Protein AF-0000000075409081 (afdb_homodimer)

Sequence (654 aa):
MMRKRQRAGTRVAVLVLSAAMLSGCAEMNLFGHYAKRATSEPPPANASAAATYKIGKPYQIKGVWYYPQEDFDYDETGIASWYGPDFHGKLTANGEVFDQNAVSAAHKTLPMPSVVRVTNLENGRSLVVRVNDRGPFAHGRVIDMSRRSAQLLGFEGQGTARVRVEIMAEESRVLAGKLAPSGGPQEPAIVAAPRGSVTAESLPPPGSSEPSRPIVASAAKVDTSAQRSAAAVEATERKLASQEVSSVPVHSTGIYVQAGSFSRHDNALRLSARLSAVGRPNVEQVSVKGKTWYRVRFGPMTNVDEADRLLESVIAAGQQDARVIVDMMRKRQRAGTRVAVLVLSAAMLSGCAEMNLFGHYAKRATSEPPPANASAAATYKIGKPYQIKGVWYYPQEDFDYDETGIASWYGPDFHGKLTANGEVFDQNAVSAAHKTLPMPSVVRVTNLENGRSLVVRVNDRGPFAHGRVIDMSRRSAQLLGFEGQGTARVRVEIMAEESRVLAGKLAPSGGPQEPAIVAAPRGSVTAESLPPPGSSEPSRPIVASAAKVDTSAQRSAAAVEATERKLASQEVSSVPVHSTGIYVQAGSFSRHDNALRLSARLSAVGRPNVEQVSVKGKTWYRVRFGPMTNVDEADRLLESVIAAGQQDARVIVD

Secondary structure (DSSP, 8-state):
------------------------------TT----------S----------B----EEETTEEE-----TT-EEEEEEEEE-GGGTTSBPTTSPBP-TTS-EEE-SSS-BSEEEEEEETTT-EEEEEEEEE----STTEEEEEEHHHHHHHT-TTTSEEEEEEEE-HHHHHHHHHHHS-SS----------------------------------------THHHHHHHHHHHHHHHHHT---EE-------EEEEEEEESSHHHHHHHHHHGGGT---EEEEEEETTEEEEEEEEEEESSHHHHHHHHHHHHHTT-TT-EEEE-/------------------------------TT---------------------B----EEETTEEE-----TT-EEEEEEEEE-TTTTTSBPTTSPBP-TTS-EEE-SSS-BSEEEEEEETTT-EEEEEEEEE----STTEEEEEEHHHHHHHT-TTTSEEEEEEEE-HHHHHHHHHHHS-SS----------------------------------------THHHHHHHHHHHHHHHHHT---EE-------EEEEEEEESSHHHHHHHHHHGGGT---EEEEEEETTEEEEEEEEEEESSHHHHHHHHHHHHHTT-TT-EEEE-

Organism: Magnetospirillum gryphiswaldense (strain DSM 6361 / JCM 21280 / NBRC 15271 / MSR-1) (NCBI:txid431944)

Solvent-accessible surface area (backbone atoms only — not comparable to full-atom values): 37570 Å² total; per-residue (Å²): 129,85,74,79,76,76,79,88,83,72,88,82,80,80,84,81,87,78,86,79,85,87,90,83,86,83,76,84,66,66,94,60,74,85,73,73,74,78,60,75,63,68,72,71,78,68,81,56,52,57,70,42,53,41,48,61,70,70,48,71,58,76,86,41,76,41,69,31,39,88,56,67,76,42,69,47,40,16,31,31,34,35,41,34,80,68,44,46,73,31,70,32,76,40,49,28,59,32,51,29,80,38,59,31,28,18,28,63,29,57,30,20,52,27,33,30,37,41,29,27,47,82,76,11,24,27,41,64,33,40,25,42,30,68,24,45,80,53,78,50,40,59,30,24,23,14,39,36,35,25,49,69,47,68,28,54,89,70,34,45,42,51,29,38,42,31,45,36,43,68,62,21,50,54,51,37,59,72,38,37,71,81,69,62,77,72,60,69,76,72,63,74,67,73,82,63,79,76,67,82,67,77,75,71,78,84,73,80,85,71,81,80,72,81,79,74,80,72,79,74,74,79,65,65,63,56,55,50,56,39,50,51,51,46,51,53,42,50,57,41,55,66,51,68,68,41,79,46,90,63,59,91,67,37,41,30,37,36,56,45,74,27,76,44,64,66,60,31,52,52,50,39,59,70,37,48,81,69,28,83,50,44,78,44,82,42,75,57,96,88,37,63,35,23,32,26,30,37,70,71,44,94,41,70,50,35,41,36,50,49,46,51,52,44,32,74,71,66,34,77,79,40,42,41,33,49,85,144,73,87,80,85,83,92,81,85,80,85,80,84,69,78,86,77,84,79,81,77,77,87,67,84,73,76,79,68,66,89,65,70,86,72,73,75,77,63,74,64,69,72,73,76,69,82,56,53,62,70,42,53,42,48,61,70,70,47,71,57,76,85,42,78,41,70,29,39,89,57,66,77,43,69,46,41,17,31,31,34,33,41,32,83,68,43,46,73,33,69,32,76,40,50,28,59,35,51,30,81,37,60,32,28,19,27,63,29,57,31,20,52,28,35,32,37,41,30,28,46,82,78,11,24,28,40,64,35,40,25,42,29,66,24,46,80,54,79,49,40,60,31,23,23,15,41,37,34,24,48,70,47,67,28,54,90,72,33,47,41,52,30,38,43,30,44,36,42,68,64,22,50,53,50,36,60,72,39,38,71,80,66,62,78,72,60,68,76,72,64,76,64,70,82,62,77,75,68,82,67,76,76,71,77,84,74,81,85,70,82,79,73,83,79,76,80,74,81,76,75,78,66,66,63,57,56,51,54,39,48,52,51,46,52,53,42,50,57,40,58,65,50,68,71,41,79,45,89,65,60,91,68,37,40,30,37,35,55,45,74,28,78,45,64,67,61,31,52,51,51,40,59,71,39,49,83,69,28,82,51,44,80,43,81,43,75,57,96,88,36,62,34,25,32,28,29,38,70,70,44,93,42,71,48,34,41,36,48,48,46,52,53,44,32,73,72,66,32,78,79,40,42,41,33,47,86

pLDDT: mean 71.54, std 29.97, range [16.73, 98.62]

Radius of gyration: 40.95 Å; Cα contacts (8 Å, |Δi|>4): 1150; chains: 2; bounding box: 102×136×172 Å

Foldseek 3Di:
DDDPDPDDDDPDPDDDDDDDDDDDDDPPPPVDDDPPPCPPVPPPPPLFQQQAKDQDQWDDDPRDIFEADADQFDKAKFKEFEDEDVQAQHAAPSRGGDHLQFWEKAAAHYIPWFWKWKAFQAFQWIAIGTYHHHDDPQAFHGMYTRLNNCVSNPCNPVRMTTIMIHTPNVRRVVVNVLNPPPDPCPVVPVPVPPPPPPDPPPPPDPDDDPDPPDPDPPPPDPPCVSVVSSVVVVVVRVVRRPDDTDGDDHDDKFKKKWLDKALDPVVLVVLQVLCVVLHHWDWDWDADPNGIMTITMDDRDPDDVRNSVSNVVSVVSPRVPIHMHMD/DDDDYDDDDDDDPVDDDDDPDDDDPPPCPPVPDDPPPCPVVPPPPPLFQQQAKDQDQWDDDPRDIFEADADQFDKAKFKEFADEDVQAQHAAPSGGGDHLQAWEKAAAHYIPWFWKWKAFQAFQWIAIGTYHHHDDPQAFHGMYTRLNNCVSNPCNPVRMTTIMIHTPNVRRVVLNVLNPPPPPCPVVPVPVPPPPPPPPPPPDDPDDDPDDDDPDPDDPDPPCVSVVSSVVVVVVRVVRRVIDTDGDDHDDKFKKKWLDKALDPVVLVVLQVLCVVLHHWDWDWDADPNGIMTITMDDRDPDDVRNSVSNVVSVVSPRVPIHMHMD

InterPro domains:
  IPR007730 Sporulation-like domain [PF05036] (253-319)
  IPR007730 Sporulation-like domain [PS51724] (249-327)
  IPR009009 RlpA-like protein, double-psi beta-barrel domain [PF03330] (76-165)
  IPR012997 Rare lipoprotein A [TIGR00413] (78-170)
  IPR034718 Endolytic peptidoglycan transglycosylase RlpA [MF_02071] (18-168)
  IPR036680 Sporulation-like domain superfamily [G3DSA:3.30.70.1070] (255-326)
  IPR036680 Sporulation-like domain superfamily [SSF110997] (252-325)
  IPR036908 RlpA-like domain superfamily [G3DSA:2.40.40.10] (75-169)
  IPR036908 RlpA-like domain superfamily [SSF50685] (72-164)

Structure (mmCIF, N/CA/C/O backbone):
data_AF-0000000075409081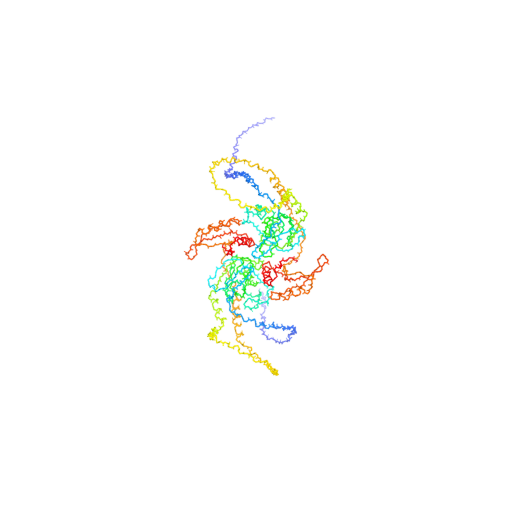-model_v1
#
loop_
_entity.id
_entity.type
_entity.pdbx_description
1 polymer 'Endolytic peptidoglycan transglycosylase RlpA'
#
loop_
_atom_site.group_PDB
_atom_site.id
_atom_site.type_symbol
_atom_site.label_atom_id
_atom_site.label_alt_id
_atom_site.label_comp_id
_atom_site.label_asym_id
_atom_site.label_entity_id
_atom_site.label_seq_id
_atom_site.pdbx_PDB_ins_code
_atom_site.Cartn_x
_atom_site.Cartn_y
_atom_site.Cartn_z
_atom_site.occupancy
_atom_site.B_iso_or_equiv
_atom_site.auth_seq_id
_atom_site.auth_comp_id
_atom_site.auth_asym_id
_atom_site.auth_atom_id
_atom_site.pdbx_PDB_model_num
ATOM 1 N N . MET A 1 1 ? -9.633 -87.438 84.938 1 19.77 1 MET A N 1
ATOM 2 C CA . MET A 1 1 ? -10.062 -88.375 83.875 1 19.77 1 MET A CA 1
ATOM 3 C C . MET A 1 1 ? -11.156 -87.812 83 1 19.77 1 MET A C 1
ATOM 5 O O . MET A 1 1 ? -11.383 -88.25 81.875 1 19.77 1 MET A O 1
ATOM 9 N N . MET A 1 2 ? -11.914 -86.938 83.688 1 18.89 2 MET A N 1
ATOM 10 C CA . MET A 1 2 ? -13.242 -86.938 83.062 1 18.89 2 MET A CA 1
ATOM 11 C C . MET A 1 2 ? -13.203 -86.312 81.688 1 18.89 2 MET A C 1
ATOM 13 O O . MET A 1 2 ? -12.453 -85.375 81.438 1 18.89 2 MET A O 1
ATOM 17 N N . ARG A 1 3 ? -13.977 -86.938 80.812 1 16.73 3 ARG A N 1
ATOM 18 C CA . ARG A 1 3 ? -14.172 -87.188 79.375 1 16.73 3 ARG A CA 1
ATOM 19 C C . ARG A 1 3 ? -14.891 -86.062 78.688 1 16.73 3 ARG A C 1
ATOM 21 O O . ARG A 1 3 ? -16.125 -86 78.688 1 16.73 3 ARG A O 1
ATOM 28 N N . LYS A 1 4 ? -14.578 -84.812 79.25 1 19.78 4 LYS A N 1
ATOM 29 C CA . LYS A 1 4 ? -15.516 -83.812 78.75 1 19.78 4 LYS A CA 1
ATOM 30 C C . LYS A 1 4 ? -15.742 -83.938 77.25 1 19.78 4 LYS A C 1
ATOM 32 O O . LYS A 1 4 ? -14.789 -84.062 76.438 1 19.78 4 LYS A O 1
ATOM 37 N N . ARG A 1 5 ? -16.938 -84.188 76.938 1 19.11 5 ARG A N 1
ATOM 38 C CA . ARG A 1 5 ? -17.703 -84.625 75.75 1 19.11 5 ARG A CA 1
ATOM 39 C C . ARG A 1 5 ? -17.438 -83.75 74.562 1 19.11 5 ARG A C 1
ATOM 41 O O . ARG A 1 5 ? -17.219 -82.562 74.688 1 19.11 5 ARG A O 1
ATOM 48 N N . GLN A 1 6 ? -17.172 -84.312 73.375 1 18.73 6 GLN A N 1
ATOM 49 C CA . GLN A 1 6 ? -16.703 -84.25 72 1 18.73 6 GLN A CA 1
ATOM 50 C C . GLN A 1 6 ? -17.719 -83.5 71.125 1 18.73 6 GLN A C 1
ATOM 52 O O . GLN A 1 6 ? -17.531 -83.375 69.875 1 18.73 6 GLN A O 1
ATOM 57 N N . ARG A 1 7 ? -18.672 -82.688 71.875 1 18.25 7 ARG A N 1
ATOM 58 C CA . ARG A 1 7 ? -19.812 -82.812 70.938 1 18.25 7 ARG A CA 1
ATOM 59 C C . ARG A 1 7 ? -19.438 -82.438 69.562 1 18.25 7 ARG A C 1
ATOM 61 O O . ARG A 1 7 ? -18.438 -81.688 69.312 1 18.25 7 ARG A O 1
ATOM 68 N N . ALA A 1 8 ? -20.344 -82.688 68.625 1 20.17 8 ALA A N 1
ATOM 69 C CA . ALA A 1 8 ? -20.734 -83.188 67.312 1 20.17 8 ALA A CA 1
ATOM 70 C C . ALA A 1 8 ? -20.516 -82.125 66.188 1 20.17 8 ALA A C 1
ATOM 72 O O . ALA A 1 8 ? -20.391 -80.938 66.562 1 20.17 8 ALA A O 1
ATOM 73 N N . GLY A 1 9 ? -20.672 -82.438 64.938 1 19.55 9 GLY A N 1
ATOM 74 C CA . GLY A 1 9 ? -20.234 -82.625 63.594 1 19.55 9 GLY A CA 1
ATOM 75 C C . GLY A 1 9 ? -20.531 -81.5 62.656 1 19.55 9 GLY A C 1
ATOM 76 O O . GLY A 1 9 ? -19.625 -80.938 62.031 1 19.55 9 GLY A O 1
ATOM 77 N N . THR A 1 10 ? -21.75 -81.5 62 1 19.06 10 THR A N 1
ATOM 78 C CA . THR A 1 10 ? -21.922 -81.688 60.562 1 19.06 10 THR A CA 1
ATOM 79 C C . THR A 1 10 ? -22.234 -80.375 59.875 1 19.06 10 THR A C 1
ATOM 81 O O . THR A 1 10 ? -22.281 -80.312 58.656 1 19.06 10 THR A O 1
ATOM 84 N N . ARG A 1 11 ? -22.312 -79.188 60.531 1 20.22 11 ARG A N 1
ATOM 85 C CA . ARG A 1 11 ? -23.406 -78.5 59.875 1 20.22 11 ARG A CA 1
ATOM 86 C C . ARG A 1 11 ? -23.141 -78.375 58.375 1 20.22 11 ARG A C 1
ATOM 88 O O . ARG A 1 11 ? -22 -78.188 57.969 1 20.22 11 ARG A O 1
ATOM 95 N N . VAL A 1 12 ? -24.266 -78.438 57.594 1 19.92 12 VAL A N 1
ATOM 96 C CA . VAL A 1 12 ? -24.766 -78.688 56.25 1 19.92 12 VAL A CA 1
ATOM 97 C C . VAL A 1 12 ? -24.328 -77.562 55.344 1 19.92 12 VAL A C 1
ATOM 99 O O . VAL A 1 12 ? -24.375 -76.375 55.75 1 19.92 12 VAL A O 1
ATOM 102 N N . ALA A 1 13 ? -23.719 -77.812 54.094 1 20.83 13 ALA A N 1
ATOM 103 C CA . ALA A 1 13 ? -23.094 -77.5 52.812 1 20.83 13 ALA A CA 1
ATOM 104 C C . ALA A 1 13 ? -24.031 -76.688 51.938 1 20.83 13 ALA A C 1
ATOM 106 O O . ALA A 1 13 ? -23.625 -76.125 50.906 1 20.83 13 ALA A O 1
ATOM 107 N N . VAL A 1 14 ? -25.344 -76.438 52.438 1 20.36 14 VAL A N 1
ATOM 108 C CA . VAL A 1 14 ? -26.188 -76.5 51.25 1 20.36 14 VAL A CA 1
ATOM 109 C C . VAL A 1 14 ? -25.688 -75.562 50.188 1 20.36 14 VAL A C 1
ATOM 111 O O . VAL A 1 14 ? -25.016 -74.562 50.5 1 20.36 14 VAL A O 1
ATOM 114 N N . LEU A 1 15 ? -26.438 -75.562 49.031 1 19.05 15 LEU A N 1
ATOM 115 C CA . LEU A 1 15 ? -26.547 -75.625 47.594 1 19.05 15 LEU A CA 1
ATOM 116 C C . LEU A 1 15 ? -26.453 -74.25 46.938 1 19.05 15 LEU A C 1
ATOM 118 O O . LEU A 1 15 ? -26.766 -73.25 47.594 1 19.05 15 LEU A O 1
ATOM 122 N N . VAL A 1 16 ? -25.984 -74.188 45.656 1 21.48 16 VAL A N 1
ATOM 123 C CA . VAL A 1 16 ? -25.375 -73.625 44.438 1 21.48 16 VAL A CA 1
ATOM 124 C C . VAL A 1 16 ? -26.359 -72.688 43.781 1 21.48 16 VAL A C 1
ATOM 126 O O . VAL A 1 16 ? -25.953 -71.812 43.031 1 21.48 16 VAL A O 1
ATOM 129 N N . LEU A 1 17 ? -27.766 -72.688 44.125 1 19.14 17 LEU A N 1
ATOM 130 C CA . LEU A 1 17 ? -28.531 -72.625 42.906 1 19.14 17 LEU A CA 1
ATOM 131 C C . LEU A 1 17 ? -28.328 -71.25 42.219 1 19.14 17 LEU A C 1
ATOM 133 O O . LEU A 1 17 ? -28.234 -70.25 42.875 1 19.14 17 LEU A O 1
ATOM 137 N N . SER A 1 18 ? -28.344 -71.188 40.75 1 20.08 18 SER A N 1
ATOM 138 C CA . SER A 1 18 ? -28.062 -70.75 39.406 1 20.08 18 SER A CA 1
ATOM 139 C C . SER A 1 18 ? -28.953 -69.562 39.031 1 20.08 18 SER A C 1
ATOM 141 O O . SER A 1 18 ? -28.625 -68.75 38.156 1 20.08 18 SER A O 1
ATOM 143 N N . ALA A 1 19 ? -30.281 -69.5 39.469 1 20.31 19 ALA A N 1
ATOM 144 C CA . ALA A 1 19 ? -31.219 -69.25 38.375 1 20.31 19 ALA A CA 1
ATOM 145 C C . ALA A 1 19 ? -31.078 -67.875 37.812 1 20.31 19 ALA A C 1
ATOM 147 O O . ALA A 1 19 ? -30.656 -66.938 38.5 1 20.31 19 ALA A O 1
ATOM 148 N N . ALA A 1 20 ? -31.734 -67.625 36.5 1 21.16 20 ALA A N 1
ATOM 149 C CA . ALA A 1 20 ? -31.922 -67.125 35.125 1 21.16 20 ALA A CA 1
ATOM 150 C C . ALA A 1 20 ? -32.688 -65.812 35.125 1 21.16 20 ALA A C 1
ATOM 152 O O . ALA A 1 20 ? -32.969 -65.25 34.062 1 21.16 20 ALA A O 1
ATOM 153 N N . MET A 1 21 ? -33.188 -65.25 36.281 1 19.52 21 MET A N 1
ATOM 154 C CA . MET A 1 21 ? -34.5 -64.75 35.969 1 19.52 21 MET A CA 1
ATOM 155 C C . MET A 1 21 ? -34.375 -63.562 34.969 1 19.52 21 MET A C 1
ATOM 157 O O . MET A 1 21 ? -33.344 -62.906 34.906 1 19.52 21 MET A O 1
ATOM 161 N N . LEU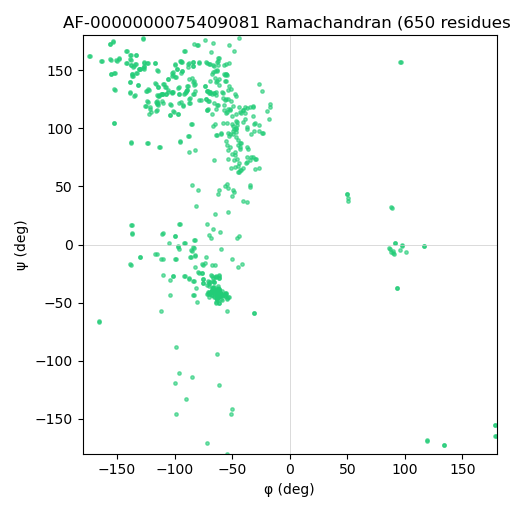 A 1 22 ? -35.656 -63.031 34.438 1 19.58 22 LEU A N 1
ATOM 162 C CA . LEU A 1 22 ? -36.5 -62.688 33.281 1 19.58 22 LEU A CA 1
ATOM 163 C C . LEU A 1 22 ? -36.281 -61.25 32.844 1 19.58 22 LEU A C 1
ATOM 165 O O . LEU A 1 22 ? -35.719 -60.438 33.594 1 19.58 22 LEU A O 1
ATOM 169 N N . SER A 1 23 ? -37.469 -60.438 32.594 1 20.92 23 SER A N 1
ATOM 170 C CA . SER A 1 23 ? -38.125 -59.906 31.391 1 20.92 23 SER A CA 1
ATOM 171 C C . SER A 1 23 ? -37.75 -58.469 31.156 1 20.92 23 SER A C 1
ATOM 173 O O . SER A 1 23 ? -37.188 -57.812 32.031 1 20.92 23 SER A O 1
ATOM 175 N N . GLY A 1 24 ? -38.75 -57.531 30.578 1 20.03 24 GLY A N 1
ATOM 176 C CA . GLY A 1 24 ? -39.062 -56.875 29.328 1 20.03 24 GLY A CA 1
ATOM 177 C C . GLY A 1 24 ? -38.844 -55.375 29.391 1 20.03 24 GLY A C 1
ATOM 178 O O . GLY A 1 24 ? -38.406 -54.75 28.406 1 20.03 24 GLY A O 1
ATOM 179 N N . CYS A 1 25 ? -39.531 -54.594 30.375 1 22.66 25 CYS A N 1
ATOM 180 C CA . CYS A 1 25 ? -40.406 -53.562 29.875 1 22.66 25 CYS A CA 1
ATOM 181 C C . CYS A 1 25 ? -39.656 -52.375 29.312 1 22.66 25 CYS A C 1
ATOM 183 O O . CYS A 1 25 ? -38.5 -52.156 29.688 1 22.66 25 CYS A O 1
ATOM 185 N N . ALA A 1 26 ? -40.531 -51.344 28.703 1 23.2 26 ALA A N 1
ATOM 186 C CA . ALA A 1 26 ? -40.75 -50.406 27.594 1 23.2 26 ALA A CA 1
ATOM 187 C C . ALA A 1 26 ? -40.094 -49.062 27.875 1 23.2 26 ALA A C 1
ATOM 189 O O . ALA A 1 26 ? -40.438 -48.406 28.859 1 23.2 26 ALA A O 1
ATOM 190 N N . GLU A 1 27 ? -38.812 -48.906 27.688 1 25.61 27 GLU A N 1
ATOM 191 C CA . GLU A 1 27 ? -38.062 -47.656 27.812 1 25.61 27 GLU A CA 1
ATOM 192 C C . GLU A 1 27 ? -38.75 -46.5 27.109 1 25.61 27 GLU A C 1
ATOM 194 O O . GLU A 1 27 ? -39.125 -46.625 25.922 1 25.61 27 GLU A O 1
ATOM 199 N N . MET A 1 28 ? -39.469 -45.781 27.984 1 24.25 28 MET A N 1
ATOM 200 C CA . MET A 1 28 ? -40.125 -44.531 27.609 1 24.25 28 MET A CA 1
ATOM 201 C C . MET A 1 28 ? -39.219 -43.656 26.75 1 24.25 28 MET A C 1
ATOM 203 O O . MET A 1 28 ? -38.188 -43.156 27.219 1 24.25 28 MET A O 1
ATOM 207 N N . ASN A 1 29 ? -39.188 -43.969 25.406 1 23.38 29 ASN A N 1
ATOM 208 C CA . ASN A 1 29 ? -38.469 -43.375 24.281 1 23.38 29 ASN A CA 1
ATOM 209 C C . ASN A 1 29 ? -38.844 -41.906 24.047 1 23.38 29 ASN A C 1
ATOM 211 O O . ASN A 1 29 ? -38.656 -41.375 22.969 1 23.38 29 ASN A O 1
ATOM 215 N N . LEU A 1 30 ? -39.594 -41.281 25 1 22.09 30 LEU A N 1
ATOM 216 C CA . LEU A 1 30 ? -40.375 -40.219 24.359 1 22.09 30 LEU A CA 1
ATOM 217 C C . LEU A 1 30 ? -39.438 -39.156 23.766 1 22.09 30 LEU A C 1
ATOM 219 O O . LEU A 1 30 ? -39.906 -38.312 22.984 1 22.09 30 LEU A O 1
ATOM 223 N N . PHE A 1 31 ? -38.375 -38.844 24.438 1 24.23 31 PHE A N 1
ATOM 224 C CA . PHE A 1 31 ? -37.938 -37.5 24.094 1 24.23 31 PHE A CA 1
ATOM 225 C C . PHE A 1 31 ? -37.562 -37.406 22.609 1 24.23 31 PHE A C 1
ATOM 227 O O . PHE A 1 31 ? -36.406 -37.562 22.234 1 24.23 31 PHE A O 1
ATOM 234 N N . GLY A 1 32 ? -38.312 -37.969 21.656 1 22.92 32 GLY A N 1
ATOM 235 C CA . GLY A 1 32 ? -38.062 -38.156 20.234 1 22.92 32 GLY A CA 1
ATOM 236 C C . GLY A 1 32 ? -37.938 -36.812 19.5 1 22.92 32 GLY A C 1
ATOM 237 O O . GLY A 1 32 ? -37.656 -36.781 18.297 1 22.92 32 GLY A O 1
ATOM 238 N N . HIS A 1 33 ? -38.75 -35.875 19.859 1 23.28 33 HIS A N 1
ATOM 239 C CA . HIS A 1 33 ? -39.344 -35.219 18.703 1 23.28 33 HIS A CA 1
ATOM 240 C C . HIS A 1 33 ? -38.25 -34.562 17.844 1 23.28 33 HIS A C 1
ATOM 242 O O . HIS A 1 33 ? -38.188 -34.781 16.641 1 23.28 33 HIS A O 1
ATOM 248 N N . TYR A 1 34 ? -38.344 -33.031 17.625 1 21.31 34 TYR A N 1
ATOM 249 C CA . TYR A 1 34 ? -38.344 -32.25 16.375 1 21.31 34 TYR A CA 1
ATOM 250 C C . TYR A 1 34 ? -36.938 -31.969 15.906 1 21.31 34 TYR A C 1
ATOM 252 O O . TYR A 1 34 ? -36.25 -31.094 16.453 1 21.31 34 TYR A O 1
ATOM 260 N N . ALA A 1 35 ? -36.062 -32.812 15.773 1 20.55 35 ALA A N 1
ATOM 261 C CA . ALA A 1 35 ? -34.875 -32.594 14.93 1 20.55 35 ALA A CA 1
ATOM 262 C C . ALA A 1 35 ? -35.312 -32.094 13.539 1 20.55 35 ALA A C 1
ATOM 264 O O . ALA A 1 35 ? -35.562 -32.906 12.648 1 20.55 35 ALA A O 1
ATOM 265 N N . LYS A 1 36 ? -36.219 -31.25 13.375 1 23.78 36 LYS A N 1
ATOM 266 C CA . LYS A 1 36 ? -36.312 -30.875 11.969 1 23.78 36 LYS A CA 1
ATOM 267 C C . LYS A 1 36 ? -34.969 -30.578 11.367 1 23.78 36 LYS A C 1
ATOM 269 O O . LYS A 1 36 ? -34.219 -29.734 11.883 1 23.78 36 LYS A O 1
ATOM 274 N N . ARG A 1 37 ? -34.438 -31.547 10.672 1 24.62 37 ARG A N 1
ATOM 275 C CA . ARG A 1 37 ? -33.406 -31.594 9.641 1 24.62 37 ARG A CA 1
ATOM 276 C C . ARG A 1 37 ? -33.5 -30.375 8.719 1 24.62 37 ARG A C 1
ATOM 278 O O . ARG A 1 37 ? -34.281 -30.375 7.777 1 24.62 37 ARG A O 1
ATOM 285 N N . ALA A 1 38 ? -33.812 -29.234 9.117 1 26.48 38 ALA A N 1
ATOM 286 C CA . ALA A 1 38 ? -33.719 -28.25 8.047 1 26.48 38 ALA A CA 1
ATOM 287 C C . ALA A 1 38 ? -32.438 -28.422 7.23 1 26.48 38 ALA A C 1
ATOM 289 O O . ALA A 1 38 ? -31.359 -28.094 7.695 1 26.48 38 ALA A O 1
ATOM 290 N N . THR A 1 39 ? -32.219 -29.531 6.559 1 27.75 39 THR A N 1
ATOM 291 C CA . THR A 1 39 ? -31.312 -29.812 5.457 1 27.75 39 THR A CA 1
ATOM 292 C C . THR A 1 39 ? -31.359 -28.688 4.414 1 27.75 39 THR A C 1
ATOM 294 O O . THR A 1 39 ? -31.047 -28.906 3.246 1 27.75 39 THR A O 1
ATOM 297 N N . SER A 1 40 ? -32 -27.641 4.652 1 29.69 40 SER A N 1
ATOM 298 C CA . SER A 1 40 ? -31.953 -26.875 3.41 1 29.69 40 SER A CA 1
ATOM 299 C C . SER A 1 40 ? -30.547 -26.906 2.805 1 29.69 40 SER A C 1
ATOM 301 O O . SER A 1 40 ? -29.594 -26.469 3.441 1 29.69 40 SER A O 1
ATOM 303 N N . GLU A 1 41 ? -30.266 -27.984 2.055 1 28.7 41 GLU A N 1
ATOM 304 C CA . GLU A 1 41 ? -29.109 -27.953 1.171 1 28.7 41 GLU A CA 1
ATOM 305 C C . GLU A 1 41 ? -28.828 -26.547 0.661 1 28.7 41 GLU A C 1
ATOM 307 O O . GLU A 1 41 ? -29.734 -25.844 0.227 1 28.7 41 GLU A O 1
ATOM 312 N N . PRO A 1 42 ? -27.922 -25.875 1.271 1 33.09 42 PRO A N 1
ATOM 313 C CA . PRO A 1 42 ? -27.75 -24.594 0.58 1 33.09 42 PRO A CA 1
ATOM 314 C C . PRO A 1 42 ? -28 -24.688 -0.924 1 33.09 42 PRO A C 1
ATOM 316 O O . PRO A 1 42 ? -27.844 -25.766 -1.504 1 33.09 42 PRO A O 1
ATOM 319 N N . PRO A 1 43 ? -28.953 -23.984 -1.503 1 34.16 43 PRO A N 1
ATOM 320 C CA . PRO A 1 43 ? -29.109 -24.172 -2.947 1 34.16 43 PRO A CA 1
ATOM 321 C C . PRO A 1 43 ? -27.844 -24.656 -3.629 1 34.16 43 PRO A C 1
ATOM 323 O O . PRO A 1 43 ? -26.734 -24.422 -3.123 1 34.16 43 PRO A O 1
ATOM 326 N N . PRO A 1 44 ? -27.938 -25.672 -4.449 1 31.34 44 PRO A N 1
ATOM 327 C CA . PRO A 1 44 ? -26.734 -26.094 -5.191 1 31.34 44 PRO A CA 1
ATOM 328 C C . PRO A 1 44 ? -25.828 -24.922 -5.57 1 31.34 44 PRO A C 1
ATOM 330 O O . PRO A 1 44 ? -26.297 -23.797 -5.723 1 31.34 44 PRO A O 1
ATOM 333 N N . ALA A 1 45 ? -24.641 -25 -5.027 1 33.22 45 ALA A N 1
ATOM 334 C CA . ALA A 1 45 ? -23.656 -24.062 -5.559 1 33.22 45 ALA A CA 1
ATOM 335 C C . ALA A 1 45 ? -23.938 -23.734 -7.02 1 33.22 45 ALA A C 1
ATOM 337 O O . ALA A 1 45 ? -23.969 -24.609 -7.875 1 33.22 45 ALA A O 1
ATOM 338 N N . ASN A 1 46 ? -24.953 -22.953 -7.363 1 35.66 46 ASN A N 1
ATOM 339 C CA . ASN A 1 46 ? -25.125 -22.531 -8.742 1 35.66 46 ASN A CA 1
ATOM 340 C C . ASN A 1 46 ? -23.859 -22.719 -9.555 1 35.66 46 ASN A C 1
ATOM 342 O O . ASN A 1 46 ? -22.75 -22.5 -9.055 1 35.66 46 ASN A O 1
ATOM 346 N N . ALA A 1 47 ? -23.844 -23.547 -10.617 1 35.44 47 ALA A N 1
ATOM 347 C CA . ALA A 1 47 ? -22.812 -23.875 -11.594 1 35.44 47 ALA A CA 1
ATOM 348 C C . ALA A 1 47 ? -21.859 -22.703 -11.82 1 35.44 47 ALA A C 1
ATOM 350 O O . ALA A 1 47 ? -22.281 -21.656 -12.328 1 35.44 47 ALA A O 1
ATOM 351 N N . SER A 1 48 ? -20.953 -22.375 -10.883 1 42.56 48 SER A N 1
ATOM 352 C CA . SER A 1 48 ? -19.828 -21.453 -11.031 1 42.56 48 SER A CA 1
ATOM 353 C C . SER A 1 48 ? -19.422 -21.297 -12.492 1 42.56 48 SER A C 1
ATOM 355 O O . SER A 1 48 ? -19.344 -22.281 -13.227 1 42.56 48 SER A O 1
ATOM 357 N N . ALA A 1 49 ? -19.781 -20.406 -13.234 1 46.72 49 ALA A N 1
ATOM 358 C CA . ALA A 1 49 ? -19.266 -20.203 -14.586 1 46.72 49 ALA A CA 1
ATOM 359 C C . ALA A 1 49 ? -17.953 -20.922 -14.789 1 46.72 49 ALA A C 1
ATOM 361 O O . ALA A 1 49 ? -17.078 -20.906 -13.914 1 46.72 49 ALA A O 1
ATOM 362 N N . ALA A 1 50 ? -17.969 -22.031 -15.586 1 51.28 50 ALA A N 1
ATOM 363 C CA . ALA A 1 50 ? -16.875 -22.922 -15.945 1 51.28 50 ALA A CA 1
ATOM 364 C C . ALA A 1 50 ? -15.547 -22.156 -16.016 1 51.28 50 ALA A C 1
ATOM 366 O O . ALA A 1 50 ? -15.461 -21.125 -16.688 1 51.28 50 ALA A O 1
ATOM 367 N N . ALA A 1 51 ? -14.57 -22.391 -15.062 1 65.25 51 ALA A N 1
ATOM 368 C CA . ALA A 1 51 ? -13.203 -21.859 -15.07 1 65.25 51 ALA A CA 1
ATOM 369 C C . ALA A 1 51 ? -12.539 -22.078 -16.422 1 65.25 51 ALA A C 1
ATOM 371 O O . ALA A 1 51 ? -12.586 -23.188 -16.969 1 65.25 51 ALA A O 1
ATOM 372 N N . THR A 1 52 ? -12.461 -21.031 -17.266 1 79.56 52 THR A N 1
ATOM 373 C CA . THR A 1 52 ? -11.711 -21.109 -18.516 1 79.56 52 THR A CA 1
ATOM 374 C C . THR A 1 52 ? -10.25 -20.719 -18.297 1 79.56 52 THR A C 1
ATOM 376 O O . THR A 1 52 ? -9.945 -19.906 -17.422 1 79.56 52 THR A O 1
ATOM 379 N N . TYR A 1 53 ? -9.414 -21.594 -18.969 1 88.19 53 TYR A N 1
ATOM 380 C CA . TYR A 1 53 ? -7.996 -21.234 -18.984 1 88.19 53 TYR A CA 1
ATOM 381 C C . TYR A 1 53 ? -7.75 -20 -19.844 1 88.19 53 TYR A C 1
ATOM 383 O O . TYR A 1 53 ? -8.242 -19.906 -20.969 1 88.19 53 TYR A O 1
ATOM 391 N N . LYS A 1 54 ? -7.027 -19.031 -19.344 1 91.06 54 LYS A N 1
ATOM 392 C CA . LYS A 1 54 ? -6.656 -17.875 -20.141 1 91.06 54 LYS A CA 1
ATOM 393 C C . LYS A 1 54 ? -5.34 -17.266 -19.656 1 91.06 54 LYS A C 1
ATOM 395 O O . LYS A 1 54 ? -5.09 -17.203 -18.453 1 91.06 54 LYS A O 1
ATOM 400 N N . ILE A 1 55 ? -4.5 -17 -20.562 1 92.19 55 ILE A N 1
ATOM 401 C CA . ILE A 1 55 ? -3.318 -16.203 -20.25 1 92.19 55 ILE A CA 1
ATOM 402 C C . ILE A 1 55 ? -3.727 -14.766 -19.984 1 92.19 55 ILE A C 1
ATOM 404 O O . ILE A 1 55 ? -3.322 -14.18 -18.969 1 92.19 55 ILE A O 1
ATOM 408 N N . GLY A 1 56 ? -4.594 -14.227 -20.719 1 91 56 GLY A N 1
ATOM 409 C CA . GLY A 1 56 ? -5.105 -12.875 -20.594 1 91 56 GLY A CA 1
ATOM 410 C C . GLY A 1 56 ? -4.395 -11.883 -21.5 1 91 56 GLY A C 1
ATOM 411 O O . GLY A 1 56 ? -3.27 -12.125 -21.938 1 91 56 GLY A O 1
ATOM 412 N N . LYS A 1 57 ? -5.031 -10.75 -21.828 1 92.75 57 LYS A N 1
ATOM 413 C CA . LYS A 1 57 ? -4.496 -9.664 -22.641 1 92.75 57 LYS A CA 1
ATOM 414 C C . LYS A 1 57 ? -3.74 -8.648 -21.781 1 92.75 57 LYS A C 1
ATOM 416 O O . LYS A 1 57 ? -3.955 -8.578 -20.578 1 92.75 57 LYS A O 1
ATOM 421 N N . PRO A 1 58 ? -2.822 -7.957 -22.453 1 93.5 58 PRO A N 1
ATOM 422 C CA . PRO A 1 58 ? -2.221 -6.852 -21.703 1 93.5 58 PRO A CA 1
ATOM 423 C C . PRO A 1 58 ? -3.26 -5.879 -21.141 1 93.5 58 PRO A C 1
ATOM 425 O O . PRO A 1 58 ? -4.285 -5.633 -21.797 1 93.5 58 PRO A O 1
ATOM 428 N N . TYR A 1 59 ? -2.982 -5.328 -20 1 88.88 59 TYR A N 1
ATOM 429 C CA . TYR A 1 59 ? -3.91 -4.395 -19.375 1 88.88 59 TYR A CA 1
ATOM 430 C C . TYR A 1 59 ? -3.16 -3.34 -18.562 1 88.88 59 TYR A C 1
ATOM 432 O O . TYR A 1 59 ? -1.969 -3.498 -18.281 1 88.88 59 TYR A O 1
ATOM 440 N N . GLN A 1 60 ? -3.826 -2.23 -18.297 1 84.06 60 GLN A N 1
ATOM 441 C CA . GLN A 1 60 ? -3.205 -1.104 -17.609 1 84.06 60 GLN A CA 1
ATOM 442 C C . GLN A 1 60 ? -3.971 -0.747 -16.328 1 84.06 60 GLN A C 1
ATOM 444 O O . GLN A 1 60 ? -5.203 -0.74 -16.328 1 84.06 60 GLN A O 1
ATOM 449 N N . ILE A 1 61 ? -3.275 -0.571 -15.32 1 77.75 61 ILE A N 1
ATOM 450 C CA . ILE A 1 61 ? -3.834 -0.037 -14.086 1 77.75 61 ILE A CA 1
ATOM 451 C C . ILE A 1 61 ? -3.043 1.193 -13.648 1 77.75 61 ILE A C 1
ATOM 453 O O . ILE A 1 61 ? -1.844 1.102 -13.367 1 77.75 61 ILE A O 1
ATOM 457 N N . LYS A 1 62 ? -3.676 2.312 -13.555 1 75.06 62 LYS A N 1
ATOM 458 C CA . LYS A 1 62 ? -3.061 3.561 -13.117 1 75.06 62 LYS A CA 1
ATOM 459 C C . LYS A 1 62 ? -1.767 3.836 -13.875 1 75.06 62 LYS A C 1
ATOM 461 O O . LYS A 1 62 ? -0.732 4.125 -13.273 1 75.06 62 LYS A O 1
ATOM 466 N N . GLY A 1 63 ? -1.827 3.619 -15.102 1 75.38 63 GLY A N 1
ATOM 467 C CA . GLY A 1 63 ? -0.725 3.984 -15.977 1 75.38 63 GLY A CA 1
ATOM 468 C C . GLY A 1 63 ? 0.345 2.912 -16.062 1 75.38 63 GLY A C 1
ATOM 469 O O . GLY A 1 63 ? 1.314 3.059 -16.812 1 75.38 63 GLY A O 1
ATOM 470 N N . VAL A 1 64 ? 0.179 1.856 -15.312 1 80.25 64 VAL A N 1
ATOM 471 C CA . VAL A 1 64 ? 1.155 0.772 -15.336 1 80.25 64 VAL A CA 1
ATOM 472 C C . VAL A 1 64 ? 0.621 -0.386 -16.172 1 80.25 64 VAL A C 1
ATOM 474 O O . VAL A 1 64 ? -0.503 -0.847 -15.969 1 80.25 64 VAL A O 1
ATOM 477 N N . TRP A 1 65 ? 1.459 -0.858 -17.062 1 86 65 TRP A N 1
ATOM 478 C CA . TRP A 1 65 ? 1.056 -1.928 -17.969 1 86 65 TRP A CA 1
ATOM 479 C C . TRP A 1 65 ? 1.505 -3.287 -17.453 1 86 65 TRP A C 1
ATOM 481 O O . TRP A 1 65 ? 2.627 -3.43 -16.953 1 86 65 TRP A O 1
ATOM 491 N N . TYR A 1 66 ? 0.622 -4.195 -17.516 1 90.31 66 TYR A N 1
ATOM 492 C CA . TYR A 1 66 ? 0.878 -5.586 -17.156 1 90.31 66 TYR A CA 1
ATOM 493 C C . TYR A 1 66 ? 0.711 -6.492 -18.375 1 90.31 66 TYR A C 1
ATOM 495 O O . TYR A 1 66 ? -0.205 -6.297 -19.188 1 90.31 66 TYR A O 1
ATOM 503 N N . TYR A 1 67 ? 1.606 -7.457 -18.547 1 94.5 67 TYR A N 1
ATOM 504 C CA . TYR A 1 67 ? 1.62 -8.336 -19.703 1 94.5 67 TYR A CA 1
ATOM 505 C C . TYR A 1 67 ? 1.544 -9.797 -19.297 1 94.5 67 TYR A C 1
ATOM 507 O O . TYR A 1 67 ? 2.572 -10.461 -19.156 1 94.5 67 TYR A O 1
ATOM 515 N N . PRO A 1 68 ? 0.338 -10.305 -19.141 1 96.06 68 PRO A N 1
ATOM 516 C CA . PRO A 1 68 ? 0.183 -11.719 -18.797 1 96.06 68 PRO A CA 1
ATOM 517 C C . PRO A 1 68 ? 0.875 -12.641 -19.797 1 96.06 68 PRO A C 1
ATOM 519 O O . PRO A 1 68 ? 0.871 -12.367 -21 1 96.06 68 PRO A O 1
ATOM 522 N N . GLN A 1 69 ? 1.491 -13.688 -19.297 1 96.44 69 GLN A N 1
ATOM 523 C CA . GLN A 1 69 ? 2.205 -14.656 -20.125 1 96.44 69 GLN A CA 1
ATOM 524 C C . GLN A 1 69 ? 2.451 -15.953 -19.359 1 96.44 69 GLN A C 1
ATOM 526 O O . GLN A 1 69 ? 2.445 -15.969 -18.125 1 96.44 69 GLN A O 1
ATOM 531 N N . GLU A 1 70 ? 2.648 -16.969 -20.141 1 95.38 70 GLU A N 1
ATOM 532 C CA . GLU A 1 70 ? 3.109 -18.203 -19.531 1 95.38 70 GLU A CA 1
ATOM 533 C C . GLU A 1 70 ? 4.551 -18.078 -19.047 1 95.38 70 GLU A C 1
ATOM 535 O O . GLU A 1 70 ? 5.414 -17.578 -19.766 1 95.38 70 GLU A O 1
ATOM 540 N N . ASP A 1 71 ? 4.785 -18.328 -17.797 1 95.94 71 ASP A N 1
ATOM 541 C CA . ASP A 1 71 ? 6.109 -18.344 -17.188 1 95.94 71 ASP A CA 1
ATOM 542 C C . ASP A 1 71 ? 6.242 -19.531 -16.219 1 95.94 71 ASP A C 1
ATOM 544 O O . ASP A 1 71 ? 6.051 -19.375 -15.016 1 95.94 71 ASP A O 1
ATOM 548 N N . PHE A 1 72 ? 6.645 -20.672 -16.75 1 95.69 72 PHE A N 1
ATOM 549 C CA . PHE A 1 72 ? 6.676 -21.891 -15.969 1 95.69 72 PHE A CA 1
ATOM 550 C C . PHE A 1 72 ? 7.945 -21.969 -15.125 1 95.69 72 PHE A C 1
ATOM 552 O O . PHE A 1 72 ? 8.172 -22.953 -14.422 1 95.69 72 PHE A O 1
ATOM 559 N N . ASP A 1 73 ? 8.789 -20.969 -15.117 1 95.31 73 ASP A N 1
ATOM 560 C CA . ASP A 1 73 ? 9.969 -20.875 -14.258 1 95.31 73 ASP A CA 1
ATOM 561 C C . ASP A 1 73 ? 9.789 -19.797 -13.203 1 95.31 73 ASP A C 1
ATOM 563 O O . ASP A 1 73 ? 10.734 -19.453 -12.484 1 95.31 73 ASP A O 1
ATOM 567 N N . TYR A 1 74 ? 8.602 -19.297 -13.109 1 97.38 74 TYR A N 1
ATOM 568 C CA . TYR A 1 74 ? 8.336 -18.188 -12.195 1 97.38 74 TYR A CA 1
ATOM 569 C C . TYR A 1 74 ? 8.742 -18.547 -10.773 1 97.38 74 TYR A C 1
ATOM 571 O O . TYR A 1 74 ? 8.32 -19.578 -10.242 1 97.38 74 TYR A O 1
ATOM 579 N N . ASP A 1 75 ? 9.539 -17.812 -10.164 1 97.25 75 ASP A N 1
ATOM 580 C CA . ASP A 1 75 ? 10.047 -17.906 -8.805 1 97.25 75 ASP A CA 1
ATOM 581 C C . ASP A 1 75 ? 10.422 -16.531 -8.25 1 97.25 75 ASP A C 1
ATOM 583 O O . ASP A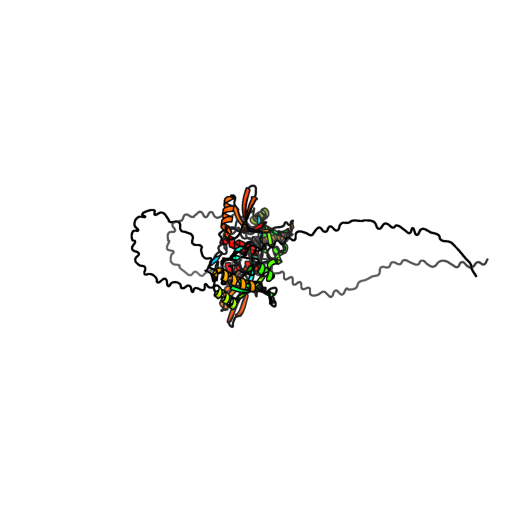 1 75 ? 11.469 -15.984 -8.609 1 97.25 75 ASP A O 1
ATOM 587 N N . GLU A 1 76 ? 9.57 -16.016 -7.375 1 96.88 76 GLU A N 1
ATOM 588 C CA . GLU A 1 76 ? 9.781 -14.648 -6.895 1 96.88 76 GLU A CA 1
ATOM 589 C C . GLU A 1 76 ? 9.516 -14.547 -5.395 1 96.88 76 GLU A C 1
ATOM 591 O O . GLU A 1 76 ? 8.602 -15.195 -4.875 1 96.88 76 GLU A O 1
ATOM 596 N N . THR A 1 77 ? 10.359 -13.781 -4.746 1 97.75 77 THR A N 1
ATOM 597 C CA . THR A 1 77 ? 10.086 -13.406 -3.361 1 97.75 77 THR A CA 1
ATOM 598 C C . THR A 1 77 ? 9.547 -11.977 -3.283 1 97.75 77 THR A C 1
ATOM 600 O O . THR A 1 77 ? 9.852 -11.148 -4.137 1 97.75 77 THR A O 1
ATOM 603 N N . GLY A 1 78 ? 8.734 -11.711 -2.385 1 97.69 78 GLY A N 1
ATOM 604 C CA . GLY A 1 78 ? 8.148 -10.398 -2.178 1 97.69 78 GLY A CA 1
ATOM 605 C C . GLY A 1 78 ? 7.16 -10.359 -1.03 1 97.69 78 GLY A C 1
ATOM 606 O O . GLY A 1 78 ? 7.301 -11.102 -0.056 1 97.69 78 GLY A O 1
ATOM 607 N N . ILE A 1 79 ? 6.25 -9.398 -1.104 1 96.69 79 ILE A N 1
ATOM 608 C CA . ILE A 1 79 ? 5.25 -9.219 -0.054 1 96.69 79 ILE A CA 1
ATOM 609 C C . ILE A 1 79 ? 3.885 -9.68 -0.557 1 96.69 79 ILE A C 1
ATOM 611 O O . ILE A 1 79 ? 3.471 -9.32 -1.662 1 96.69 79 ILE A O 1
ATOM 615 N N . ALA A 1 80 ? 3.244 -10.516 0.215 1 97.06 80 ALA A N 1
ATOM 616 C CA . ALA A 1 80 ? 1.874 -10.93 -0.07 1 97.06 80 ALA A CA 1
ATOM 617 C C . ALA A 1 80 ? 0.872 -10.117 0.741 1 97.06 80 ALA A C 1
ATOM 619 O O . ALA A 1 80 ? 1.182 -9.664 1.845 1 97.06 80 ALA A O 1
ATOM 620 N N . SER A 1 81 ? -0.246 -9.977 0.196 1 94.69 81 SER A N 1
ATOM 621 C CA . SER A 1 81 ? -1.429 -9.469 0.883 1 94.69 81 SER A CA 1
ATOM 622 C C . SER A 1 81 ? -2.613 -10.414 0.717 1 94.69 81 SER A C 1
ATOM 624 O O . SER A 1 81 ? -2.477 -11.492 0.14 1 94.69 81 SER A O 1
ATOM 626 N N . TRP A 1 82 ? -3.697 -10.102 1.322 1 93.31 82 TRP A N 1
ATOM 627 C CA . TRP A 1 82 ? -4.883 -10.922 1.127 1 93.31 82 TRP A CA 1
ATOM 628 C C . TRP A 1 82 ? -6.141 -10.062 1.049 1 93.31 82 TRP A C 1
ATOM 630 O O . TRP A 1 82 ? -6.125 -8.898 1.441 1 93.31 82 TRP A O 1
ATOM 640 N N . TYR A 1 83 ? -7.137 -10.648 0.388 1 87.81 83 TYR A N 1
ATOM 641 C CA . TYR A 1 83 ? -8.43 -10 0.219 1 87.81 83 TYR A CA 1
ATOM 642 C C . TYR A 1 83 ? -9.57 -10.992 0.423 1 87.81 83 TYR A C 1
ATOM 644 O O . TYR A 1 83 ? -9.375 -12.203 0.287 1 87.81 83 TYR A O 1
ATOM 652 N N . GLY A 1 84 ? -10.914 -10.391 0.868 1 87.25 84 GLY A N 1
ATOM 653 C CA . GLY A 1 84 ? -11.914 -11.422 1.041 1 87.25 84 GLY A CA 1
ATOM 654 C C . GLY A 1 84 ? -13.328 -10.875 1.143 1 87.25 84 GLY A C 1
ATOM 655 O O . GLY A 1 84 ? -14.094 -10.93 0.177 1 87.25 84 GLY A O 1
ATOM 656 N N . PRO A 1 85 ? -13.68 -10.125 2.164 1 79.81 85 PRO A N 1
ATOM 657 C CA . PRO A 1 85 ? -15.102 -9.938 2.469 1 79.81 85 PRO A CA 1
ATOM 658 C C . PRO A 1 85 ? -15.836 -9.141 1.392 1 79.81 85 PRO A C 1
ATOM 660 O O . PRO A 1 85 ? -16.906 -9.547 0.948 1 79.81 85 PRO A O 1
ATOM 663 N N . ASP A 1 86 ? -15.25 -8.125 0.847 1 80.56 86 ASP A N 1
ATOM 664 C CA . ASP A 1 86 ? -15.953 -7.25 -0.088 1 80.56 86 ASP A CA 1
ATOM 665 C C . ASP A 1 86 ? -15.914 -7.816 -1.506 1 80.56 86 ASP A C 1
ATOM 667 O O . ASP A 1 86 ? -16.609 -7.32 -2.396 1 80.56 86 ASP A O 1
ATOM 671 N N . PHE A 1 87 ? -15.195 -8.852 -1.636 1 86.81 87 PHE A N 1
ATOM 672 C CA . PHE A 1 87 ? -15.047 -9.445 -2.959 1 86.81 87 PHE A CA 1
ATOM 673 C C . PHE A 1 87 ? -15.766 -10.789 -3.033 1 86.81 87 PHE A C 1
ATOM 675 O O . PHE A 1 87 ? -15.953 -11.336 -4.121 1 86.81 87 PHE A O 1
ATOM 682 N N . HIS A 1 88 ? -16.141 -11.273 -1.84 1 88.88 88 HIS A N 1
ATOM 683 C CA . HIS A 1 88 ? -16.812 -12.57 -1.795 1 88.88 88 HIS A CA 1
ATOM 684 C C . HIS A 1 88 ? -18.094 -12.555 -2.633 1 88.88 88 HIS A C 1
ATOM 686 O O . HIS A 1 88 ? -18.906 -11.633 -2.518 1 88.88 88 HIS A O 1
ATOM 692 N N . GLY A 1 89 ? -18.25 -13.602 -3.518 1 88.88 89 GLY A N 1
ATOM 693 C CA . GLY A 1 89 ? -19.438 -13.727 -4.336 1 88.88 89 GLY A CA 1
ATOM 694 C C . GLY A 1 89 ? -19.328 -13.023 -5.676 1 88.88 89 GLY A C 1
ATOM 695 O O . GLY A 1 89 ? -20.172 -13.188 -6.547 1 88.88 89 GLY A O 1
ATOM 696 N N . LYS A 1 90 ? -18.266 -12.281 -5.855 1 86.44 90 LYS A N 1
ATOM 697 C CA . LYS A 1 90 ? -18.047 -11.578 -7.113 1 86.44 90 LYS A CA 1
ATOM 698 C C . LYS A 1 90 ? -17.234 -12.414 -8.086 1 86.44 90 LYS A C 1
ATOM 700 O O . LYS A 1 90 ? -16.625 -13.414 -7.695 1 86.44 90 LYS A O 1
ATOM 705 N N . LEU A 1 91 ? -17.281 -11.93 -9.281 1 87.38 91 LEU A N 1
ATOM 706 C CA . LEU A 1 91 ? -16.578 -12.68 -10.305 1 87.38 91 LEU A CA 1
ATOM 707 C C . LEU A 1 91 ? -15.086 -12.336 -10.297 1 87.38 91 LEU A C 1
ATOM 709 O O . LEU A 1 91 ? -14.719 -11.172 -10.148 1 87.38 91 LEU A O 1
ATOM 713 N N . THR A 1 92 ? -14.258 -13.328 -10.438 1 90.56 92 THR A N 1
ATOM 714 C CA . THR A 1 92 ? -12.82 -13.172 -10.633 1 90.56 92 THR A CA 1
ATOM 715 C C . THR A 1 92 ? -12.5 -12.844 -12.086 1 90.56 92 THR A C 1
ATOM 717 O O . THR A 1 92 ? -13.391 -12.875 -12.945 1 90.56 92 THR A O 1
ATOM 720 N N . ALA A 1 93 ? -11.242 -12.531 -12.289 1 88.19 93 ALA A N 1
ATOM 721 C CA . ALA A 1 93 ? -10.805 -12.18 -13.633 1 88.19 93 ALA A CA 1
ATOM 722 C C . ALA A 1 93 ? -11.008 -13.336 -14.602 1 88.19 93 ALA A C 1
ATOM 724 O O . ALA A 1 93 ? -11.203 -13.125 -15.805 1 88.19 93 ALA A O 1
ATOM 725 N N . ASN A 1 94 ? -10.961 -14.578 -14.102 1 89.06 94 ASN A N 1
ATOM 726 C CA . ASN A 1 94 ? -11.156 -15.711 -14.992 1 89.06 94 ASN A CA 1
ATOM 727 C C . ASN A 1 94 ? -12.625 -16.125 -15.055 1 89.06 94 ASN A C 1
ATOM 729 O O . ASN A 1 94 ? -12.953 -17.172 -15.617 1 89.06 94 ASN A O 1
ATOM 733 N N . GLY A 1 95 ? -13.508 -15.359 -14.312 1 88.12 95 GLY A N 1
ATOM 734 C CA . GLY A 1 95 ? -14.938 -15.562 -14.453 1 88.12 95 GLY A CA 1
ATOM 735 C C . GLY A 1 95 ? -15.523 -16.453 -13.367 1 88.12 95 GLY A C 1
ATOM 736 O O . GLY A 1 95 ? -16.734 -16.703 -13.352 1 88.12 95 GLY A O 1
ATOM 737 N N . GLU A 1 96 ? -14.695 -16.922 -12.508 1 89.62 96 GLU A N 1
ATOM 738 C CA . GLU A 1 96 ? -15.18 -17.703 -11.375 1 89.62 96 GLU A CA 1
ATOM 739 C C . GLU A 1 96 ? -15.75 -16.812 -10.281 1 89.62 96 GLU A C 1
ATOM 741 O O . GLU A 1 96 ? -15.438 -15.617 -10.219 1 89.62 96 GLU A O 1
ATOM 746 N N . VAL A 1 97 ? -16.625 -17.359 -9.477 1 88.88 97 VAL A N 1
ATOM 747 C CA . VAL A 1 97 ? -17.094 -16.641 -8.289 1 88.88 97 VAL A CA 1
ATOM 748 C C . VAL A 1 97 ? -16.016 -16.703 -7.199 1 88.88 97 VAL A C 1
ATOM 750 O O . VAL A 1 97 ? -15.586 -17.781 -6.809 1 88.88 97 VAL A O 1
ATOM 753 N N . PHE A 1 98 ? -15.672 -15.625 -6.789 1 92.06 98 PHE A N 1
ATOM 754 C CA . PHE A 1 98 ? -14.68 -15.57 -5.723 1 92.06 98 PHE A CA 1
ATOM 755 C C . PHE A 1 98 ? -15.273 -16.062 -4.406 1 92.06 98 PHE A C 1
ATOM 757 O O . PHE A 1 98 ? -16.344 -15.609 -3.994 1 92.06 98 PHE A O 1
ATOM 764 N N . ASP A 1 99 ? -14.516 -16.953 -3.805 1 92 99 ASP A N 1
ATOM 765 C CA . ASP A 1 99 ? -14.859 -17.484 -2.486 1 92 99 ASP A CA 1
ATOM 766 C C . ASP A 1 99 ? -13.734 -17.234 -1.487 1 92 99 ASP A C 1
ATOM 768 O O . ASP A 1 99 ? -12.672 -17.859 -1.564 1 92 99 ASP A O 1
ATOM 772 N N . GLN A 1 100 ? -13.992 -16.359 -0.486 1 93.12 100 GLN A N 1
ATOM 773 C CA . GLN A 1 100 ? -12.969 -16 0.487 1 93.12 100 GLN A CA 1
ATOM 774 C C . GLN A 1 100 ? -12.57 -17.203 1.341 1 93.12 100 GLN A C 1
ATOM 776 O O . GLN A 1 100 ? -11.523 -17.188 1.991 1 93.12 100 GLN A O 1
ATOM 781 N N . ASN A 1 101 ? -13.375 -18.203 1.357 1 94.38 101 ASN A N 1
ATOM 782 C CA . ASN A 1 101 ? -13.125 -19.375 2.191 1 94.38 101 ASN A CA 1
ATOM 783 C C . ASN A 1 101 ? -12.445 -20.5 1.403 1 94.38 101 ASN A C 1
ATOM 785 O O . ASN A 1 101 ? -12.141 -21.547 1.955 1 94.38 101 ASN A O 1
ATOM 789 N N . ALA A 1 102 ? -12.242 -20.281 0.156 1 93.81 102 ALA A N 1
ATOM 790 C CA . ALA A 1 102 ? -11.5 -21.219 -0.685 1 93.81 102 ALA A CA 1
ATOM 791 C C . ALA A 1 102 ? -10.023 -20.828 -0.762 1 93.81 102 ALA A C 1
ATOM 793 O O . ALA A 1 102 ? -9.656 -19.688 -0.526 1 93.81 102 ALA A O 1
ATOM 794 N N . VAL A 1 103 ? -9.242 -21.828 -1.085 1 95.06 103 VAL A N 1
ATOM 795 C CA . VAL A 1 103 ? -7.805 -21.609 -1.243 1 95.06 103 VAL A CA 1
ATOM 796 C C . VAL A 1 103 ? -7.504 -21.141 -2.662 1 95.06 103 VAL A C 1
ATOM 798 O O . VAL A 1 103 ? -7.523 -21.938 -3.607 1 95.06 103 VAL A O 1
ATOM 801 N N . SER A 1 104 ? -7.242 -19.844 -2.805 1 96.25 104 SER A N 1
ATOM 802 C CA . SER A 1 104 ? -6.977 -19.234 -4.098 1 96.25 104 SER A CA 1
ATOM 803 C C . SER A 1 104 ? -6.102 -17.984 -3.941 1 96.25 104 SER A C 1
ATOM 805 O O . SER A 1 104 ? -5.723 -17.625 -2.826 1 96.25 104 SER A O 1
ATOM 807 N N . ALA A 1 105 ? -5.711 -17.438 -5.098 1 97.69 105 ALA A N 1
ATOM 808 C CA . ALA A 1 105 ? -4.859 -16.25 -5.094 1 97.69 105 ALA A CA 1
ATOM 809 C C . ALA A 1 105 ? -5.02 -15.445 -6.383 1 97.69 105 ALA A C 1
ATOM 811 O O . ALA A 1 105 ? -5.539 -15.961 -7.375 1 97.69 105 ALA A O 1
ATOM 812 N N . ALA A 1 106 ? -4.648 -14.211 -6.262 1 96.75 106 ALA A N 1
ATOM 813 C CA . ALA A 1 106 ? -4.566 -13.328 -7.418 1 96.75 106 ALA A CA 1
ATOM 814 C C . ALA A 1 106 ? -3.115 -13.016 -7.77 1 96.75 106 ALA A C 1
ATOM 816 O O . ALA A 1 106 ? -2.283 -12.82 -6.879 1 96.75 106 ALA A O 1
ATOM 817 N N . HIS A 1 107 ? -2.812 -13.023 -9.008 1 97.25 107 HIS A N 1
ATOM 818 C CA . HIS A 1 107 ? -1.493 -12.672 -9.516 1 97.25 107 HIS A CA 1
ATOM 819 C C . HIS A 1 107 ? -1.6 -11.766 -10.734 1 97.25 107 HIS A C 1
ATOM 821 O O . HIS A 1 107 ? -2.502 -11.93 -11.562 1 97.25 107 HIS A O 1
ATOM 827 N N . LYS A 1 108 ? -0.632 -11.031 -10.898 1 94.31 108 LYS A N 1
ATOM 828 C CA . LYS A 1 108 ? -0.716 -9.961 -11.883 1 94.31 108 LYS A CA 1
ATOM 829 C C . LYS A 1 108 ? -0.598 -10.516 -13.305 1 94.31 108 LYS A C 1
ATOM 831 O O . LYS A 1 108 ? -1.212 -9.984 -14.234 1 94.31 108 LYS A O 1
ATOM 836 N N . THR A 1 109 ? 0.187 -11.594 -13.5 1 96.56 109 THR A N 1
ATOM 837 C CA . THR A 1 109 ? 0.52 -11.883 -14.891 1 96.56 109 THR A CA 1
ATOM 838 C C . THR A 1 109 ? 0.438 -13.383 -15.172 1 96.56 109 THR A C 1
ATOM 840 O O . THR A 1 109 ? 0.404 -13.805 -16.328 1 96.56 109 THR A O 1
ATOM 843 N N . LEU A 1 110 ? 0.44 -14.203 -14.188 1 97.62 110 LEU A N 1
ATOM 844 C CA . LEU A 1 110 ? 0.4 -15.633 -14.438 1 97.62 110 LEU A CA 1
ATOM 845 C C . LEU A 1 110 ? -0.927 -16.047 -15.07 1 97.62 110 LEU A C 1
ATOM 847 O O . LEU A 1 110 ? -1.954 -15.398 -14.836 1 97.62 110 LEU A O 1
ATOM 851 N N . PRO A 1 111 ? -0.91 -17.125 -15.82 1 96.19 111 PRO A N 1
ATOM 852 C CA . PRO A 1 111 ? -2.166 -17.578 -16.422 1 96.19 111 PRO A CA 1
ATOM 853 C C . PRO A 1 111 ? -3.207 -17.969 -15.375 1 96.19 111 PRO A C 1
ATOM 855 O O . PRO A 1 111 ? -2.855 -18.266 -14.227 1 96.19 111 PRO A O 1
ATOM 858 N N . MET A 1 112 ? -4.387 -17.922 -15.828 1 95.19 112 MET A N 1
ATOM 859 C CA . MET A 1 112 ? -5.492 -18.328 -14.961 1 95.19 112 MET A CA 1
ATOM 860 C C . MET A 1 112 ? -6.309 -19.438 -15.602 1 95.19 112 MET A C 1
ATOM 862 O O . MET A 1 112 ? -6.828 -19.281 -16.703 1 95.19 112 MET A O 1
ATOM 866 N N . PRO A 1 113 ? -6.434 -20.469 -14.977 1 94.44 113 PRO A N 1
ATOM 867 C CA . PRO A 1 113 ? -5.805 -20.75 -13.68 1 94.44 113 PRO A CA 1
ATOM 868 C C . PRO A 1 113 ? -4.375 -21.266 -13.82 1 94.44 113 PRO A C 1
ATOM 870 O O . PRO A 1 113 ? -3.996 -21.766 -14.891 1 94.44 113 PRO A O 1
ATOM 873 N N . SER A 1 114 ? -3.596 -21.078 -12.898 1 97.06 114 SER A N 1
ATOM 874 C CA . SER A 1 114 ? -2.311 -21.734 -12.68 1 97.06 114 SER A CA 1
ATOM 875 C C . SER A 1 114 ? -2.117 -22.094 -11.211 1 97.06 114 SER A C 1
ATOM 877 O O . SER A 1 114 ? -2.908 -21.672 -10.359 1 97.06 114 SER A O 1
ATOM 879 N N . VAL A 1 115 ? -1.159 -23 -10.992 1 96.88 115 VAL A N 1
ATOM 880 C CA . VAL A 1 115 ? -0.895 -23.469 -9.641 1 96.88 115 VAL A CA 1
ATOM 881 C C . VAL A 1 115 ? 0.465 -22.953 -9.172 1 96.88 115 VAL A C 1
ATOM 883 O O . VAL A 1 115 ? 1.461 -23.078 -9.883 1 96.88 115 VAL A O 1
ATOM 886 N N . VAL A 1 116 ? 0.437 -22.375 -7.988 1 98.31 116 VAL A N 1
ATOM 887 C CA . VAL A 1 116 ? 1.692 -21.891 -7.426 1 98.31 116 VAL A CA 1
ATOM 888 C C . VAL A 1 116 ? 1.853 -22.406 -5.996 1 98.31 116 VAL A C 1
ATOM 890 O O . VAL A 1 116 ? 0.864 -22.688 -5.316 1 98.31 116 VAL A O 1
ATOM 893 N N . ARG A 1 117 ? 3.07 -22.562 -5.594 1 98.06 117 ARG A N 1
ATOM 894 C CA . ARG A 1 117 ? 3.412 -22.781 -4.191 1 98.06 117 ARG A CA 1
ATOM 895 C C . ARG A 1 117 ? 3.795 -21.469 -3.52 1 98.06 117 ARG A C 1
ATOM 897 O O . ARG A 1 117 ? 4.684 -20.75 -3.994 1 98.06 117 ARG A O 1
ATOM 904 N N . VAL A 1 118 ? 3.109 -21.109 -2.49 1 98.62 118 VAL A N 1
ATOM 905 C CA . VAL A 1 118 ? 3.396 -19.906 -1.718 1 98.62 118 VAL A CA 1
ATOM 906 C C . VAL A 1 118 ? 3.938 -20.297 -0.343 1 98.62 118 VAL A C 1
ATOM 908 O O . VAL A 1 118 ? 3.295 -21.047 0.394 1 98.62 118 VAL A O 1
ATOM 911 N N . THR A 1 119 ? 5.098 -19.844 -0.027 1 98.44 119 THR A N 1
ATOM 912 C CA . THR A 1 119 ? 5.723 -20.125 1.261 1 98.44 119 THR A CA 1
ATOM 913 C C . THR A 1 119 ? 5.891 -18.844 2.074 1 98.44 119 THR A C 1
ATOM 915 O O . THR A 1 119 ? 6.441 -17.859 1.583 1 98.44 119 THR A O 1
ATOM 918 N N . ASN A 1 120 ? 5.359 -18.812 3.225 1 98.31 120 ASN A N 1
ATOM 919 C CA . ASN A 1 120 ? 5.629 -17.75 4.18 1 98.31 120 ASN A CA 1
ATOM 920 C C . ASN A 1 120 ? 7.035 -17.859 4.758 1 98.31 120 ASN A C 1
ATOM 922 O O . ASN A 1 120 ? 7.324 -18.766 5.539 1 98.31 120 ASN A O 1
ATOM 926 N N . LEU A 1 121 ? 7.832 -16.938 4.516 1 97.88 121 LEU A N 1
ATOM 927 C CA . LEU A 1 121 ? 9.258 -17.031 4.82 1 97.88 121 LEU A CA 1
ATOM 928 C C . LEU A 1 121 ? 9.516 -16.703 6.285 1 97.88 121 LEU A C 1
ATOM 930 O O . LEU A 1 121 ? 10.641 -16.875 6.773 1 97.88 121 LEU A O 1
ATOM 934 N N . GLU A 1 122 ? 8.5 -16.234 6.957 1 95.88 122 GLU A N 1
ATOM 935 C CA . GLU A 1 122 ? 8.656 -15.836 8.352 1 95.88 122 GLU A CA 1
ATOM 936 C C . GLU A 1 122 ? 8.344 -17 9.289 1 95.88 122 GLU A C 1
ATOM 938 O O . GLU A 1 122 ? 8.867 -17.062 10.406 1 95.88 122 GLU A O 1
ATOM 943 N N . ASN A 1 123 ? 7.508 -17.938 8.891 1 96.19 123 ASN A N 1
ATOM 944 C CA . ASN A 1 123 ? 7.109 -19 9.797 1 96.19 123 ASN A CA 1
ATOM 945 C C . ASN A 1 123 ? 7.27 -20.375 9.148 1 96.19 123 ASN A C 1
ATOM 947 O O . ASN A 1 123 ? 7.059 -21.406 9.789 1 96.19 123 ASN A O 1
ATOM 951 N N . GLY A 1 124 ? 7.516 -20.422 7.863 1 97.12 124 GLY A N 1
ATOM 952 C CA . GLY A 1 124 ? 7.848 -21.656 7.176 1 97.12 124 GLY A CA 1
ATOM 953 C C . GLY A 1 124 ? 6.633 -22.375 6.621 1 97.12 124 GLY A C 1
ATOM 954 O O . GLY A 1 124 ? 6.762 -23.406 5.949 1 97.12 124 GLY A O 1
ATOM 955 N N . ARG A 1 125 ? 5.488 -21.812 6.785 1 97.5 125 ARG A N 1
ATOM 956 C CA . ARG A 1 125 ? 4.289 -22.453 6.254 1 97.5 125 ARG A CA 1
ATOM 957 C C . ARG A 1 125 ? 4.223 -22.328 4.734 1 97.5 125 ARG A C 1
ATOM 959 O O . ARG A 1 125 ? 4.512 -21.25 4.188 1 97.5 125 ARG A O 1
ATOM 966 N N . SER A 1 126 ? 3.873 -23.391 4.113 1 97.94 126 SER A N 1
ATOM 967 C CA . SER A 1 126 ? 3.826 -23.453 2.656 1 97.94 126 SER A CA 1
ATOM 968 C C . SER A 1 126 ? 2.51 -24.047 2.172 1 97.94 126 SER A C 1
ATOM 970 O O . SER A 1 126 ? 2.008 -25.016 2.756 1 97.94 126 SER A O 1
ATOM 972 N N . LEU A 1 127 ? 1.96 -23.438 1.152 1 97.44 127 LEU A N 1
ATOM 973 C CA . LEU A 1 127 ? 0.639 -23.797 0.646 1 97.44 127 LEU A CA 1
ATOM 974 C C . LEU A 1 127 ? 0.625 -23.797 -0.879 1 97.44 127 LEU A C 1
ATOM 976 O O . LEU A 1 127 ? 1.182 -22.906 -1.513 1 97.44 127 LEU A O 1
ATOM 980 N N . VAL A 1 128 ? 0.106 -24.844 -1.46 1 97.25 128 VAL A N 1
ATOM 981 C CA . VAL A 1 128 ? -0.132 -24.875 -2.9 1 97.25 128 VAL A CA 1
ATOM 982 C C . VAL A 1 128 ? -1.509 -24.281 -3.205 1 97.25 128 VAL A C 1
ATOM 984 O O . VAL A 1 128 ? -2.516 -24.734 -2.648 1 97.25 128 VAL A O 1
ATOM 987 N N . VAL A 1 129 ? -1.483 -23.266 -4.094 1 97.19 129 VAL A N 1
ATOM 988 C CA . VAL A 1 129 ? -2.727 -22.547 -4.316 1 97.19 129 VAL A CA 1
ATOM 989 C C . VAL A 1 129 ? -2.969 -22.375 -5.812 1 97.19 129 VAL A C 1
ATOM 991 O O . VAL A 1 129 ? -2.023 -22.406 -6.605 1 97.19 129 VAL A O 1
ATOM 994 N N . ARG A 1 130 ? -4.234 -22.219 -6.109 1 96.12 130 ARG A N 1
ATOM 995 C CA . ARG A 1 130 ? -4.637 -21.953 -7.484 1 96.12 130 ARG A CA 1
ATOM 996 C C . ARG A 1 130 ? -4.816 -20.453 -7.73 1 96.12 130 ARG A C 1
ATOM 998 O O . ARG A 1 130 ? -5.508 -19.781 -6.969 1 96.12 130 ARG A O 1
ATOM 1005 N N . VAL A 1 131 ? -4.191 -19.938 -8.797 1 97.44 131 VAL A N 1
ATOM 1006 C CA . VAL A 1 131 ? -4.363 -18.547 -9.211 1 97.44 131 VAL A CA 1
ATOM 1007 C C . VAL A 1 131 ? -5.57 -18.422 -10.133 1 97.44 131 VAL A C 1
ATOM 1009 O O . VAL A 1 131 ? -5.629 -19.078 -11.18 1 97.44 131 VAL A O 1
ATOM 1012 N N . ASN A 1 132 ? -6.551 -17.609 -9.773 1 94.94 132 ASN A N 1
ATOM 1013 C CA . ASN A 1 132 ? -7.746 -17.484 -10.602 1 94.94 132 ASN A CA 1
ATOM 1014 C C . ASN A 1 132 ? -8.188 -16.031 -10.75 1 94.94 132 ASN A C 1
ATOM 1016 O O . ASN A 1 132 ? -9.281 -15.766 -11.258 1 94.94 132 ASN A O 1
ATOM 1020 N N . ASP A 1 133 ? -7.344 -15.133 -10.289 1 94.56 133 ASP A N 1
ATOM 1021 C CA . ASP A 1 133 ? -7.699 -13.711 -10.336 1 94.56 133 ASP A CA 1
ATOM 1022 C C . ASP A 1 133 ? -6.484 -12.859 -10.688 1 94.56 133 ASP A C 1
ATOM 1024 O O . ASP A 1 133 ? -5.359 -13.359 -10.742 1 94.56 133 ASP A O 1
ATOM 1028 N N . ARG A 1 134 ? -6.809 -11.547 -11.039 1 93 134 ARG A N 1
ATOM 1029 C CA . ARG A 1 134 ? -5.75 -10.578 -11.312 1 93 134 ARG A CA 1
ATOM 1030 C C . ARG A 1 134 ? -5.543 -9.641 -10.125 1 93 134 ARG A C 1
ATOM 1032 O O . ARG A 1 134 ? -6.508 -9.234 -9.484 1 93 134 ARG A O 1
ATOM 1039 N N . GLY A 1 135 ? -4.363 -9.289 -9.938 1 89.94 135 GLY A N 1
ATOM 1040 C CA . GLY A 1 135 ? -3.863 -8.484 -8.836 1 89.94 135 GLY A CA 1
ATOM 1041 C C . GLY A 1 135 ? -2.594 -9.047 -8.219 1 89.94 135 GLY A C 1
ATOM 1042 O O . GLY A 1 135 ? -1.975 -9.953 -8.773 1 89.94 135 GLY A O 1
ATOM 1043 N N . PRO A 1 136 ? -2.227 -8.453 -7.164 1 88.44 136 PRO A N 1
ATOM 1044 C CA . PRO A 1 136 ? -2.582 -7.176 -6.539 1 88.44 136 PRO A CA 1
ATOM 1045 C C . PRO A 1 136 ? -2.004 -5.973 -7.285 1 88.44 136 PRO A C 1
ATOM 1047 O O . PRO A 1 136 ? -0.992 -6.102 -7.98 1 88.44 136 PRO A O 1
ATOM 1050 N N . PHE A 1 137 ? -2.633 -4.801 -7.094 1 81.44 137 PHE A N 1
ATOM 1051 C CA . PHE A 1 137 ? -2.111 -3.658 -7.832 1 81.44 137 PHE A CA 1
ATOM 1052 C C . PHE A 1 137 ? -1.59 -2.59 -6.879 1 81.44 137 PHE A C 1
ATOM 1054 O O . PHE A 1 137 ? -1.104 -1.545 -7.312 1 81.44 137 PHE A O 1
ATOM 1061 N N . ALA A 1 138 ? -1.866 -2.809 -5.547 1 74.56 138 ALA A N 1
ATOM 1062 C CA . ALA A 1 138 ? -1.145 -1.987 -4.578 1 74.56 138 ALA A CA 1
ATOM 1063 C C . ALA A 1 138 ? 0.361 -2.215 -4.68 1 74.56 138 ALA A C 1
ATOM 1065 O O . ALA A 1 138 ? 0.81 -3.34 -4.918 1 74.56 138 ALA A O 1
ATOM 1066 N N . HIS A 1 139 ? 1.147 -1.19 -4.523 1 70 139 HIS A N 1
ATOM 1067 C CA . HIS A 1 139 ? 2.564 -1.199 -4.867 1 70 139 HIS A CA 1
ATOM 1068 C C . HIS A 1 139 ? 3.336 -2.189 -4 1 70 139 HIS A C 1
ATOM 1070 O O . HIS A 1 139 ? 3.043 -2.342 -2.812 1 70 139 HIS A O 1
ATOM 1076 N N . GLY A 1 140 ? 4.074 -3.004 -4.676 1 80.5 140 GLY A N 1
ATOM 1077 C CA . GLY A 1 140 ? 5.129 -3.826 -4.102 1 80.5 140 GLY A CA 1
ATOM 1078 C C . GLY A 1 140 ? 4.672 -5.23 -3.758 1 80.5 140 GLY A C 1
ATOM 1079 O O . GLY A 1 140 ? 5.473 -6.062 -3.332 1 80.5 140 GLY A O 1
ATOM 1080 N N . ARG A 1 141 ? 3.311 -5.461 -3.943 1 93.31 141 ARG A N 1
ATOM 1081 C CA . ARG A 1 141 ? 2.826 -6.797 -3.607 1 93.31 141 ARG A CA 1
ATOM 1082 C C . ARG A 1 141 ? 3.014 -7.758 -4.777 1 93.31 141 ARG A C 1
ATOM 1084 O O . ARG A 1 141 ? 2.814 -7.379 -5.934 1 93.31 141 ARG A O 1
ATOM 1091 N N . VAL A 1 142 ? 3.357 -9.008 -4.461 1 96.19 142 VAL A N 1
ATOM 1092 C CA . VAL A 1 142 ? 3.65 -9.961 -5.527 1 96.19 142 VAL A CA 1
ATOM 1093 C C . VAL A 1 142 ? 2.447 -10.875 -5.75 1 96.19 142 VAL A C 1
ATOM 1095 O O . VAL A 1 142 ? 2.264 -11.414 -6.84 1 96.19 142 VAL A O 1
ATOM 1098 N N . ILE A 1 143 ? 1.673 -11.055 -4.723 1 97.25 143 ILE A N 1
ATOM 1099 C CA . ILE A 1 143 ? 0.531 -11.961 -4.797 1 97.25 143 ILE A CA 1
ATOM 1100 C C . ILE A 1 143 ? -0.518 -11.555 -3.768 1 97.25 143 ILE A C 1
ATOM 1102 O O . ILE A 1 143 ? -0.179 -11.055 -2.693 1 97.25 143 ILE A O 1
ATOM 1106 N N . ASP A 1 144 ? -1.764 -11.742 -4.086 1 96.44 144 ASP A N 1
ATOM 1107 C CA . ASP A 1 144 ? -2.873 -11.539 -3.158 1 96.44 144 ASP A CA 1
ATOM 1108 C C . ASP A 1 144 ? -3.588 -12.852 -2.855 1 96.44 144 ASP A C 1
ATOM 1110 O O . ASP A 1 144 ? -4.164 -13.477 -3.752 1 96.44 144 ASP A O 1
ATOM 1114 N N . MET A 1 145 ? -3.607 -13.156 -1.59 1 97 145 MET A N 1
ATOM 1115 C CA . MET A 1 145 ? -4.188 -14.43 -1.176 1 97 145 MET A CA 1
ATOM 1116 C C . MET A 1 145 ? -5.656 -14.258 -0.799 1 97 145 MET A C 1
ATOM 1118 O O . MET A 1 145 ? -6.066 -13.188 -0.356 1 97 145 MET A O 1
ATOM 1122 N N . SER A 1 146 ? -6.445 -15.359 -1.024 1 95.62 146 SER A N 1
ATOM 1123 C CA . SER A 1 146 ? -7.75 -15.359 -0.371 1 95.62 146 SER A CA 1
ATOM 1124 C C . SER A 1 146 ? -7.609 -15.328 1.146 1 95.62 146 SER A C 1
ATOM 1126 O O . SER A 1 146 ? -6.555 -15.672 1.685 1 95.62 146 SER A O 1
ATOM 1128 N N . ARG A 1 147 ? -8.672 -14.93 1.803 1 94.75 147 ARG A N 1
ATOM 1129 C CA . ARG A 1 147 ? -8.648 -14.914 3.262 1 94.75 147 ARG A CA 1
ATOM 1130 C C . ARG A 1 147 ? -8.266 -16.281 3.822 1 94.75 147 ARG A C 1
ATOM 1132 O O . ARG A 1 147 ? -7.441 -16.375 4.734 1 94.75 147 ARG A O 1
ATOM 1139 N N . ARG A 1 148 ? -8.867 -17.328 3.311 1 95.62 148 ARG A N 1
ATOM 1140 C CA . ARG A 1 148 ? -8.562 -18.672 3.771 1 95.62 148 ARG A CA 1
ATOM 1141 C C . ARG A 1 148 ? -7.09 -19.016 3.551 1 95.62 148 ARG A C 1
ATOM 1143 O O . ARG A 1 148 ? -6.445 -19.594 4.426 1 95.62 148 ARG A O 1
ATOM 1150 N N . SER A 1 149 ? -6.566 -18.672 2.4 1 97.31 149 SER A N 1
ATOM 1151 C CA . SER A 1 149 ? -5.156 -18.922 2.111 1 97.31 149 SER A CA 1
ATOM 1152 C C . SER A 1 149 ? -4.254 -18.188 3.094 1 97.31 149 SER A C 1
ATOM 1154 O O . SER A 1 149 ? -3.256 -18.75 3.562 1 97.31 149 SER A O 1
ATOM 1156 N N . ALA A 1 150 ? -4.57 -16.969 3.359 1 97.19 150 ALA A N 1
ATOM 1157 C CA . ALA A 1 150 ? -3.797 -16.172 4.312 1 97.19 150 ALA A CA 1
ATOM 1158 C C . ALA A 1 150 ? -3.855 -16.781 5.711 1 97.19 150 ALA A C 1
ATOM 1160 O O . ALA A 1 150 ? -2.861 -16.766 6.441 1 97.19 150 ALA A O 1
ATOM 1161 N N . GLN A 1 151 ? -5.023 -17.266 6.082 1 96.5 151 GLN A N 1
ATOM 1162 C CA . GLN A 1 151 ? -5.176 -17.938 7.367 1 96.5 151 GLN A CA 1
ATOM 1163 C C . GLN A 1 151 ? -4.258 -19.156 7.465 1 96.5 151 GLN A C 1
ATOM 1165 O O . GLN A 1 151 ? -3.553 -19.328 8.461 1 96.5 151 GLN A O 1
ATOM 1170 N N . LEU A 1 152 ? -4.285 -19.922 6.438 1 96.88 152 LEU A N 1
ATOM 1171 C CA . LEU A 1 152 ? -3.498 -21.156 6.414 1 96.88 152 LEU A CA 1
ATOM 1172 C C . LEU A 1 152 ? -2.006 -20.844 6.41 1 96.88 152 LEU A C 1
ATOM 1174 O O . LEU A 1 152 ? -1.212 -21.578 7.004 1 96.88 152 LEU A O 1
ATOM 1178 N N . LEU A 1 153 ? -1.652 -19.719 5.801 1 97.69 153 LEU A N 1
ATOM 1179 C CA . LEU A 1 153 ? -0.249 -19.328 5.746 1 97.69 153 LEU A CA 1
ATOM 1180 C C . LEU A 1 153 ? 0.145 -18.547 7 1 97.69 153 LEU A C 1
ATOM 1182 O O . LEU A 1 153 ? 1.321 -18.234 7.195 1 97.69 153 LEU A O 1
ATOM 1186 N N . GLY A 1 154 ? -0.81 -18.172 7.77 1 96.06 154 GLY A N 1
ATOM 1187 C CA . GLY A 1 154 ? -0.561 -17.641 9.102 1 96.06 154 GLY A CA 1
ATOM 1188 C C . GLY A 1 154 ? -0.334 -16.141 9.109 1 96.06 154 GLY A C 1
ATOM 1189 O O . GLY A 1 154 ? 0.46 -15.633 9.898 1 96.06 154 GLY A O 1
ATOM 1190 N N . PHE A 1 155 ? -1.004 -15.414 8.18 1 94.75 155 PHE A N 1
ATOM 1191 C CA . PHE A 1 155 ? -0.704 -13.984 8.219 1 94.75 155 PHE A CA 1
ATOM 1192 C C . PHE A 1 155 ? -1.975 -13.164 8.055 1 94.75 155 PHE A C 1
ATOM 1194 O O . PHE A 1 155 ? -1.915 -11.992 7.676 1 94.75 155 PHE A O 1
ATOM 1201 N N . GLU A 1 156 ? -3.117 -13.758 8.25 1 93.56 156 GLU A N 1
ATOM 1202 C CA . GLU A 1 156 ? -4.371 -13.016 8.164 1 93.56 156 GLU A CA 1
ATOM 1203 C C . GLU A 1 156 ? -4.344 -11.789 9.07 1 93.56 156 GLU A C 1
ATOM 1205 O O . GLU A 1 156 ? -4.742 -10.695 8.664 1 93.56 156 GLU A O 1
ATOM 1210 N N . GLY A 1 157 ? -3.869 -11.969 10.312 1 87.69 157 GLY A N 1
ATOM 1211 C CA . GLY A 1 157 ? -3.863 -10.891 11.289 1 87.69 157 GLY A CA 1
ATOM 1212 C C . GLY A 1 157 ? -2.922 -9.758 10.93 1 87.69 157 GLY A C 1
ATOM 1213 O O . GLY A 1 157 ? -3.26 -8.586 11.102 1 87.69 157 GLY A O 1
ATOM 1214 N N . GLN A 1 158 ? -1.781 -10.078 10.367 1 86.19 158 GLN A N 1
ATOM 1215 C CA . GLN A 1 158 ? -0.763 -9.094 10.016 1 86.19 158 GLN A CA 1
ATOM 1216 C C . GLN A 1 158 ? -1.159 -8.32 8.766 1 86.19 158 GLN A C 1
ATOM 1218 O O . GLN A 1 158 ? -0.675 -7.207 8.539 1 86.19 158 GLN A O 1
ATOM 1223 N N . GLY A 1 159 ? -1.92 -8.961 7.879 1 88.81 159 GLY A N 1
ATOM 1224 C CA . GLY A 1 159 ? -2.334 -8.328 6.637 1 88.81 159 GLY A CA 1
ATOM 1225 C C . GLY A 1 159 ? -1.395 -8.617 5.48 1 88.81 159 GLY A C 1
ATOM 1226 O O . GLY A 1 159 ? -1.834 -8.766 4.34 1 88.81 159 GLY A O 1
ATOM 1227 N N . THR A 1 160 ? -0.063 -8.664 5.809 1 93.19 160 THR A N 1
ATOM 1228 C CA . THR A 1 160 ? 0.949 -8.961 4.797 1 93.19 160 THR A CA 1
ATOM 1229 C C . THR A 1 160 ? 1.944 -9.992 5.316 1 93.19 160 THR A C 1
ATOM 1231 O O . THR A 1 160 ? 1.994 -10.266 6.52 1 93.19 160 THR A O 1
ATOM 1234 N N . ALA A 1 161 ? 2.67 -10.57 4.402 1 95.31 161 ALA A N 1
ATOM 1235 C CA . ALA A 1 161 ? 3.723 -11.516 4.762 1 95.31 161 ALA A CA 1
ATOM 1236 C C . ALA A 1 161 ? 4.828 -11.531 3.713 1 95.31 161 ALA A C 1
ATOM 1238 O O . ALA A 1 161 ? 4.582 -11.266 2.535 1 95.31 161 ALA A O 1
ATOM 1239 N N . ARG A 1 162 ? 6.047 -11.781 4.203 1 97.19 162 ARG A N 1
ATOM 1240 C CA . ARG A 1 162 ? 7.145 -12.094 3.295 1 97.19 162 ARG A CA 1
ATOM 1241 C C . ARG A 1 162 ? 6.98 -13.492 2.709 1 97.19 162 ARG A C 1
ATOM 1243 O O . ARG A 1 162 ? 6.91 -14.477 3.447 1 97.19 162 ARG A O 1
ATOM 1250 N N . VAL A 1 163 ? 6.988 -13.578 1.329 1 98.5 163 VAL A N 1
ATOM 1251 C CA . VAL A 1 163 ? 6.676 -14.891 0.763 1 98.5 163 VAL A CA 1
ATOM 1252 C C . VAL A 1 163 ? 7.613 -15.188 -0.405 1 98.5 163 VAL A C 1
ATOM 1254 O O . VAL A 1 163 ? 8.25 -14.273 -0.945 1 98.5 163 VAL A O 1
ATOM 1257 N N . ARG A 1 164 ? 7.711 -16.391 -0.675 1 98.31 164 ARG A N 1
ATOM 1258 C CA . ARG A 1 164 ? 8.211 -16.891 -1.948 1 98.31 164 ARG A CA 1
ATOM 1259 C C . ARG A 1 164 ? 7.09 -17.531 -2.762 1 98.31 164 ARG A C 1
ATOM 1261 O O . ARG A 1 164 ? 6.297 -18.312 -2.234 1 98.31 164 ARG A O 1
ATOM 1268 N N . VAL A 1 165 ? 6.957 -17.141 -4.012 1 98.62 165 VAL A N 1
ATOM 1269 C CA . VAL A 1 165 ? 5.953 -17.672 -4.93 1 98.62 165 VAL A CA 1
ATOM 1270 C C . VAL A 1 165 ? 6.633 -18.438 -6.062 1 98.62 165 VAL A C 1
ATOM 1272 O O . VAL A 1 165 ? 7.422 -17.859 -6.82 1 98.62 165 VAL A O 1
ATOM 1275 N N . GLU A 1 166 ? 6.281 -19.688 -6.129 1 98.31 166 GLU A N 1
ATOM 1276 C CA . GLU A 1 166 ? 6.867 -20.562 -7.145 1 98.31 166 GLU A CA 1
ATOM 1277 C C . GLU A 1 166 ? 5.785 -21.219 -7.992 1 98.31 166 GLU A C 1
ATOM 1279 O O . GLU A 1 166 ? 4.852 -21.828 -7.461 1 98.31 166 GLU A O 1
ATOM 1284 N N . ILE A 1 167 ? 6.008 -21.141 -9.273 1 98.31 167 ILE A N 1
ATOM 1285 C CA . ILE A 1 167 ? 5.07 -21.828 -10.164 1 98.31 167 ILE A CA 1
ATOM 1286 C C . ILE A 1 167 ? 5.277 -23.344 -10.062 1 98.31 167 ILE A C 1
ATOM 1288 O O . ILE A 1 167 ? 6.41 -23.812 -10 1 98.31 167 ILE A O 1
ATOM 1292 N N . MET A 1 168 ? 4.148 -24.047 -9.898 1 97.25 168 MET A N 1
ATOM 1293 C CA . MET A 1 168 ? 4.156 -25.484 -10.094 1 97.25 168 MET A CA 1
ATOM 1294 C C . MET A 1 168 ? 3.902 -25.844 -11.555 1 97.25 168 MET A C 1
ATOM 1296 O O . MET A 1 168 ? 2.754 -26.016 -11.969 1 97.25 168 MET A O 1
ATOM 1300 N N . ALA A 1 169 ? 4.988 -26 -12.234 1 96.12 169 ALA A N 1
ATOM 1301 C CA . ALA A 1 169 ? 4.941 -26.047 -13.695 1 96.12 169 ALA A CA 1
ATOM 1302 C C . ALA A 1 169 ? 4.109 -27.219 -14.188 1 96.12 169 ALA A C 1
ATOM 1304 O O . ALA A 1 169 ? 3.232 -27.062 -15.039 1 96.12 169 ALA A O 1
ATOM 1305 N N . GLU A 1 170 ? 4.328 -28.406 -13.719 1 95.44 170 GLU A N 1
ATOM 1306 C CA . GLU A 1 170 ? 3.635 -29.609 -14.18 1 95.44 170 GLU A CA 1
ATOM 1307 C C . GLU A 1 170 ? 2.143 -29.531 -13.867 1 95.44 170 GLU A C 1
ATOM 1309 O O . GLU A 1 170 ? 1.311 -29.781 -14.742 1 95.44 170 GLU A O 1
ATOM 1314 N N . GLU A 1 171 ? 1.938 -29.125 -12.664 1 93.44 171 GLU A N 1
ATOM 1315 C CA . GLU A 1 171 ? 0.537 -29.031 -12.266 1 93.44 171 GLU A CA 1
ATOM 1316 C C . GLU A 1 171 ? -0.191 -27.969 -13.102 1 93.44 171 GLU A C 1
ATOM 1318 O O . GLU A 1 171 ? -1.354 -28.156 -13.469 1 93.44 171 GLU A O 1
ATOM 1323 N N . SER A 1 172 ? 0.448 -26.922 -13.344 1 94.75 172 SER A N 1
ATOM 1324 C CA . SER A 1 172 ? -0.152 -25.844 -14.117 1 94.75 172 SER A CA 1
ATOM 1325 C C . SER A 1 172 ? -0.394 -26.266 -15.562 1 94.75 172 SER A C 1
ATOM 1327 O O . SER A 1 172 ? -1.427 -25.938 -16.141 1 94.75 172 SER A O 1
ATOM 1329 N N . ARG A 1 173 ? 0.493 -27.016 -16.141 1 93.06 173 ARG A N 1
ATOM 1330 C CA . ARG A 1 173 ? 0.336 -27.5 -17.5 1 93.06 173 ARG A CA 1
ATOM 1331 C C . ARG A 1 173 ? -0.835 -28.469 -17.609 1 93.06 173 ARG A C 1
ATOM 1333 O O . ARG A 1 173 ? -1.605 -28.422 -18.578 1 93.06 173 ARG A O 1
ATOM 1340 N N . VAL A 1 174 ? -0.908 -29.344 -16.672 1 91.38 174 VAL A N 1
ATOM 1341 C CA . VAL A 1 174 ? -2.002 -30.312 -16.641 1 91.38 174 VAL A CA 1
ATOM 1342 C C . VAL A 1 174 ? -3.338 -29.578 -16.562 1 91.38 174 VAL A C 1
ATOM 1344 O O . VAL A 1 174 ? -4.281 -29.906 -17.281 1 91.38 174 VAL A O 1
ATOM 1347 N N . LEU A 1 175 ? -3.311 -28.594 -15.703 1 89.38 175 LEU A N 1
ATOM 1348 C CA . LEU A 1 175 ? -4.527 -27.797 -15.531 1 89.38 175 LEU A CA 1
ATOM 1349 C C . LEU A 1 175 ? -4.895 -27.078 -16.828 1 89.38 175 LEU A C 1
ATOM 1351 O O . LEU A 1 175 ? -6.062 -27.062 -17.219 1 89.38 175 LEU A O 1
ATOM 1355 N N . ALA A 1 176 ? -4.004 -26.469 -17.438 1 89.38 176 ALA A N 1
ATOM 1356 C CA . ALA A 1 176 ? -4.223 -25.781 -18.703 1 89.38 176 ALA A CA 1
ATOM 1357 C C . ALA A 1 176 ? -4.758 -26.734 -19.766 1 89.38 176 ALA A C 1
ATOM 1359 O O . ALA A 1 176 ? -5.656 -26.375 -20.531 1 89.38 176 ALA A O 1
ATOM 1360 N N . GLY A 1 177 ? -4.219 -27.906 -19.875 1 86.81 177 GLY A N 1
ATOM 1361 C CA . GLY A 1 177 ? -4.648 -28.906 -20.844 1 86.81 177 GLY A CA 1
ATOM 1362 C C . GLY A 1 177 ? -6.082 -29.359 -20.641 1 86.81 177 GLY A C 1
ATOM 1363 O O . GLY A 1 177 ? -6.82 -29.547 -21.609 1 86.81 177 GLY A O 1
ATOM 1364 N N . LYS A 1 178 ? -6.422 -29.484 -19.422 1 83.75 178 LYS A N 1
ATOM 1365 C CA . LYS A 1 178 ? -7.766 -29.953 -19.094 1 83.75 178 LYS A CA 1
ATOM 1366 C C . LYS A 1 178 ? -8.812 -28.891 -19.422 1 83.75 178 LYS A C 1
ATOM 1368 O O . LYS A 1 178 ? -9.961 -29.219 -19.75 1 83.75 178 LYS A O 1
ATOM 1373 N N . LEU A 1 179 ? -8.406 -27.703 -19.297 1 82.12 179 LEU A N 1
ATOM 1374 C CA . LEU A 1 179 ? -9.367 -26.609 -19.438 1 82.12 179 LEU A CA 1
ATOM 1375 C C . LEU A 1 179 ? -9.289 -26 -20.828 1 82.12 179 LEU A C 1
ATOM 1377 O O . LEU A 1 179 ? -10.148 -25.203 -21.203 1 82.12 179 LEU A O 1
ATOM 1381 N N . ALA A 1 180 ? -8.25 -26.359 -21.531 1 68.31 180 ALA A N 1
ATOM 1382 C CA . ALA A 1 180 ? -8.148 -25.828 -22.891 1 68.31 180 ALA A CA 1
ATOM 1383 C C . ALA A 1 180 ? -9.281 -26.375 -23.766 1 68.31 180 ALA A C 1
ATOM 1385 O O . ALA A 1 180 ? -9.695 -27.516 -23.625 1 68.31 180 ALA A O 1
ATOM 1386 N N . PRO A 1 181 ? -10.07 -25.484 -24.328 1 58.66 181 PRO A N 1
ATOM 1387 C CA . PRO A 1 181 ? -11.141 -26.031 -25.156 1 58.66 181 PRO A CA 1
ATOM 1388 C C . PRO A 1 181 ? -10.664 -27.172 -26.062 1 58.66 181 PRO A C 1
ATOM 1390 O O . PRO A 1 181 ? -9.5 -27.188 -26.469 1 58.66 181 PRO A O 1
ATOM 1393 N N . SER A 1 182 ? -11.141 -28.375 -25.844 1 49.31 182 SER A N 1
ATOM 1394 C CA . SER A 1 182 ? -10.781 -29.453 -26.75 1 49.31 182 SER A CA 1
ATOM 1395 C C . SER A 1 182 ? -10.547 -28.938 -28.172 1 49.31 182 SER A C 1
ATOM 1397 O O . SER A 1 182 ? -10.086 -29.672 -29.031 1 49.31 182 SER A O 1
ATOM 1399 N N . GLY A 1 183 ? -11.555 -28.297 -28.828 1 41.59 183 GLY A N 1
ATOM 1400 C CA . GLY A 1 183 ? -11.531 -27.969 -30.234 1 41.59 183 GLY A CA 1
ATOM 1401 C C . GLY A 1 183 ? -10.367 -27.047 -30.609 1 41.59 183 GLY A C 1
ATOM 1402 O O . GLY A 1 183 ? -10.094 -26.078 -29.906 1 41.59 183 GLY A O 1
ATOM 1403 N N . GLY A 1 184 ? -9.242 -27.656 -31.078 1 37.03 184 GLY A N 1
ATOM 1404 C CA . GLY A 1 184 ? -8.242 -26.828 -31.719 1 37.03 184 GLY A CA 1
ATOM 1405 C C . GLY A 1 184 ? -8.82 -25.562 -32.344 1 37.03 184 GLY A C 1
ATOM 1406 O O . GLY A 1 184 ? -9.984 -25.547 -32.75 1 37.03 184 GLY A O 1
ATOM 1407 N N . PRO A 1 185 ? -8.719 -24.5 -31.828 1 35.47 185 PRO A N 1
ATOM 1408 C CA . PRO A 1 185 ? -9.234 -23.484 -32.75 1 35.47 185 PRO A CA 1
ATOM 1409 C C . PRO A 1 185 ? -9.055 -23.875 -34.219 1 35.47 185 PRO A C 1
ATOM 1411 O O . PRO A 1 185 ? -7.93 -24.031 -34.688 1 35.47 185 PRO A O 1
ATOM 1414 N N . GLN A 1 186 ? -9.727 -24.969 -34.719 1 31.39 186 GLN A N 1
ATOM 1415 C CA . GLN A 1 186 ? -9.789 -24.844 -36.156 1 31.39 186 GLN A CA 1
ATOM 1416 C C . GLN A 1 186 ? -10.133 -23.422 -36.594 1 31.39 186 GLN A C 1
ATOM 1418 O O . GLN A 1 186 ? -11.273 -22.984 -36.438 1 31.39 186 GLN A O 1
ATOM 1423 N N . GLU A 1 187 ? -9.25 -22.562 -36.281 1 33.09 187 GLU A N 1
ATOM 1424 C CA . GLU A 1 187 ? -9.445 -21.281 -36.938 1 33.09 187 GLU A CA 1
ATOM 1425 C C . GLU A 1 187 ? -9.945 -21.469 -38.375 1 33.09 187 GLU A C 1
ATOM 1427 O O . GLU A 1 187 ? -9.305 -22.172 -39.156 1 33.09 187 GLU A O 1
ATOM 1432 N N . PRO A 1 188 ? -11.172 -21.641 -38.594 1 32 188 PRO A N 1
ATOM 1433 C CA . PRO A 1 188 ? -11.477 -21.656 -40.031 1 32 188 PRO A CA 1
ATOM 1434 C C . PRO A 1 188 ? -10.547 -20.766 -40.844 1 32 188 PRO A C 1
ATOM 1436 O O . PRO A 1 188 ? -10.203 -19.672 -40.406 1 32 188 PRO A O 1
ATOM 1439 N N . ALA A 1 189 ? -9.617 -21.531 -41.5 1 32.16 189 ALA A N 1
ATOM 1440 C CA . ALA A 1 189 ? -8.836 -20.75 -42.469 1 32.16 189 ALA A CA 1
ATOM 1441 C C . ALA A 1 189 ? -9.703 -19.703 -43.156 1 32.16 189 ALA A C 1
ATOM 1443 O O . ALA A 1 189 ? -10.578 -20.031 -43.938 1 32.16 189 ALA A O 1
ATOM 1444 N N . ILE A 1 190 ? -10.109 -18.656 -42.469 1 28.97 190 ILE A N 1
ATOM 1445 C CA . ILE A 1 190 ? -10.766 -17.578 -43.188 1 28.97 190 ILE A CA 1
ATOM 1446 C C . ILE A 1 190 ? -9.969 -17.266 -44.469 1 28.97 190 ILE A C 1
ATOM 1448 O O . ILE A 1 190 ? -8.836 -16.797 -44.375 1 28.97 190 ILE A O 1
ATOM 1452 N N . VAL A 1 191 ? -9.883 -18.297 -45.406 1 28.47 191 VAL A N 1
ATOM 1453 C CA . VAL A 1 191 ? -9.453 -17.891 -46.75 1 28.47 191 VAL A CA 1
ATOM 1454 C C . VAL A 1 191 ? -10.047 -16.531 -47.094 1 28.47 191 VAL A C 1
ATOM 1456 O O . VAL A 1 191 ? -11.25 -16.312 -46.938 1 28.47 191 VAL A O 1
ATOM 1459 N N . ALA A 1 192 ? -9.141 -15.586 -46.938 1 27 192 ALA A N 1
ATOM 1460 C CA . ALA A 1 192 ? -9.469 -14.227 -47.344 1 27 192 ALA A CA 1
ATOM 1461 C C . ALA A 1 192 ? -10.336 -14.227 -48.625 1 27 192 ALA A C 1
ATOM 1463 O O . ALA A 1 192 ? -9.953 -14.789 -49.656 1 27 192 ALA A O 1
ATOM 1464 N N . ALA A 1 193 ? -11.617 -14.578 -48.406 1 28.11 193 ALA A N 1
ATOM 1465 C CA . ALA A 1 193 ? -12.422 -14.5 -49.625 1 28.11 193 ALA A CA 1
ATOM 1466 C C . ALA A 1 193 ? -12.008 -13.312 -50.469 1 28.11 193 ALA A C 1
ATOM 1468 O O . ALA A 1 193 ? -11.633 -12.258 -49.969 1 28.11 193 ALA A O 1
ATOM 1469 N N . PRO A 1 194 ? -11.539 -13.57 -51.625 1 25.84 194 PRO A N 1
ATOM 1470 C CA . PRO A 1 194 ? -11.133 -12.477 -52.531 1 25.84 194 PRO A CA 1
ATOM 1471 C C . PRO A 1 194 ? -12.094 -11.289 -52.469 1 25.84 194 PRO A C 1
ATOM 1473 O O . PRO A 1 194 ? -13.273 -11.461 -52.188 1 25.84 194 PRO A O 1
ATOM 1476 N N . ARG A 1 195 ? -11.555 -10.148 -51.938 1 28.23 195 ARG A N 1
ATOM 1477 C CA . ARG A 1 195 ? -12.258 -8.867 -51.875 1 28.23 195 ARG A CA 1
ATOM 1478 C C . ARG A 1 195 ? -13.172 -8.68 -53.094 1 28.23 195 ARG A C 1
ATOM 1480 O O . ARG A 1 195 ? -12.695 -8.414 -54.188 1 28.23 195 ARG A O 1
ATOM 1487 N N . GLY A 1 196 ? -14.031 -9.773 -53.312 1 25.02 196 GLY A N 1
ATOM 1488 C CA . GLY A 1 196 ? -14.836 -9.5 -54.5 1 25.02 196 GLY A CA 1
ATOM 1489 C C . GLY A 1 196 ? -15.438 -8.109 -54.5 1 25.02 196 GLY A C 1
ATOM 1490 O O . GLY A 1 196 ? -15.625 -7.504 -53.438 1 25.02 196 GLY A O 1
ATOM 1491 N N . SER A 1 197 ? -15.227 -7.398 -55.562 1 26.23 197 SER A N 1
ATOM 1492 C CA . SER A 1 197 ? -15.656 -6.043 -55.906 1 26.23 197 SER A CA 1
ATOM 1493 C C . SER A 1 197 ? -17.125 -5.832 -55.562 1 26.23 197 SER A C 1
ATOM 1495 O O . SER A 1 197 ? -18 -6.465 -56.156 1 26.23 197 SER A O 1
ATOM 1497 N N . VAL A 1 198 ? -17.406 -5.84 -54.25 1 29.31 198 VAL A N 1
ATOM 1498 C CA . VAL A 1 198 ? -18.797 -5.699 -53.844 1 29.31 198 VAL A CA 1
ATOM 1499 C C . VAL A 1 198 ? -19.453 -4.555 -54.594 1 29.31 198 VAL A C 1
ATOM 1501 O O . VAL A 1 198 ? -19 -3.406 -54.531 1 29.31 198 VAL A O 1
ATOM 1504 N N . THR A 1 199 ? -19.766 -4.879 -55.844 1 26.19 199 THR A N 1
ATOM 1505 C CA . THR A 1 199 ? -20.594 -3.947 -56.594 1 26.19 199 THR A CA 1
ATOM 1506 C C . THR A 1 199 ? -21.812 -3.535 -55.781 1 26.19 199 THR A C 1
ATOM 1508 O O . THR A 1 199 ? -22.484 -4.379 -55.188 1 26.19 199 THR A O 1
ATOM 1511 N N . ALA A 1 200 ? -21.891 -2.209 -55.531 1 27.53 200 ALA A N 1
ATOM 1512 C CA . ALA A 1 200 ? -22.828 -1.386 -54.781 1 27.53 200 ALA A CA 1
ATOM 1513 C C . ALA A 1 200 ? -24.281 -1.729 -55.156 1 27.53 200 ALA A C 1
ATOM 1515 O O . ALA A 1 200 ? -24.75 -1.356 -56.219 1 27.53 200 ALA A O 1
ATOM 1516 N N . GLU A 1 201 ? -24.578 -3.154 -55.219 1 26.52 201 GLU A N 1
ATOM 1517 C CA . GLU A 1 201 ? -25.922 -3.219 -55.781 1 26.52 201 GLU A CA 1
ATOM 1518 C C . GLU A 1 201 ? -26.953 -2.572 -54.875 1 26.52 201 GLU A C 1
ATOM 1520 O O . GLU A 1 201 ? -26.906 -2.773 -53.656 1 26.52 201 GLU A O 1
ATOM 1525 N N . SER A 1 202 ? -27.547 -1.559 -55.344 1 26.81 202 SER A N 1
ATOM 1526 C CA . SER A 1 202 ? -28.562 -0.633 -54.875 1 26.81 202 SER A CA 1
ATOM 1527 C C . SER A 1 202 ? -29.766 -1.382 -54.312 1 26.81 202 SER A C 1
ATOM 1529 O O . SER A 1 202 ? -30.438 -2.129 -55 1 26.81 202 SER A O 1
ATOM 1531 N N . LEU A 1 203 ? -29.484 -1.876 -53 1 29.84 203 LEU A N 1
ATOM 1532 C CA . LEU A 1 203 ? -30.5 -2.723 -52.375 1 29.84 203 LEU A CA 1
ATOM 1533 C C . LEU A 1 203 ? -31.891 -2.094 -52.531 1 29.84 203 LEU A C 1
ATOM 1535 O O . LEU A 1 203 ? -32.062 -0.887 -52.312 1 29.84 203 LEU A O 1
ATOM 1539 N N . PRO A 1 204 ? -32.656 -2.768 -53.312 1 31.33 204 PRO A N 1
ATOM 1540 C CA . PRO A 1 204 ? -34 -2.234 -53.625 1 31.33 204 PRO A CA 1
ATOM 1541 C C . PRO A 1 204 ? -34.812 -1.946 -52.344 1 31.33 204 PRO A C 1
ATOM 1543 O O . PRO A 1 204 ? -34.469 -2.465 -51.281 1 31.33 204 PRO A O 1
ATOM 1546 N N . PRO A 1 205 ? -35.719 -1.091 -52.438 1 29.39 205 PRO A N 1
ATOM 1547 C CA . PRO A 1 205 ? -36.5 -0.427 -51.406 1 29.39 205 PRO A CA 1
ATOM 1548 C C . PRO A 1 205 ? -37.25 -1.416 -50.5 1 29.39 205 PRO A C 1
ATOM 1550 O O . PRO A 1 205 ? -37.594 -2.521 -50.938 1 29.39 205 PRO A O 1
ATOM 1553 N N . PRO A 1 206 ? -37.031 -1.453 -49.188 1 29.34 206 PRO A N 1
ATOM 1554 C CA . PRO A 1 206 ? -37.406 -2.352 -48.094 1 29.34 206 PRO A CA 1
ATOM 1555 C C . PRO A 1 206 ? -38.906 -2.689 -48.094 1 29.34 206 PRO A C 1
ATOM 1557 O O . PRO A 1 206 ? -39.75 -1.796 -47.938 1 29.34 206 PRO A O 1
ATOM 1560 N N . GLY A 1 207 ? -39.281 -3.557 -49.125 1 24.02 207 GLY A N 1
ATOM 1561 C CA . GLY A 1 207 ? -40.719 -3.824 -49.156 1 24.02 207 GLY A CA 1
ATOM 1562 C C . GLY A 1 207 ? -41.312 -4.234 -47.812 1 24.02 207 GLY A C 1
ATOM 1563 O O . GLY A 1 207 ? -40.562 -4.34 -46.844 1 24.02 207 GLY A O 1
ATOM 1564 N N . SER A 1 208 ? -42.312 -5.25 -47.906 1 25.08 208 SER A N 1
ATOM 1565 C CA . SER A 1 208 ? -43.594 -5.504 -47.219 1 25.08 208 SER A CA 1
ATOM 1566 C C . SER A 1 208 ? -43.375 -6.23 -45.906 1 25.08 208 SER A C 1
ATOM 1568 O O . SER A 1 208 ? -42.406 -6.965 -45.75 1 25.08 208 SER A O 1
ATOM 1570 N N . SER A 1 209 ? -44.125 -5.855 -44.875 1 26.7 209 SER A N 1
ATOM 1571 C CA . SER A 1 209 ? -44.281 -6.027 -43.438 1 26.7 209 SER A CA 1
ATOM 1572 C C . SER A 1 209 ? -44.562 -7.484 -43.094 1 26.7 209 SER A C 1
ATOM 1574 O O . SER A 1 209 ? -45.719 -7.895 -43.031 1 26.7 209 SER A O 1
ATOM 1576 N N . GLU A 1 210 ? -43.781 -8.508 -43.656 1 27.81 210 GLU A N 1
ATOM 1577 C CA . GLU A 1 210 ? -44.406 -9.797 -43.344 1 27.81 210 GLU A CA 1
ATOM 1578 C C . GLU A 1 210 ? -44.406 -10.062 -41.844 1 27.81 210 GLU A C 1
ATOM 1580 O O . GLU A 1 210 ? -43.5 -9.648 -41.125 1 27.81 210 GLU A O 1
ATOM 1585 N N . PRO A 1 211 ? -45.562 -10.641 -41.375 1 29.44 211 PRO A N 1
ATOM 1586 C CA . PRO A 1 211 ? -45.938 -10.836 -39.969 1 29.44 211 PRO A CA 1
ATOM 1587 C C . PRO A 1 211 ? -45 -11.812 -39.219 1 29.44 211 PRO A C 1
ATOM 1589 O O . PRO A 1 211 ? -44.562 -12.797 -39.812 1 29.44 211 PRO A O 1
ATOM 1592 N N . SER A 1 212 ? -44.094 -11.266 -38.375 1 28.78 212 SER A N 1
ATOM 1593 C CA . SER A 1 212 ? -43.031 -11.914 -37.625 1 28.78 212 SER A CA 1
ATOM 1594 C C . SER A 1 212 ? -43.531 -13.133 -36.875 1 28.78 212 SER A C 1
ATOM 1596 O O . SER A 1 212 ? -44.5 -13.047 -36.125 1 28.78 212 SER A O 1
ATOM 1598 N N . ARG A 1 213 ? -43.375 -14.359 -37.5 1 31.31 213 ARG A N 1
ATOM 1599 C CA . ARG A 1 213 ? -43.719 -15.625 -36.875 1 31.31 213 ARG A CA 1
ATOM 1600 C C . ARG A 1 213 ? -43.094 -15.766 -35.5 1 31.31 213 ARG A C 1
ATOM 1602 O O . ARG A 1 213 ? -41.969 -15.281 -35.312 1 31.31 213 ARG A O 1
ATOM 1609 N N . PRO A 1 214 ? -43.812 -16.188 -34.5 1 28.84 214 PRO A N 1
ATOM 1610 C CA . PRO A 1 214 ? -43.438 -16.281 -33.094 1 28.84 214 PRO A CA 1
ATOM 1611 C C . PRO A 1 214 ? -42.281 -17.281 -32.875 1 28.84 214 PRO A C 1
ATOM 1613 O O . PRO A 1 214 ? -42.344 -18.406 -33.406 1 28.84 214 PRO A O 1
ATOM 1616 N N . ILE A 1 215 ? -41 -16.797 -32.844 1 28.56 215 ILE A N 1
ATOM 1617 C CA . ILE A 1 215 ? -39.844 -17.641 -32.625 1 28.56 215 ILE A CA 1
ATOM 1618 C C . ILE A 1 215 ? -40.031 -18.469 -31.375 1 28.56 215 ILE A C 1
ATOM 1620 O O . ILE A 1 215 ? -40.25 -17.906 -30.281 1 28.56 215 ILE A O 1
ATOM 1624 N N . VAL A 1 216 ? -40.531 -19.656 -31.516 1 27.53 216 VAL A N 1
ATOM 1625 C CA . VAL A 1 216 ? -40.625 -20.625 -30.438 1 27.53 216 VAL A CA 1
ATOM 1626 C C . VAL A 1 216 ? -39.25 -20.859 -29.812 1 27.53 216 VAL A C 1
ATOM 1628 O O . VAL A 1 216 ? -38.281 -21.031 -30.516 1 27.53 216 VAL A O 1
ATOM 1631 N N . ALA A 1 217 ? -39.062 -20.453 -28.547 1 26.36 217 ALA A N 1
ATOM 1632 C CA . ALA A 1 217 ? -37.906 -20.562 -27.641 1 26.36 217 ALA A CA 1
ATOM 1633 C C . ALA A 1 217 ? -37.438 -22.016 -27.516 1 26.36 217 ALA A C 1
ATOM 1635 O O . ALA A 1 217 ? -38.188 -22.875 -27.031 1 26.36 217 ALA A O 1
ATOM 1636 N N . SER A 1 218 ? -36.781 -22.5 -28.609 1 28.05 218 SER A N 1
ATOM 1637 C CA . SER A 1 218 ? -36.281 -23.844 -28.422 1 28.05 218 SER A CA 1
ATOM 1638 C C . SER A 1 218 ? -35.469 -23.953 -27.125 1 28.05 218 SER A C 1
ATOM 1640 O O . SER A 1 218 ? -34.75 -23.031 -26.766 1 28.05 218 SER A O 1
ATOM 1642 N N . ALA A 1 219 ? -35.812 -24.828 -26.219 1 31 219 ALA A N 1
ATOM 1643 C CA . ALA A 1 219 ? -35.219 -25.203 -24.938 1 31 219 ALA A CA 1
ATOM 1644 C C . ALA A 1 219 ? -33.781 -25.594 -25.109 1 31 219 ALA A C 1
ATOM 1646 O O . ALA A 1 219 ? -33.438 -26.5 -25.875 1 31 219 ALA A O 1
ATOM 1647 N N . ALA A 1 220 ? -32.938 -24.594 -25.078 1 31.34 220 ALA A N 1
ATOM 1648 C CA . ALA A 1 220 ? -31.5 -24.859 -25.125 1 31.34 220 ALA A CA 1
ATOM 1649 C C . ALA A 1 220 ? -31.125 -26.062 -24.266 1 31.34 220 ALA A C 1
ATOM 1651 O O . ALA A 1 220 ? -31.531 -26.156 -23.109 1 31.34 220 ALA A O 1
ATOM 1652 N N . LYS A 1 221 ? -30.859 -27.094 -24.797 1 30.19 221 LYS A N 1
ATOM 1653 C CA . LYS A 1 221 ? -30.234 -28.266 -24.188 1 30.19 221 LYS A CA 1
ATOM 1654 C C . LYS A 1 221 ? -29.016 -27.875 -23.359 1 30.19 221 LYS A C 1
ATOM 1656 O O . LYS A 1 221 ? -28.094 -27.234 -23.859 1 30.19 221 LYS A O 1
ATOM 1661 N N . VAL A 1 222 ? -29.203 -27.641 -22.062 1 35.75 222 VAL A N 1
ATOM 1662 C CA . VAL A 1 222 ? -28.141 -27.453 -21.078 1 35.75 222 VAL A CA 1
ATOM 1663 C C . VAL A 1 222 ? -27.047 -28.484 -21.312 1 35.75 222 VAL A C 1
ATOM 1665 O O . VAL A 1 222 ? -27.297 -29.703 -21.234 1 35.75 222 VAL A O 1
ATOM 1668 N N . ASP A 1 223 ? -26.094 -28.141 -22.188 1 34.28 223 ASP A N 1
ATOM 1669 C CA . ASP A 1 223 ? -24.969 -29.016 -22.5 1 34.28 223 ASP A CA 1
ATOM 1670 C C . ASP A 1 223 ? -24.297 -29.516 -21.219 1 34.28 223 ASP A C 1
ATOM 1672 O O . ASP A 1 223 ? -23.891 -28.719 -20.375 1 34.28 223 ASP A O 1
ATOM 1676 N N . THR A 1 224 ? -24.453 -30.688 -20.75 1 41.5 224 THR A N 1
ATOM 1677 C CA . THR A 1 224 ? -23.906 -31.516 -19.688 1 41.5 224 THR A CA 1
ATOM 1678 C C . THR A 1 224 ? -22.375 -31.422 -19.641 1 41.5 224 THR A C 1
ATOM 1680 O O . THR A 1 224 ? -21.75 -31.766 -18.656 1 41.5 224 THR A O 1
ATOM 1683 N N . SER A 1 225 ? -21.734 -30.953 -20.781 1 40.59 225 SER A N 1
ATOM 1684 C CA . SER A 1 225 ? -20.281 -30.875 -20.812 1 40.59 225 SER A CA 1
ATOM 1685 C C . SER A 1 225 ? -19.75 -29.797 -19.875 1 40.59 225 SER A C 1
ATOM 1687 O O . SER A 1 225 ? -18.672 -29.922 -19.312 1 40.59 225 SER A O 1
ATOM 1689 N N . ALA A 1 226 ? -20.516 -28.781 -19.75 1 49.81 226 ALA A N 1
ATOM 1690 C CA . ALA A 1 226 ? -20.109 -27.719 -18.828 1 49.81 226 ALA A CA 1
ATOM 1691 C C . ALA A 1 226 ? -20.125 -28.203 -17.375 1 49.81 226 ALA A C 1
ATOM 1693 O O . ALA A 1 226 ? -19.297 -27.781 -16.562 1 49.81 226 ALA A O 1
ATOM 1694 N N . GLN A 1 227 ? -21.016 -29.172 -17.094 1 47.06 227 GLN A N 1
ATOM 1695 C CA . GLN A 1 227 ? -21.094 -29.719 -15.75 1 47.06 227 GLN A CA 1
ATOM 1696 C C . GLN A 1 227 ? -19.891 -30.594 -15.445 1 47.06 227 GLN A C 1
ATOM 1698 O O . GLN A 1 227 ? -19.422 -30.641 -14.305 1 47.06 227 GLN A O 1
ATOM 1703 N N . ARG A 1 228 ? -19.406 -31.281 -16.422 1 48.31 228 ARG A N 1
ATOM 1704 C CA . ARG A 1 228 ? -18.266 -32.156 -16.203 1 48.31 228 ARG A CA 1
ATOM 1705 C C . ARG A 1 228 ? -16.984 -31.359 -15.992 1 48.31 228 ARG A C 1
ATOM 1707 O O . ARG A 1 228 ? -16.156 -31.719 -15.156 1 48.31 228 ARG A O 1
ATOM 1714 N N . SER A 1 229 ? -16.766 -30.281 -16.797 1 50.66 229 SER A N 1
ATOM 1715 C CA . SER A 1 229 ? -15.594 -29.438 -16.625 1 50.66 229 SER A CA 1
ATOM 1716 C C . SER A 1 229 ? -15.586 -28.766 -15.25 1 50.66 229 SER A C 1
ATOM 1718 O O . SER A 1 229 ? -14.547 -28.656 -14.602 1 50.66 229 SER A O 1
ATOM 1720 N N . ALA A 1 230 ? -16.781 -28.438 -14.859 1 51.94 230 ALA A N 1
ATOM 1721 C CA . ALA A 1 230 ? -16.906 -27.844 -13.531 1 51.94 230 ALA A CA 1
ATOM 1722 C C . ALA A 1 230 ? -16.562 -28.859 -12.445 1 51.94 230 ALA A C 1
ATOM 1724 O O . ALA A 1 230 ? -15.891 -28.531 -11.469 1 51.94 230 ALA A O 1
ATOM 1725 N N . ALA A 1 231 ? -16.984 -30.078 -12.641 1 51.66 231 ALA A N 1
ATOM 1726 C CA . ALA A 1 231 ? -16.719 -31.141 -11.672 1 51.66 231 ALA A CA 1
ATOM 1727 C C . ALA A 1 231 ? -15.234 -31.469 -11.602 1 51.66 231 ALA A C 1
ATOM 1729 O O . ALA A 1 231 ? -14.711 -31.75 -10.523 1 51.66 231 ALA A O 1
ATOM 1730 N N . ALA A 1 232 ? -14.547 -31.422 -12.703 1 51.25 232 ALA A N 1
ATOM 1731 C CA . ALA A 1 232 ? -13.117 -31.703 -12.711 1 51.25 232 ALA A CA 1
ATOM 1732 C C . ALA A 1 232 ? -12.336 -30.578 -12.031 1 51.25 232 ALA A C 1
ATOM 1734 O O . ALA A 1 232 ? -11.391 -30.844 -11.289 1 51.25 232 ALA A O 1
ATOM 1735 N N . VAL A 1 233 ? -12.742 -29.406 -12.312 1 55.12 233 VAL A N 1
ATOM 1736 C CA . VAL A 1 233 ? -12.125 -28.266 -11.641 1 55.12 233 VAL A CA 1
ATOM 1737 C C . VAL A 1 233 ? -12.375 -28.359 -10.141 1 55.12 233 VAL A C 1
ATOM 1739 O O . VAL A 1 233 ? -11.469 -28.125 -9.336 1 55.12 233 VAL A O 1
ATOM 1742 N N . GLU A 1 234 ? -13.57 -28.719 -9.852 1 53.28 234 GLU A N 1
ATOM 1743 C CA . GLU A 1 234 ? -13.914 -28.859 -8.438 1 53.28 234 GLU A CA 1
ATOM 1744 C C . GLU A 1 234 ? -13.094 -29.953 -7.777 1 53.28 234 GLU A C 1
ATOM 1746 O O . GLU A 1 234 ? -12.656 -29.812 -6.633 1 53.28 234 GLU A O 1
ATOM 1751 N N . ALA A 1 235 ? -12.969 -31.062 -8.469 1 52.88 235 ALA A N 1
ATOM 1752 C CA . ALA A 1 235 ? -12.188 -32.156 -7.922 1 52.88 235 ALA A CA 1
ATOM 1753 C C . ALA A 1 235 ? -10.734 -31.75 -7.703 1 52.88 235 ALA A C 1
ATOM 1755 O O . ALA A 1 235 ? -10.133 -32.094 -6.684 1 52.88 235 ALA A O 1
ATOM 1756 N N . THR A 1 236 ? -10.148 -31.094 -8.633 1 51.88 236 THR A N 1
ATOM 1757 C CA . THR A 1 236 ? -8.781 -30.594 -8.477 1 51.88 236 THR A CA 1
ATOM 1758 C C . THR A 1 236 ? -8.703 -29.578 -7.34 1 51.88 236 THR A C 1
ATOM 1760 O O . THR A 1 236 ? -7.754 -29.594 -6.555 1 51.88 236 THR A O 1
ATOM 1763 N N . GLU A 1 237 ? -9.75 -28.797 -7.309 1 52.94 237 GLU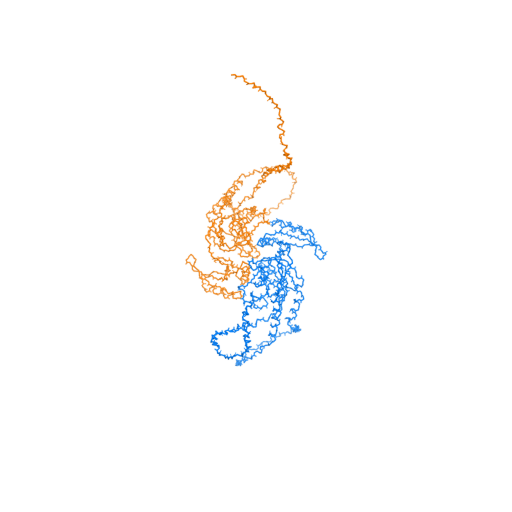 A N 1
ATOM 1764 C CA . GLU A 1 237 ? -9.812 -27.797 -6.246 1 52.94 237 GLU A CA 1
ATOM 1765 C C . GLU A 1 237 ? -9.898 -28.453 -4.871 1 52.94 237 GLU A C 1
ATOM 1767 O O . GLU A 1 237 ? -9.258 -28 -3.92 1 52.94 237 GLU A O 1
ATOM 1772 N N . ARG A 1 238 ? -10.836 -29.391 -4.805 1 52.28 238 ARG A N 1
ATOM 1773 C CA . ARG A 1 238 ? -10.945 -30.125 -3.547 1 52.28 238 ARG A CA 1
ATOM 1774 C C . ARG A 1 238 ? -9.617 -30.781 -3.172 1 52.28 238 ARG A C 1
ATOM 1776 O O . ARG A 1 238 ? -9.25 -30.812 -1.997 1 52.28 238 ARG A O 1
ATOM 1783 N N . LYS A 1 239 ? -9.023 -31.328 -4.145 1 53.31 239 LYS A N 1
ATOM 1784 C CA . LYS A 1 239 ? -7.711 -31.906 -3.857 1 53.31 239 LYS A CA 1
ATOM 1785 C C . LYS A 1 239 ? -6.727 -30.828 -3.416 1 53.31 239 LYS A C 1
ATOM 1787 O O . LYS A 1 239 ? -5.898 -31.047 -2.533 1 53.31 239 LYS A O 1
ATOM 1792 N N . LEU A 1 240 ? -6.82 -29.688 -4.09 1 52.16 240 LEU A N 1
ATOM 1793 C CA . LEU A 1 240 ? -5.973 -28.562 -3.691 1 52.16 240 LEU A CA 1
ATOM 1794 C C . LEU A 1 240 ? -6.402 -28 -2.34 1 52.16 240 LEU A C 1
ATOM 1796 O O . LEU A 1 240 ? -5.566 -27.578 -1.544 1 52.16 240 LEU A O 1
ATOM 1800 N N . ALA A 1 241 ? -7.715 -27.891 -2.197 1 51.38 241 ALA A N 1
ATOM 1801 C CA . ALA A 1 241 ? -8.273 -27.344 -0.959 1 51.38 241 ALA A CA 1
ATOM 1802 C C . ALA A 1 241 ? -7.887 -28.219 0.237 1 51.38 241 ALA A C 1
ATOM 1804 O O . ALA A 1 241 ? -7.785 -27.719 1.362 1 51.38 241 ALA A O 1
ATOM 1805 N N . SER A 1 242 ? -7.898 -29.531 -0.012 1 51.47 242 SER A N 1
ATOM 1806 C CA . SER A 1 242 ? -7.48 -30.391 1.091 1 51.47 242 SER A CA 1
ATOM 1807 C C . SER A 1 242 ? -5.984 -30.266 1.354 1 51.47 242 SER A C 1
ATOM 1809 O O . SER A 1 242 ? -5.398 -31.094 2.049 1 51.47 242 SER A O 1
ATOM 1811 N N . GLN A 1 243 ? -5.449 -29.312 0.668 1 58.28 243 GLN A N 1
ATOM 1812 C CA . GLN A 1 243 ? -3.99 -29.297 0.703 1 58.28 243 GLN A CA 1
ATOM 1813 C C . GLN A 1 243 ? -3.479 -28.859 2.072 1 58.28 243 GLN A C 1
ATOM 1815 O O . GLN A 1 243 ? -3.945 -27.859 2.627 1 58.28 243 GLN A O 1
ATOM 1820 N N . GLU A 1 244 ? -2.812 -29.766 2.678 1 73.88 244 GLU A N 1
ATOM 1821 C CA . GLU A 1 244 ? -2.055 -29.719 3.926 1 73.88 244 GLU A CA 1
ATOM 1822 C C . GLU A 1 244 ? -0.976 -28.641 3.879 1 73.88 244 GLU A C 1
ATOM 1824 O O . GLU A 1 244 ? -0.299 -28.469 2.863 1 73.88 244 GLU A O 1
ATOM 1829 N N . VAL A 1 245 ? -1.14 -27.688 4.727 1 86.88 245 VAL A N 1
ATOM 1830 C CA . VAL A 1 245 ? -0.051 -26.75 4.969 1 86.88 245 VAL A CA 1
ATOM 1831 C C . VAL A 1 245 ? 1.222 -27.516 5.328 1 86.88 245 VAL A C 1
ATOM 1833 O O . VAL A 1 245 ? 1.21 -28.359 6.219 1 86.88 245 VAL A O 1
ATOM 1836 N N . SER A 1 246 ? 2.195 -27.359 4.477 1 90.69 246 SER A N 1
ATOM 1837 C CA . SER A 1 246 ? 3.488 -27.938 4.824 1 90.69 246 SER A CA 1
ATOM 1838 C C . SER A 1 246 ? 4.383 -26.922 5.52 1 90.69 246 SER A C 1
ATOM 1840 O O . SER A 1 246 ? 4.109 -25.719 5.488 1 90.69 246 SER A O 1
ATOM 1842 N N . SER A 1 247 ? 5.359 -27.422 6.293 1 90.19 247 SER A N 1
ATOM 1843 C CA . SER A 1 247 ? 6.305 -26.547 6.984 1 90.19 247 SER A CA 1
ATOM 1844 C C . SER A 1 247 ? 7.719 -26.719 6.43 1 90.19 247 SER A C 1
ATOM 1846 O O . SER A 1 247 ? 8.172 -27.844 6.191 1 90.19 247 SER A O 1
ATOM 1848 N N . VAL A 1 248 ? 8.297 -25.609 6.09 1 91.44 248 VAL A N 1
ATOM 1849 C CA . VAL A 1 248 ? 9.688 -25.609 5.641 1 91.44 248 VAL A CA 1
ATOM 1850 C C . VAL A 1 248 ? 10.547 -24.828 6.633 1 91.44 248 VAL A C 1
ATOM 1852 O O . VAL A 1 248 ? 10.039 -23.984 7.379 1 91.44 248 VAL A O 1
ATOM 1855 N N . PRO A 1 249 ? 11.828 -25.234 6.734 1 91.56 249 PRO A N 1
ATOM 1856 C CA . PRO A 1 249 ? 12.695 -24.469 7.637 1 91.56 249 PRO A CA 1
ATOM 1857 C C . PRO A 1 249 ? 12.719 -22.984 7.312 1 91.56 249 PRO A C 1
ATOM 1859 O O . PRO A 1 249 ? 12.656 -22.594 6.141 1 91.56 249 PRO A O 1
ATOM 1862 N N . VAL A 1 250 ? 12.859 -22.25 8.438 1 92.94 250 VAL A N 1
ATOM 1863 C CA . VAL A 1 250 ? 12.828 -20.797 8.266 1 92.94 250 VAL A CA 1
ATOM 1864 C C . VAL A 1 250 ? 14.227 -20.219 8.461 1 92.94 250 VAL A C 1
ATOM 1866 O O . VAL A 1 250 ? 14.977 -20.672 9.336 1 92.94 250 VAL A O 1
ATOM 1869 N N . HIS A 1 251 ? 14.602 -19.312 7.559 1 92.62 251 HIS A N 1
ATOM 1870 C CA . HIS A 1 251 ? 15.805 -18.516 7.727 1 92.62 251 HIS A CA 1
ATOM 1871 C C . HIS A 1 251 ? 15.461 -17.031 7.848 1 92.62 251 HIS A C 1
ATOM 1873 O O . HIS A 1 251 ? 14.375 -16.609 7.438 1 92.62 251 HIS A O 1
ATOM 1879 N N . SER A 1 252 ? 16.328 -16.266 8.461 1 93.12 252 SER A N 1
ATOM 1880 C CA . SER A 1 252 ? 16.094 -14.836 8.586 1 93.12 252 SER A CA 1
ATOM 1881 C C . SER A 1 252 ? 16.109 -14.148 7.223 1 93.12 252 SER A C 1
ATOM 1883 O O . SER A 1 252 ? 16.984 -14.445 6.391 1 93.12 252 SER A O 1
ATOM 1885 N N . THR A 1 253 ? 15.102 -13.367 6.984 1 95.38 253 THR A N 1
ATOM 1886 C CA . THR A 1 253 ? 15.016 -12.641 5.723 1 95.38 253 THR A CA 1
ATOM 1887 C C . THR A 1 253 ? 14.82 -11.148 5.969 1 95.38 253 THR A C 1
ATOM 1889 O O . THR A 1 253 ? 14.461 -10.742 7.074 1 95.38 253 THR A O 1
ATOM 1892 N N . GLY A 1 254 ? 15.203 -10.359 4.949 1 95.31 254 GLY A N 1
ATOM 1893 C CA . GLY A 1 254 ? 14.969 -8.93 4.949 1 95.31 254 GLY A CA 1
ATOM 1894 C C . GLY A 1 254 ? 14.195 -8.445 3.734 1 95.31 254 GLY A C 1
ATOM 1895 O O . GLY A 1 254 ? 14.078 -9.164 2.74 1 95.31 254 GLY A O 1
ATOM 1896 N N . ILE A 1 255 ? 13.531 -7.297 3.912 1 96 255 ILE A N 1
ATOM 1897 C CA . ILE A 1 255 ? 12.812 -6.645 2.824 1 96 255 ILE A CA 1
ATOM 1898 C C . ILE A 1 255 ? 13.734 -5.656 2.113 1 96 255 ILE A C 1
ATOM 1900 O O . ILE A 1 255 ? 14.383 -4.828 2.76 1 96 255 ILE A O 1
ATOM 1904 N N . TYR A 1 256 ? 13.797 -5.738 0.787 1 96.88 256 TYR A N 1
ATOM 1905 C CA . TYR A 1 256 ? 14.633 -4.852 -0.014 1 96.88 256 TYR A CA 1
ATOM 1906 C C . TYR A 1 256 ? 13.844 -4.258 -1.176 1 96.88 256 TYR A C 1
ATOM 1908 O O . TYR A 1 256 ? 12.852 -4.84 -1.618 1 96.88 256 TYR A O 1
ATOM 1916 N N . VAL A 1 257 ? 14.227 -3.117 -1.557 1 96.56 257 VAL A N 1
ATOM 1917 C CA . VAL A 1 257 ? 13.766 -2.564 -2.826 1 96.56 257 VAL A CA 1
ATOM 1918 C C . VAL A 1 257 ? 14.875 -2.668 -3.869 1 96.56 257 VAL A C 1
ATOM 1920 O O . VAL A 1 257 ? 15.93 -2.035 -3.73 1 96.56 257 VAL A O 1
ATOM 1923 N N . GLN A 1 258 ? 14.664 -3.482 -4.805 1 97.06 258 GLN A N 1
ATOM 1924 C CA . GLN A 1 258 ? 15.633 -3.645 -5.883 1 97.06 258 GLN A CA 1
ATOM 1925 C C . GLN A 1 258 ? 15.312 -2.729 -7.059 1 97.06 258 GLN A C 1
ATOM 1927 O O . GLN A 1 258 ? 14.281 -2.898 -7.715 1 97.06 258 GLN A O 1
ATOM 1932 N N . ALA A 1 259 ? 16.234 -1.892 -7.336 1 97.38 259 ALA A N 1
ATOM 1933 C CA . ALA A 1 259 ? 16.031 -0.879 -8.367 1 97.38 259 ALA A CA 1
ATOM 1934 C C . ALA A 1 259 ? 16.406 -1.412 -9.75 1 97.38 259 ALA A C 1
ATOM 1936 O O . ALA A 1 259 ? 15.898 -0.942 -10.766 1 97.38 259 ALA A O 1
ATOM 1937 N N . GLY A 1 260 ? 17.359 -2.33 -9.742 1 97.31 260 GLY A N 1
ATOM 1938 C CA . GLY A 1 260 ? 17.797 -2.908 -11 1 97.31 260 GLY A CA 1
ATOM 1939 C C . GLY A 1 260 ? 18.781 -4.059 -10.812 1 97.31 260 GLY A C 1
ATOM 1940 O O . GLY A 1 260 ? 19.297 -4.27 -9.711 1 97.31 260 GLY A O 1
ATOM 1941 N N . SER A 1 261 ? 18.875 -4.797 -11.867 1 97 261 SER A N 1
ATOM 1942 C CA . SER A 1 261 ? 19.844 -5.887 -11.977 1 97 261 SER A CA 1
ATOM 1943 C C . SER A 1 261 ? 20.562 -5.859 -13.328 1 97 261 SER A C 1
ATOM 1945 O O . SER A 1 261 ? 19.906 -5.801 -14.375 1 97 261 SER A O 1
ATOM 1947 N N . PHE A 1 262 ? 21.891 -5.895 -13.258 1 97.69 262 PHE A N 1
ATOM 1948 C CA . PHE A 1 262 ? 22.656 -5.66 -14.484 1 97.69 262 PHE A CA 1
ATOM 1949 C C . PHE A 1 262 ? 23.75 -6.711 -14.648 1 97.69 262 PHE A C 1
ATOM 1951 O O . PHE A 1 262 ? 24.312 -7.191 -13.656 1 97.69 262 PHE A O 1
ATOM 1958 N N . SER A 1 263 ? 24.031 -7.02 -15.914 1 97.38 263 SER A N 1
ATOM 1959 C CA . SER A 1 263 ? 25.141 -7.91 -16.203 1 97.38 263 SER A CA 1
ATOM 1960 C C . SER A 1 263 ? 26.484 -7.172 -16.141 1 97.38 263 SER A C 1
ATOM 1962 O O . SER A 1 263 ? 27.531 -7.785 -15.906 1 97.38 263 SER A O 1
ATOM 1964 N N . ARG A 1 264 ? 26.484 -5.895 -16.328 1 97.5 264 ARG A N 1
ATOM 1965 C CA . ARG A 1 264 ? 27.688 -5.07 -16.297 1 97.5 264 ARG A CA 1
ATOM 1966 C C . ARG A 1 264 ? 27.75 -4.246 -15.008 1 97.5 264 ARG A C 1
ATOM 1968 O O . ARG A 1 264 ? 26.812 -3.525 -14.68 1 97.5 264 ARG A O 1
ATOM 1975 N N . HIS A 1 265 ? 28.875 -4.27 -14.414 1 97.56 265 HIS A N 1
ATOM 1976 C CA . HIS A 1 265 ? 29.094 -3.57 -13.148 1 97.56 265 HIS A CA 1
ATOM 1977 C C . HIS A 1 265 ? 28.906 -2.066 -13.32 1 97.56 265 HIS A C 1
ATOM 1979 O O . HIS A 1 265 ? 28.297 -1.409 -12.469 1 97.56 265 HIS A O 1
ATOM 1985 N N . ASP A 1 266 ? 29.375 -1.528 -14.422 1 97.88 266 ASP A N 1
ATOM 1986 C CA . ASP A 1 266 ? 29.328 -0.089 -14.664 1 97.88 266 ASP A CA 1
ATOM 1987 C C . ASP A 1 266 ? 27.891 0.418 -14.727 1 97.88 266 ASP A C 1
ATOM 1989 O O . ASP A 1 266 ? 27.609 1.527 -14.273 1 97.88 266 ASP A O 1
ATOM 1993 N N . ASN A 1 267 ? 27.062 -0.348 -15.352 1 98.19 267 ASN A N 1
ATOM 1994 C CA . ASN A 1 267 ? 25.656 0.032 -15.414 1 98.19 267 ASN A CA 1
ATOM 1995 C C . ASN A 1 267 ? 25.031 0.119 -14.031 1 98.19 267 ASN A C 1
ATOM 1997 O O . ASN A 1 267 ? 24.234 1.021 -13.758 1 98.19 267 ASN A O 1
ATOM 2001 N N . ALA A 1 268 ? 25.375 -0.759 -13.172 1 98.56 268 ALA A N 1
ATOM 2002 C CA . ALA A 1 268 ? 24.875 -0.766 -11.797 1 98.56 268 ALA A CA 1
ATOM 2003 C C . ALA A 1 268 ? 25.375 0.458 -11.031 1 98.56 268 ALA A C 1
ATOM 2005 O O . ALA A 1 268 ? 24.594 1.091 -10.305 1 98.56 268 ALA A O 1
ATOM 2006 N N . LEU A 1 269 ? 26.609 0.784 -11.258 1 97.94 269 LEU A N 1
ATOM 2007 C CA . LEU A 1 269 ? 2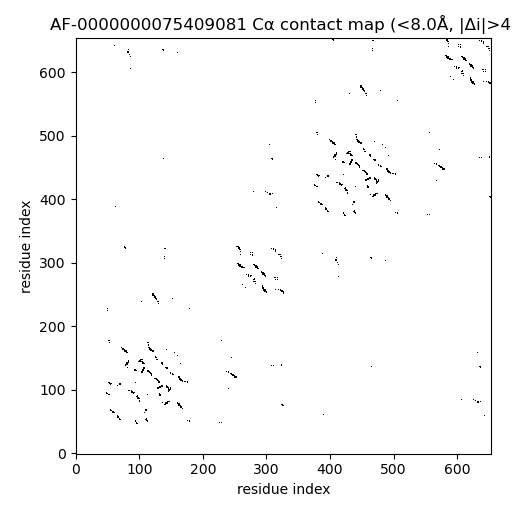7.172 1.94 -10.578 1 97.94 269 LEU A CA 1
ATOM 2008 C C . LEU A 1 269 ? 26.516 3.23 -11.047 1 97.94 269 LEU A C 1
ATOM 2010 O O . LEU A 1 269 ? 26.281 4.141 -10.25 1 97.94 269 LEU A O 1
ATOM 2014 N N . ARG A 1 270 ? 26.266 3.262 -12.336 1 97.69 270 ARG A N 1
ATOM 2015 C CA . ARG A 1 270 ? 25.609 4.441 -12.891 1 97.69 270 ARG A CA 1
ATOM 2016 C C . ARG A 1 270 ? 24.219 4.625 -12.281 1 97.69 270 ARG A C 1
ATOM 2018 O O . ARG A 1 270 ? 23.828 5.742 -11.938 1 97.69 270 ARG A O 1
ATOM 2025 N N . LEU A 1 271 ? 23.469 3.488 -12.195 1 97.62 271 LEU A N 1
ATOM 2026 C CA . LEU A 1 271 ? 22.156 3.586 -11.578 1 97.62 271 LEU A CA 1
ATOM 2027 C C . LEU A 1 271 ? 22.266 4 -10.117 1 97.62 271 LEU A C 1
ATOM 2029 O O . LEU A 1 271 ? 21.484 4.824 -9.641 1 97.62 271 LEU A O 1
ATOM 2033 N N . SER A 1 272 ? 23.172 3.449 -9.43 1 97.12 272 SER A N 1
ATOM 2034 C CA . SER A 1 272 ? 23.375 3.812 -8.031 1 97.12 272 SER A CA 1
ATOM 2035 C C . SER A 1 272 ? 23.609 5.312 -7.879 1 97.12 272 SER A C 1
ATOM 2037 O O . SER A 1 272 ? 23.047 5.949 -6.988 1 97.12 272 SER A O 1
ATOM 2039 N N . ALA A 1 273 ? 24.375 5.875 -8.766 1 96 273 ALA A N 1
ATOM 2040 C CA . ALA A 1 273 ? 24.672 7.305 -8.734 1 96 273 ALA A CA 1
ATOM 2041 C C . ALA A 1 273 ? 23.422 8.133 -9.039 1 96 273 ALA A C 1
ATOM 2043 O O . ALA A 1 273 ? 23.172 9.148 -8.391 1 96 273 ALA A O 1
ATOM 2044 N N . ARG A 1 274 ? 22.703 7.633 -9.977 1 95.5 274 ARG A N 1
ATOM 2045 C CA . ARG A 1 274 ? 21.5 8.344 -10.367 1 95.5 274 ARG A CA 1
ATOM 2046 C C . ARG A 1 274 ? 20.484 8.383 -9.227 1 95.5 274 ARG A C 1
ATOM 2048 O O . ARG A 1 274 ? 19.719 9.336 -9.094 1 95.5 274 ARG A O 1
ATOM 2055 N N . LEU A 1 275 ? 20.531 7.367 -8.352 1 94.94 275 LEU A N 1
ATOM 2056 C CA . LEU A 1 275 ? 19.547 7.242 -7.285 1 94.94 275 LEU A CA 1
ATOM 2057 C C . LEU A 1 275 ? 20.062 7.848 -5.984 1 94.94 275 LEU A C 1
ATOM 2059 O O . LEU A 1 275 ? 19.469 7.652 -4.922 1 94.94 275 LEU A O 1
ATOM 2063 N N . SER A 1 276 ? 21.078 8.672 -6.066 1 89.62 276 SER A N 1
ATOM 2064 C CA . SER A 1 276 ? 21.703 9.234 -4.879 1 89.62 276 SER A CA 1
ATOM 2065 C C . SER A 1 276 ? 20.781 10.203 -4.16 1 89.62 276 SER A C 1
ATOM 2067 O O . SER A 1 276 ? 20.891 10.391 -2.945 1 89.62 276 SER A O 1
ATOM 2069 N N . ALA A 1 277 ? 19.891 10.766 -4.98 1 84.06 277 ALA A N 1
ATOM 2070 C CA . ALA A 1 277 ? 18.969 11.719 -4.391 1 84.06 277 ALA A CA 1
ATOM 2071 C C . ALA A 1 277 ? 17.875 11.008 -3.6 1 84.06 277 ALA A C 1
ATOM 2073 O O . ALA A 1 277 ? 17.25 11.609 -2.723 1 84.06 277 ALA A O 1
ATOM 2074 N N . VAL A 1 278 ? 17.656 9.789 -3.984 1 86.88 278 VAL A N 1
ATOM 2075 C CA . VAL A 1 278 ? 16.625 9.008 -3.326 1 86.88 278 VAL A CA 1
ATOM 2076 C C . VAL A 1 278 ? 17.172 8.375 -2.049 1 86.88 278 VAL A C 1
ATOM 2078 O O . VAL A 1 278 ? 16.5 8.352 -1.018 1 86.88 278 VAL A O 1
ATOM 2081 N N . GLY A 1 279 ? 18.359 7.859 -2.168 1 86.44 279 GLY A N 1
ATOM 2082 C CA . GLY A 1 279 ? 19.047 7.184 -1.08 1 86.44 279 GLY A CA 1
ATOM 2083 C C . GLY A 1 279 ? 20.391 6.633 -1.483 1 86.44 279 GLY A C 1
ATOM 2084 O O . GLY A 1 279 ? 21.016 7.117 -2.439 1 86.44 279 GLY A O 1
ATOM 2085 N N . ARG A 1 280 ? 20.844 5.738 -0.542 1 87.06 280 ARG A N 1
ATOM 2086 C CA . ARG A 1 280 ? 22.141 5.133 -0.805 1 87.06 280 ARG A CA 1
ATOM 2087 C C . ARG A 1 280 ? 22.016 3.637 -1.076 1 87.06 280 ARG A C 1
ATOM 2089 O O . ARG A 1 280 ? 22.203 2.816 -0.177 1 87.06 280 ARG A O 1
ATOM 2096 N N . PRO A 1 281 ? 21.703 3.314 -2.365 1 95.25 281 PRO A N 1
ATOM 2097 C CA . PRO A 1 281 ? 21.609 1.885 -2.668 1 95.25 281 PRO A CA 1
ATOM 2098 C C . PRO A 1 281 ? 22.969 1.181 -2.641 1 95.25 281 PRO A C 1
ATOM 2100 O O . PRO A 1 281 ? 24 1.824 -2.811 1 95.25 281 PRO A O 1
ATOM 2103 N N . ASN A 1 282 ? 22.906 -0.104 -2.395 1 95.75 282 ASN A N 1
ATOM 2104 C CA . ASN A 1 282 ? 24.078 -0.97 -2.486 1 95.75 282 ASN A CA 1
ATOM 2105 C C . ASN A 1 282 ? 24.125 -1.721 -3.814 1 95.75 282 ASN A C 1
ATOM 2107 O O . ASN A 1 282 ? 23.078 -2.135 -4.328 1 95.75 282 ASN A O 1
ATOM 2111 N N . VAL A 1 283 ? 25.344 -1.885 -4.301 1 97.75 283 VAL A N 1
ATOM 2112 C CA . VAL A 1 283 ? 25.547 -2.746 -5.457 1 97.75 283 VAL A CA 1
ATOM 2113 C C . VAL A 1 283 ? 26.078 -4.105 -5.004 1 97.75 283 VAL A C 1
ATOM 2115 O O . VAL A 1 283 ? 27.203 -4.199 -4.488 1 97.75 283 VAL A O 1
ATOM 2118 N N . GLU A 1 284 ? 25.312 -5.098 -5.195 1 97.25 284 GLU A N 1
ATOM 2119 C CA . GLU A 1 284 ? 25.672 -6.434 -4.738 1 97.25 284 GLU A CA 1
ATOM 2120 C C . GLU A 1 284 ? 25.891 -7.379 -5.918 1 97.25 284 GLU A C 1
ATOM 2122 O O . GLU A 1 284 ? 25.094 -7.406 -6.855 1 97.25 284 GLU A O 1
ATOM 2127 N N . GLN A 1 285 ? 26.969 -8.141 -5.824 1 96.88 285 GLN A N 1
ATOM 2128 C CA . GLN A 1 285 ? 27.234 -9.148 -6.844 1 96.88 285 GLN A CA 1
ATOM 2129 C C . GLN A 1 285 ? 26.594 -10.484 -6.48 1 96.88 285 GLN A C 1
ATOM 2131 O O . GLN A 1 285 ? 26.672 -10.922 -5.328 1 96.88 285 GLN A O 1
ATOM 2136 N N . VAL A 1 286 ? 25.891 -11.023 -7.473 1 95.56 286 VAL A N 1
ATOM 2137 C CA . VAL A 1 286 ? 25.266 -12.32 -7.242 1 95.56 286 VAL A CA 1
ATOM 2138 C C . VAL A 1 286 ? 25.469 -13.219 -8.461 1 95.56 286 VAL A C 1
ATOM 2140 O O . VAL A 1 286 ? 25.625 -12.727 -9.578 1 95.56 286 VAL A O 1
ATOM 2143 N N . SER A 1 287 ? 25.594 -14.445 -8.141 1 94.62 287 SER A N 1
ATOM 2144 C CA . SER A 1 287 ? 25.672 -15.422 -9.219 1 94.62 287 SER A CA 1
ATOM 2145 C C . SER A 1 287 ? 24.359 -16.156 -9.398 1 94.62 287 SER A C 1
ATOM 2147 O O . SER A 1 287 ? 23.875 -16.812 -8.469 1 94.62 287 SER A O 1
ATOM 2149 N N . VAL A 1 288 ? 23.766 -16.062 -10.562 1 90.62 288 VAL A N 1
ATOM 2150 C CA . VAL A 1 288 ? 22.531 -16.75 -10.898 1 90.62 288 VAL A CA 1
ATOM 2151 C C . VAL A 1 288 ? 22.734 -17.656 -12.117 1 90.62 288 VAL A C 1
ATOM 2153 O O . VAL A 1 288 ? 23.016 -17.156 -13.211 1 90.62 288 VAL A O 1
ATOM 2156 N N . LYS A 1 289 ? 22.547 -18.969 -11.812 1 91.38 289 LYS A N 1
ATOM 2157 C CA . LYS A 1 289 ? 22.734 -19.953 -12.883 1 91.38 289 LYS A CA 1
ATOM 2158 C C . LYS A 1 289 ? 24.062 -19.75 -13.594 1 91.38 289 LYS A C 1
ATOM 2160 O O . LYS A 1 289 ? 24.125 -19.703 -14.82 1 91.38 289 LYS A O 1
ATOM 2165 N N . GLY A 1 290 ? 25.062 -19.469 -12.93 1 92.81 290 GLY A N 1
ATOM 2166 C CA . GLY A 1 290 ? 26.422 -19.406 -13.445 1 92.81 290 GLY A CA 1
ATOM 2167 C C . GLY A 1 290 ? 26.781 -18.031 -14 1 92.81 290 GLY A C 1
ATOM 2168 O O . GLY A 1 290 ? 27.922 -17.812 -14.43 1 92.81 290 GLY A O 1
ATOM 2169 N N . LYS A 1 291 ? 25.828 -17.219 -14.039 1 95.56 291 LYS A N 1
ATOM 2170 C CA . LYS A 1 291 ? 26.094 -15.883 -14.547 1 95.56 291 LYS A CA 1
ATOM 2171 C C . LYS A 1 291 ? 26.141 -14.859 -13.414 1 95.56 291 LYS A C 1
ATOM 2173 O O . LYS A 1 291 ? 25.359 -14.961 -12.453 1 95.56 291 LYS A O 1
ATOM 2178 N N . THR A 1 292 ? 27.047 -13.953 -13.609 1 97 292 THR A N 1
ATOM 2179 C CA . THR A 1 292 ? 27.203 -12.922 -12.594 1 97 292 THR A CA 1
ATOM 2180 C C . THR A 1 292 ? 26.281 -11.742 -12.883 1 97 292 THR A C 1
ATOM 2182 O O . THR A 1 292 ? 26.203 -11.273 -14.023 1 97 292 THR A O 1
ATOM 2185 N N . TRP A 1 293 ? 25.625 -11.328 -11.883 1 97.56 293 TRP A N 1
ATOM 2186 C CA . TRP A 1 293 ? 24.75 -10.156 -11.961 1 97.56 29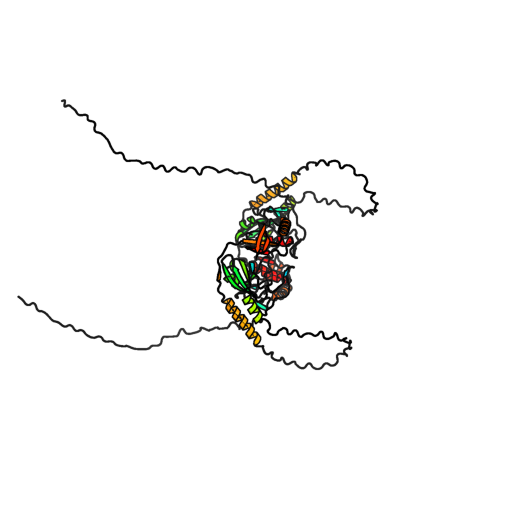3 TRP A CA 1
ATOM 2187 C C . TRP A 1 293 ? 25.094 -9.156 -10.859 1 97.56 293 TRP A C 1
ATOM 2189 O O . TRP A 1 293 ? 25.641 -9.531 -9.82 1 97.56 293 TRP A O 1
ATOM 2199 N N . TYR A 1 294 ? 24.812 -7.863 -11.188 1 98.25 294 TYR A N 1
ATOM 2200 C CA . TYR A 1 294 ? 24.984 -6.781 -10.227 1 98.25 294 TYR A CA 1
ATOM 2201 C C . TYR A 1 294 ? 23.656 -6.129 -9.898 1 98.25 294 TYR A C 1
ATOM 2203 O O . TYR A 1 294 ? 23.031 -5.496 -10.758 1 98.25 294 TYR A O 1
ATOM 2211 N N . ARG A 1 295 ? 23.25 -6.266 -8.641 1 98.19 295 ARG A N 1
ATOM 2212 C CA . ARG A 1 295 ? 21.953 -5.766 -8.203 1 98.19 295 ARG A CA 1
ATOM 2213 C C . ARG A 1 295 ? 22.094 -4.453 -7.445 1 98.19 295 ARG A C 1
ATOM 2215 O O . ARG A 1 295 ? 22.969 -4.316 -6.586 1 98.19 295 ARG A O 1
ATOM 2222 N N . VAL A 1 296 ? 21.297 -3.502 -7.848 1 98.44 296 VAL A N 1
ATOM 2223 C CA . VAL A 1 296 ? 21.219 -2.236 -7.129 1 98.44 296 VAL A CA 1
ATOM 2224 C C . VAL A 1 296 ? 20.016 -2.258 -6.176 1 98.44 296 VAL A C 1
ATOM 2226 O O . VAL A 1 296 ? 18.875 -2.215 -6.617 1 98.44 296 VAL A O 1
ATOM 2229 N N . ARG A 1 297 ? 20.391 -2.25 -4.848 1 97.31 297 ARG A N 1
ATOM 2230 C CA . ARG A 1 297 ? 19.312 -2.48 -3.879 1 97.31 297 ARG A CA 1
ATOM 2231 C C . ARG A 1 297 ? 19.422 -1.517 -2.703 1 97.31 297 ARG A C 1
ATOM 2233 O O . ARG A 1 297 ? 20.531 -1.124 -2.318 1 97.31 297 ARG A O 1
ATOM 2240 N N . PHE A 1 298 ? 18.172 -1.138 -2.229 1 96 298 PHE A N 1
ATOM 2241 C CA . PHE A 1 298 ? 18.062 -0.474 -0.935 1 96 298 PHE A CA 1
ATOM 2242 C C . PHE A 1 298 ? 17.641 -1.465 0.145 1 96 298 PHE A C 1
ATOM 2244 O O . PHE A 1 298 ? 16.906 -2.422 -0.132 1 96 298 PHE A O 1
ATOM 2251 N N . GLY A 1 299 ? 18.047 -1.085 1.489 1 93.12 299 GLY A N 1
ATOM 2252 C CA . GLY A 1 299 ? 17.562 -1.888 2.605 1 93.12 299 GLY A CA 1
ATOM 2253 C C . GLY A 1 299 ? 18.688 -2.527 3.402 1 93.12 299 GLY A C 1
ATOM 2254 O O . GLY A 1 299 ? 19.859 -2.232 3.176 1 93.12 299 GLY A O 1
ATOM 2255 N N . PRO A 1 300 ? 18.359 -3.465 4.281 1 94.06 300 PRO A N 1
ATOM 2256 C CA . PRO A 1 300 ? 16.984 -3.932 4.512 1 94.06 300 PRO A CA 1
ATOM 2257 C C . PRO A 1 300 ? 16.078 -2.846 5.09 1 94.06 300 PRO A C 1
ATOM 2259 O O . PRO A 1 300 ? 16.547 -1.979 5.832 1 94.06 300 PRO A O 1
ATOM 2262 N N . MET A 1 301 ? 14.727 -2.965 4.711 1 91.88 301 MET A N 1
ATOM 2263 C CA . MET A 1 301 ? 13.695 -2.053 5.211 1 91.88 301 MET A CA 1
ATOM 2264 C C . MET A 1 301 ? 13.18 -2.51 6.57 1 91.88 301 MET A C 1
ATOM 2266 O O . MET A 1 301 ? 13.188 -3.703 6.875 1 91.88 301 MET A O 1
ATOM 2270 N N . THR A 1 302 ? 12.641 -1.626 7.312 1 86.62 302 THR A N 1
ATOM 2271 C CA . THR A 1 302 ? 12.164 -1.927 8.656 1 86.62 302 THR A CA 1
ATOM 2272 C C . THR A 1 302 ? 10.766 -2.525 8.617 1 86.62 302 THR A C 1
ATOM 2274 O O . THR A 1 302 ? 10.391 -3.312 9.484 1 86.62 302 THR A O 1
ATOM 2277 N N . ASN A 1 303 ? 9.992 -2.123 7.641 1 86.31 303 ASN A N 1
ATOM 2278 C CA . ASN A 1 303 ? 8.625 -2.607 7.48 1 86.31 303 ASN A CA 1
ATOM 2279 C C . ASN A 1 303 ? 8.148 -2.479 6.035 1 86.31 303 ASN A C 1
ATOM 2281 O O . ASN A 1 303 ? 8.844 -1.896 5.199 1 86.31 303 ASN A O 1
ATOM 2285 N N . VAL A 1 304 ? 7.004 -3.033 5.805 1 90 304 VAL A N 1
ATOM 2286 C CA . VAL A 1 304 ? 6.453 -3.096 4.457 1 90 304 VAL A CA 1
ATOM 2287 C C . VAL A 1 304 ? 6.125 -1.686 3.969 1 90 304 VAL A C 1
ATOM 2289 O O . VAL A 1 304 ? 6.359 -1.354 2.805 1 90 304 VAL A O 1
ATOM 2292 N N . ASP A 1 305 ? 5.613 -0.8 4.73 1 87.44 305 ASP A N 1
ATOM 2293 C CA . ASP A 1 305 ? 5.203 0.535 4.309 1 87.44 305 ASP A CA 1
ATOM 2294 C C . ASP A 1 305 ? 6.406 1.39 3.928 1 87.44 305 ASP A C 1
ATOM 2296 O O . ASP A 1 305 ? 6.336 2.193 2.994 1 87.44 305 ASP A O 1
ATOM 2300 N N . GLU A 1 306 ? 7.473 1.232 4.699 1 88.12 306 GLU A N 1
ATOM 2301 C CA . GLU A 1 306 ? 8.703 1.911 4.312 1 88.12 306 GLU A CA 1
ATOM 2302 C C . GLU A 1 306 ? 9.18 1.451 2.939 1 88.12 306 GLU A C 1
ATOM 2304 O O . GLU A 1 306 ? 9.641 2.262 2.131 1 88.12 306 GLU A O 1
ATOM 2309 N N . ALA A 1 307 ? 9.086 0.192 2.736 1 92.19 307 ALA A N 1
ATOM 2310 C CA . ALA A 1 307 ? 9.461 -0.356 1.435 1 92.19 307 ALA A CA 1
ATOM 2311 C C . ALA A 1 307 ? 8.594 0.223 0.323 1 92.19 307 ALA A C 1
ATOM 2313 O O . ALA A 1 307 ? 9.094 0.577 -0.746 1 92.19 307 ALA A O 1
ATOM 2314 N N . ASP A 1 308 ? 7.328 0.319 0.597 1 89.25 308 ASP A N 1
ATOM 2315 C CA . ASP A 1 308 ? 6.402 0.868 -0.39 1 89.25 308 ASP A CA 1
ATOM 2316 C C . ASP A 1 308 ? 6.738 2.322 -0.709 1 89.25 308 ASP A C 1
ATOM 2318 O O . ASP A 1 308 ? 6.746 2.723 -1.875 1 89.25 308 ASP A O 1
ATOM 2322 N N . ARG A 1 309 ? 7.035 3.09 0.299 1 87.69 309 ARG A N 1
ATOM 2323 C CA . ARG A 1 309 ? 7.379 4.492 0.095 1 87.69 309 ARG A CA 1
ATOM 2324 C C . ARG A 1 309 ? 8.656 4.629 -0.735 1 87.69 309 ARG A C 1
ATOM 2326 O O . ARG A 1 309 ? 8.727 5.465 -1.639 1 87.69 309 ARG A O 1
ATOM 2333 N N . LEU A 1 310 ? 9.633 3.824 -0.342 1 90.88 310 LEU A N 1
ATOM 2334 C CA . LEU A 1 310 ? 10.891 3.889 -1.079 1 90.88 310 LEU A CA 1
ATOM 2335 C C . LEU A 1 310 ? 10.695 3.451 -2.527 1 90.88 310 LEU A C 1
ATOM 2337 O O . LEU A 1 310 ? 11.266 4.047 -3.443 1 90.88 310 LEU A O 1
ATOM 2341 N N . LEU A 1 311 ? 9.93 2.416 -2.711 1 91.56 311 LEU A N 1
ATOM 2342 C CA . LEU A 1 311 ? 9.641 1.961 -4.066 1 91.56 311 LEU A CA 1
ATOM 2343 C C . LEU A 1 311 ? 9.023 3.082 -4.898 1 91.56 311 LEU A C 1
ATOM 2345 O O . LEU A 1 311 ? 9.422 3.297 -6.047 1 91.56 311 LEU A O 1
ATOM 2349 N N . GLU A 1 312 ? 8.141 3.75 -4.352 1 86.31 312 GLU A N 1
ATOM 2350 C CA . GLU A 1 312 ? 7.504 4.863 -5.051 1 86.31 312 GLU A CA 1
ATOM 2351 C C . GLU A 1 312 ? 8.523 5.934 -5.43 1 86.31 312 GLU A C 1
ATOM 2353 O O . GLU A 1 312 ? 8.453 6.504 -6.52 1 86.31 312 GLU A O 1
ATOM 2358 N N . SER A 1 313 ? 9.43 6.219 -4.539 1 87.56 313 SER A N 1
ATOM 2359 C CA . SER A 1 313 ? 10.461 7.211 -4.805 1 87.56 313 SER A CA 1
ATOM 2360 C C . SER A 1 313 ? 11.383 6.758 -5.93 1 87.56 313 SER A C 1
ATOM 2362 O O . SER A 1 313 ? 11.773 7.559 -6.781 1 87.56 313 SER A O 1
ATOM 2364 N N . VAL A 1 314 ? 11.68 5.492 -5.898 1 91.81 314 VAL A N 1
ATOM 2365 C CA . VAL A 1 314 ? 12.562 4.926 -6.914 1 91.81 314 VAL A CA 1
ATOM 2366 C C . VAL A 1 314 ? 11.867 4.953 -8.273 1 91.81 314 VAL A C 1
ATOM 2368 O O . VAL A 1 314 ? 12.484 5.289 -9.289 1 91.81 314 VAL A O 1
ATOM 2371 N N . ILE A 1 315 ? 10.641 4.664 -8.305 1 87.81 315 ILE A N 1
ATOM 2372 C CA . ILE A 1 315 ? 9.867 4.688 -9.539 1 87.81 315 ILE A CA 1
ATOM 2373 C C . ILE A 1 315 ? 9.742 6.125 -10.039 1 87.81 315 ILE A C 1
ATOM 2375 O O . ILE A 1 315 ? 9.891 6.383 -11.234 1 87.81 315 ILE A O 1
ATOM 2379 N N . ALA A 1 316 ? 9.477 7.008 -9.172 1 83.5 316 ALA A N 1
ATOM 2380 C CA . ALA A 1 316 ? 9.367 8.422 -9.531 1 83.5 316 ALA A CA 1
ATOM 2381 C C . ALA A 1 316 ? 10.68 8.945 -10.102 1 83.5 316 ALA A C 1
ATOM 2383 O O . ALA A 1 316 ? 10.688 9.883 -10.906 1 83.5 316 ALA A O 1
ATOM 2384 N N . ALA A 1 317 ? 11.734 8.305 -9.688 1 88.88 317 ALA A N 1
ATOM 2385 C CA . ALA A 1 317 ? 13.055 8.703 -10.18 1 88.88 317 ALA A CA 1
ATOM 2386 C C . ALA A 1 317 ? 13.352 8.055 -11.523 1 88.88 317 ALA A C 1
ATOM 2388 O O . ALA A 1 317 ? 14.438 8.234 -12.078 1 88.88 317 ALA A O 1
ATOM 2389 N N . GLY A 1 318 ? 12.438 7.254 -11.969 1 87.25 318 GLY A N 1
ATOM 2390 C CA . GLY A 1 318 ? 12.547 6.789 -13.344 1 87.25 318 GLY A CA 1
ATOM 2391 C C . GLY A 1 318 ? 12.734 5.289 -13.453 1 87.25 318 GLY A C 1
ATOM 2392 O O . GLY A 1 318 ? 12.805 4.746 -14.562 1 87.25 318 GLY A O 1
ATOM 2393 N N . GLN A 1 319 ? 12.805 4.598 -12.32 1 91.31 319 GLN A N 1
ATOM 2394 C CA . GLN A 1 319 ? 13 3.154 -12.367 1 91.31 319 GLN A CA 1
ATOM 2395 C C . GLN A 1 319 ? 11.672 2.414 -12.289 1 91.31 319 GLN A C 1
ATOM 2397 O O . GLN A 1 319 ? 11.305 1.898 -11.234 1 91.31 319 GLN A O 1
ATOM 2402 N N . GLN A 1 320 ? 11.109 2.201 -13.398 1 85.19 320 GLN A N 1
ATOM 2403 C CA . GLN A 1 320 ? 9.758 1.671 -13.477 1 85.19 320 GLN A CA 1
ATOM 2404 C C . GLN A 1 320 ? 9.727 0.178 -13.164 1 85.19 320 GLN A C 1
ATOM 2406 O O . GLN A 1 320 ? 8.688 -0.365 -12.789 1 85.19 320 GLN A O 1
ATOM 2411 N N . ASP A 1 321 ? 10.922 -0.454 -13.234 1 88 321 ASP A N 1
ATOM 2412 C CA . ASP A 1 321 ? 10.961 -1.901 -13.047 1 88 321 ASP A CA 1
ATOM 2413 C C . ASP A 1 321 ? 11.391 -2.26 -11.633 1 88 321 ASP A C 1
ATOM 2415 O O . ASP A 1 321 ? 11.625 -3.43 -11.328 1 88 321 ASP A O 1
ATOM 2419 N N . ALA A 1 322 ? 11.5 -1.241 -10.805 1 93.56 322 ALA A N 1
ATOM 2420 C CA . ALA A 1 322 ? 11.883 -1.49 -9.414 1 93.56 322 ALA A CA 1
ATOM 2421 C C . ALA A 1 322 ? 10.836 -2.346 -8.703 1 93.56 322 ALA A C 1
ATOM 2423 O O . ALA A 1 322 ? 9.656 -2.305 -9.047 1 93.56 322 ALA A O 1
ATOM 2424 N N . ARG A 1 323 ? 11.305 -3.145 -7.738 1 93.88 323 ARG A N 1
ATOM 2425 C CA . ARG A 1 323 ? 10.375 -4.027 -7.039 1 93.88 323 ARG A CA 1
ATOM 2426 C C . ARG A 1 323 ? 10.836 -4.281 -5.605 1 93.88 323 ARG A C 1
ATOM 2428 O O . ARG A 1 323 ? 12.016 -4.102 -5.289 1 93.88 323 ARG A O 1
ATOM 2435 N N . VAL A 1 324 ? 9.859 -4.664 -4.789 1 95.5 324 VAL A N 1
ATOM 2436 C CA . VAL A 1 324 ? 10.172 -5.133 -3.443 1 95.5 324 VAL A CA 1
ATOM 2437 C C . VAL A 1 324 ? 10.555 -6.613 -3.488 1 95.5 324 VAL A C 1
ATOM 2439 O O . VAL A 1 324 ? 9.852 -7.426 -4.09 1 95.5 324 VAL A O 1
ATOM 2442 N N . ILE A 1 325 ? 11.664 -6.938 -2.9 1 96.56 325 ILE A N 1
ATOM 2443 C CA . ILE A 1 325 ? 12.141 -8.312 -2.84 1 96.56 325 ILE A CA 1
ATOM 2444 C C . ILE A 1 325 ? 12.422 -8.695 -1.391 1 96.56 325 ILE A C 1
ATOM 2446 O O . ILE A 1 325 ? 12.664 -7.832 -0.547 1 96.56 325 ILE A O 1
ATOM 2450 N N . VAL A 1 326 ? 12.312 -9.977 -1.152 1 96.81 326 VAL A N 1
ATOM 2451 C CA . VAL A 1 326 ? 12.672 -10.523 0.151 1 96.81 326 VAL A CA 1
ATOM 2452 C C . VAL A 1 326 ? 13.875 -11.453 0.008 1 96.81 326 VAL A C 1
ATOM 2454 O O . VAL A 1 326 ? 13.906 -12.312 -0.874 1 96.81 326 VAL A O 1
ATOM 2457 N N . ASP A 1 327 ? 14.883 -11.227 0.793 1 93.62 327 ASP A N 1
ATOM 2458 C CA . ASP A 1 327 ? 16.109 -12.008 0.717 1 93.62 327 ASP A CA 1
ATOM 2459 C C . ASP A 1 327 ? 16.719 -12.211 2.104 1 93.62 327 ASP A C 1
ATOM 2461 O O . ASP A 1 327 ? 16.625 -11.336 2.963 1 93.62 327 ASP A O 1
ATOM 2465 N N . MET B 1 1 ? 49.406 -15.258 115.688 1 19.39 1 MET B N 1
ATOM 2466 C CA . MET B 1 1 ? 50.531 -15.984 115.125 1 19.39 1 MET B CA 1
ATOM 2467 C C . MET B 1 1 ? 50.5 -15.906 113.625 1 19.39 1 MET B C 1
ATOM 2469 O O . MET B 1 1 ? 49.469 -15.594 113 1 19.39 1 MET B O 1
ATOM 2473 N N . MET B 1 2 ? 51.531 -16.578 112.938 1 18.8 2 MET B N 1
ATOM 2474 C CA . MET B 1 2 ? 52.656 -16.578 112 1 18.8 2 MET B CA 1
ATOM 2475 C C . MET B 1 2 ? 52.281 -17.172 110.688 1 18.8 2 MET B C 1
ATOM 2477 O O . MET B 1 2 ? 53 -17.016 109.688 1 18.8 2 MET B O 1
ATOM 2481 N N . ARG B 1 3 ? 51.562 -18.266 110.688 1 17.59 3 ARG B N 1
ATOM 2482 C CA . ARG B 1 3 ? 52.125 -19.234 109.75 1 17.59 3 ARG B CA 1
ATOM 2483 C C . ARG B 1 3 ? 52.219 -18.656 108.375 1 17.59 3 ARG B C 1
ATOM 2485 O O . ARG B 1 3 ? 51.312 -17.922 107.938 1 17.59 3 ARG B O 1
ATOM 2492 N N . LYS B 1 4 ? 53.094 -19.156 107.625 1 19.17 4 LYS B N 1
ATOM 2493 C CA . LYS B 1 4 ? 54.188 -19.016 106.688 1 19.17 4 LYS B CA 1
ATOM 2494 C C . LYS B 1 4 ? 53.688 -18.844 105.25 1 19.17 4 LYS B C 1
ATOM 2496 O O . LYS B 1 4 ? 52.469 -19 105 1 19.17 4 LYS B O 1
ATOM 2501 N N . ARG B 1 5 ? 54 -19.859 104.438 1 18.59 5 ARG B N 1
ATOM 2502 C CA . ARG B 1 5 ? 55.031 -19.875 103.375 1 18.59 5 ARG B CA 1
ATOM 2503 C C . ARG B 1 5 ? 54.406 -19.656 102 1 18.59 5 ARG B C 1
ATOM 2505 O O . ARG B 1 5 ? 53.188 -19.625 101.875 1 18.59 5 ARG B O 1
ATOM 2512 N N . GLN B 1 6 ? 54.594 -20.688 101.125 1 19.17 6 GLN B N 1
ATOM 2513 C CA . GLN B 1 6 ? 55.531 -20.812 100 1 19.17 6 GLN B CA 1
ATOM 2514 C C . GLN B 1 6 ? 54.875 -20.453 98.688 1 19.17 6 GLN B C 1
ATOM 2516 O O . GLN B 1 6 ? 55.312 -19.516 98 1 19.17 6 GLN B O 1
ATOM 2521 N N . ARG B 1 7 ? 54.656 -21.547 97.75 1 18.3 7 ARG B N 1
ATOM 2522 C CA . ARG B 1 7 ? 55.375 -21.875 96.562 1 18.3 7 ARG B CA 1
ATOM 2523 C C . ARG B 1 7 ? 54.688 -21.25 95.312 1 18.3 7 ARG B C 1
ATOM 2525 O O . ARG B 1 7 ? 53.469 -21.109 95.312 1 18.3 7 ARG B O 1
ATOM 2532 N N . ALA B 1 8 ? 55.438 -20.828 94.188 1 20.62 8 ALA B N 1
ATOM 2533 C CA . ALA B 1 8 ? 55.719 -20 93 1 20.62 8 ALA B CA 1
ATOM 2534 C C . ALA B 1 8 ? 54.938 -20.469 91.75 1 20.62 8 ALA B C 1
ATOM 2536 O O . ALA B 1 8 ? 54.406 -19.656 91 1 20.62 8 ALA B O 1
ATOM 2537 N N . GLY B 1 9 ? 55 -21.812 91.438 1 20.48 9 GLY B N 1
ATOM 2538 C CA . GLY B 1 9 ? 55.594 -21.969 90.125 1 20.48 9 GLY B CA 1
ATOM 2539 C C . GLY B 1 9 ? 54.656 -21.531 89 1 20.48 9 GLY B C 1
ATOM 2540 O O . GLY B 1 9 ? 53.469 -21.312 89.25 1 20.48 9 GLY B O 1
ATOM 2541 N N . THR B 1 10 ? 55 -21.797 87.625 1 22.02 10 THR B N 1
ATOM 2542 C CA . THR B 1 10 ? 55.312 -21.359 86.312 1 22.02 10 THR B CA 1
ATOM 2543 C C . THR B 1 10 ? 54.156 -21.703 85.375 1 22.02 10 THR B C 1
ATOM 2545 O O . THR B 1 10 ? 53.906 -21.016 84.375 1 22.02 10 THR B O 1
ATOM 2548 N N . ARG B 1 11 ? 53.281 -22.828 85.688 1 20.61 11 ARG B N 1
ATOM 2549 C CA . ARG B 1 11 ? 53.062 -23.625 84.5 1 20.61 11 ARG B CA 1
ATOM 2550 C C . ARG B 1 11 ? 52.375 -22.812 83.438 1 20.61 11 ARG B C 1
ATOM 2552 O O . ARG B 1 11 ? 51.594 -21.906 83.688 1 20.61 11 ARG B O 1
ATOM 2559 N N . VAL B 1 12 ? 52.625 -23.266 82.125 1 24.5 12 VAL B N 1
ATOM 2560 C CA . VAL B 1 12 ? 52.781 -23.047 80.688 1 24.5 12 VAL B CA 1
ATOM 2561 C C . VAL B 1 12 ? 51.406 -23.016 80 1 24.5 12 VAL B C 1
ATOM 2563 O O . VAL B 1 12 ? 50.656 -23.984 80.062 1 24.5 12 VAL B O 1
ATOM 2566 N N . ALA B 1 13 ? 50.656 -21.938 80 1 23.22 13 ALA B N 1
ATOM 2567 C CA . ALA B 1 13 ? 49.406 -21.578 79.375 1 23.22 13 ALA B CA 1
ATOM 2568 C C . ALA B 1 13 ? 49.5 -21.797 77.875 1 23.22 13 ALA B C 1
ATOM 2570 O O . ALA B 1 13 ? 49.594 -20.844 77.062 1 23.22 13 ALA B O 1
ATOM 2571 N N . VAL B 1 14 ? 49.938 -23.047 77.438 1 23.98 14 VAL B N 1
ATOM 2572 C CA . VAL B 1 14 ? 50.281 -23.234 76 1 23.98 14 VAL B CA 1
ATOM 2573 C C . VAL B 1 14 ? 49 -23.094 75.188 1 23.98 14 VAL B C 1
ATOM 2575 O O . VAL B 1 14 ? 49.031 -23.203 73.938 1 23.98 14 VAL B O 1
ATOM 2578 N N . LEU B 1 15 ? 47.938 -22.609 75.75 1 22.38 15 LEU B N 1
ATOM 2579 C CA . LEU B 1 15 ? 46.812 -22.969 74.875 1 22.38 15 LEU B CA 1
ATOM 2580 C C . LEU B 1 15 ? 47.094 -22.641 73.438 1 22.38 15 LEU B C 1
ATOM 2582 O O . LEU B 1 15 ? 47.875 -21.734 73.125 1 22.38 15 LEU B O 1
ATOM 2586 N N . VAL B 1 16 ? 46.25 -23.188 72.562 1 22.33 16 VAL B N 1
ATOM 2587 C CA . VAL B 1 16 ? 45.969 -23.875 71.312 1 22.33 16 VAL B CA 1
ATOM 2588 C C . VAL B 1 16 ? 45.906 -22.844 70.188 1 22.33 16 VAL B C 1
ATOM 2590 O O . VAL B 1 16 ? 45.344 -21.766 70.375 1 22.33 16 VAL B O 1
ATOM 2593 N N . LEU B 1 17 ? 46.469 -23.188 68.938 1 21.53 17 LEU B N 1
ATOM 2594 C CA . LEU B 1 17 ? 47.094 -22.984 67.688 1 21.53 17 LEU B CA 1
ATOM 2595 C C . LEU B 1 17 ? 46.062 -22.578 66.625 1 21.53 17 LEU B C 1
ATOM 2597 O O . LEU B 1 17 ? 46.406 -22.094 65.562 1 21.53 17 LEU B O 1
ATOM 2601 N N . SER B 1 18 ? 44.719 -22.828 66.812 1 23.95 18 SER B N 1
ATOM 2602 C CA . SER B 1 18 ? 44.219 -23.25 65.5 1 23.95 18 SER B CA 1
ATOM 2603 C C . SER B 1 18 ? 44.344 -22.141 64.438 1 23.95 18 SER B C 1
ATOM 2605 O O . SER B 1 18 ? 44.219 -20.969 64.75 1 23.95 18 SER B O 1
ATOM 2607 N N . ALA B 1 19 ? 44.719 -22.578 63.188 1 22.28 19 ALA B N 1
ATOM 2608 C CA . ALA B 1 19 ? 45.219 -22.281 61.844 1 22.28 19 ALA B CA 1
ATOM 2609 C C . ALA B 1 19 ? 44.219 -21.453 61.031 1 22.28 19 ALA B C 1
ATOM 2611 O O . ALA B 1 19 ? 43.156 -21.938 60.688 1 22.28 19 ALA B O 1
ATOM 2612 N N . ALA B 1 20 ? 44.031 -20.172 61.312 1 26.56 20 ALA B N 1
ATOM 2613 C CA . ALA B 1 20 ? 43.312 -19.141 60.562 1 26.56 20 ALA B CA 1
ATOM 2614 C C . ALA B 1 20 ? 43.812 -19.062 59.125 1 26.56 20 ALA B C 1
ATOM 2616 O O . ALA B 1 20 ? 44.844 -18.469 58.844 1 26.56 20 ALA B O 1
ATOM 2617 N N . MET B 1 21 ? 43.906 -20.266 58.469 1 21.34 21 MET B N 1
ATOM 2618 C CA . MET B 1 21 ? 44.5 -20.25 57.156 1 21.34 21 MET B CA 1
ATOM 2619 C C . MET B 1 21 ? 43.969 -19.078 56.312 1 21.34 21 MET B C 1
ATOM 2621 O O . MET B 1 21 ? 42.906 -18.516 56.625 1 21.34 21 MET B O 1
ATOM 2625 N N . LEU B 1 22 ? 44.531 -18.906 54.969 1 21.53 22 LEU B N 1
ATOM 2626 C CA . LEU B 1 22 ? 45.25 -18.094 54 1 21.53 22 LEU B CA 1
ATOM 2627 C C . LEU B 1 22 ? 44.312 -17.5 52.969 1 21.53 22 LEU B C 1
ATOM 2629 O O . LEU B 1 22 ? 44.656 -16.562 52.25 1 21.53 22 LEU B O 1
ATOM 2633 N N . SER B 1 23 ? 43.156 -18.172 52.594 1 24.45 23 SER B N 1
ATOM 2634 C CA . SER B 1 23 ? 43.031 -18.188 51.125 1 24.45 23 SER B CA 1
ATOM 2635 C C . SER B 1 23 ? 42.781 -16.797 50.594 1 24.45 23 SER B C 1
ATOM 2637 O O . SER B 1 23 ? 42.062 -16 51.188 1 24.45 23 SER B O 1
ATOM 2639 N N . GLY B 1 24 ? 43.531 -16.266 49.562 1 22.92 24 GLY B N 1
ATOM 2640 C CA . GLY B 1 24 ? 44 -15.102 48.812 1 22.92 24 GLY B CA 1
ATOM 2641 C C . GLY B 1 24 ? 42.938 -14.484 47.938 1 22.92 24 GLY B C 1
ATOM 2642 O O . GLY B 1 24 ? 43.188 -13.523 47.219 1 22.92 24 GLY B O 1
ATOM 2643 N N . CYS B 1 25 ? 41.75 -15.133 47.719 1 24.95 25 CYS B N 1
ATOM 2644 C CA . CYS B 1 25 ? 41.312 -14.812 46.375 1 24.95 25 CYS B CA 1
ATOM 2645 C C . CYS B 1 25 ? 41.156 -13.312 46.188 1 24.95 25 CYS B C 1
ATOM 2647 O O . CYS B 1 25 ? 40.5 -12.648 47 1 24.95 25 CYS B O 1
ATOM 2649 N N . ALA B 1 26 ? 42.125 -12.688 45.469 1 22.94 26 ALA B N 1
ATOM 2650 C CA . ALA B 1 26 ? 42.375 -11.344 44.938 1 22.94 26 ALA B CA 1
ATOM 2651 C C . ALA B 1 26 ? 41.125 -10.812 44.25 1 22.94 26 ALA B C 1
ATOM 2653 O O . ALA B 1 26 ? 40.5 -11.516 43.438 1 22.94 26 ALA B O 1
ATOM 2654 N N . GLU B 1 27 ? 40.375 -9.953 44.938 1 25.94 27 GLU B N 1
ATOM 2655 C CA . GLU B 1 27 ? 39.281 -9.078 44.469 1 25.94 27 GLU B CA 1
ATOM 2656 C C . GLU B 1 27 ? 39.656 -8.352 43.188 1 25.94 27 GLU B C 1
ATOM 2658 O O . GLU B 1 27 ? 40.625 -7.574 43.188 1 25.94 27 GLU B O 1
ATOM 2663 N N . MET B 1 28 ? 39.656 -9.164 42.031 1 24.47 28 MET B N 1
ATOM 2664 C CA . MET B 1 28 ? 39.938 -8.508 40.781 1 24.47 28 MET B CA 1
ATOM 2665 C C . MET B 1 28 ? 39.156 -7.199 40.656 1 24.47 28 MET B C 1
ATOM 2667 O O . MET B 1 28 ? 37.938 -7.203 40.656 1 24.47 28 MET B O 1
ATOM 2671 N N . ASN B 1 29 ? 39.688 -6.129 41.188 1 23.88 29 ASN B N 1
ATOM 2672 C CA . ASN B 1 29 ? 39.344 -4.715 41.125 1 23.88 29 ASN B CA 1
ATOM 2673 C C . ASN B 1 29 ? 39.156 -4.258 39.688 1 23.88 29 ASN B C 1
ATOM 2675 O O . ASN B 1 29 ? 39.062 -3.059 39.406 1 23.88 29 ASN B O 1
ATOM 2679 N N . LEU B 1 30 ? 39.594 -5.121 38.688 1 22.84 30 LEU B N 1
ATOM 2680 C CA . LEU B 1 30 ? 40.094 -4.344 37.562 1 22.84 30 LEU B CA 1
ATOM 2681 C C . LEU B 1 30 ? 38.969 -3.518 36.938 1 22.84 30 LEU B C 1
ATOM 2683 O O . LEU B 1 30 ? 39.219 -2.729 36.031 1 22.84 30 LEU B O 1
ATOM 2687 N N . PHE B 1 31 ? 37.781 -3.914 37.031 1 24.38 31 PHE B N 1
ATOM 2688 C CA . PHE B 1 31 ? 37 -3.398 35.906 1 24.38 31 PHE B CA 1
ATOM 2689 C C . PHE B 1 31 ? 36.906 -1.878 35.969 1 24.38 31 PHE B C 1
ATOM 2691 O O . PHE B 1 31 ? 35.906 -1.331 36.438 1 24.38 31 PHE B O 1
ATOM 2698 N N . GLY B 1 32 ? 37.875 -1.164 36.594 1 23.08 32 GLY B N 1
ATOM 2699 C CA . GLY B 1 32 ? 37.781 0.279 36.75 1 23.08 32 GLY B CA 1
ATOM 2700 C C . GLY B 1 32 ? 37.562 1.007 35.438 1 23.08 32 GLY B C 1
ATOM 2701 O O . GLY B 1 32 ? 37 2.105 35.438 1 23.08 32 GLY B O 1
ATOM 2702 N N . HIS B 1 33 ? 38.469 0.788 34.531 1 23.77 33 HIS B N 1
ATOM 2703 C CA . HIS B 1 33 ? 39 1.934 33.812 1 23.77 33 HIS B CA 1
ATOM 2704 C C . HIS B 1 33 ? 37.938 2.641 33 1 23.77 33 HIS B C 1
ATOM 2706 O O . HIS B 1 33 ? 37.781 3.863 33.062 1 23.77 33 HIS B O 1
ATOM 2712 N N . TYR B 1 34 ? 37.781 2.285 31.594 1 21.69 34 TYR B N 1
ATOM 2713 C CA . TYR B 1 34 ? 37.781 3.234 30.484 1 21.69 34 TYR B CA 1
ATOM 2714 C C . TYR B 1 34 ? 36.438 3.914 30.344 1 21.69 34 TYR B C 1
ATOM 2716 O O . TYR B 1 34 ? 35.469 3.326 29.812 1 21.69 34 TYR B O 1
ATOM 2724 N N . ALA B 1 35 ? 35.844 4.398 31.328 1 21.45 35 ALA B N 1
ATOM 2725 C CA . ALA B 1 35 ? 34.75 5.332 31.062 1 21.45 35 ALA B CA 1
ATOM 2726 C C . ALA B 1 35 ? 35.219 6.469 30.156 1 21.45 35 ALA B C 1
ATOM 2728 O O . ALA B 1 35 ? 35.625 7.531 30.641 1 21.45 35 ALA B O 1
ATOM 2729 N N . LYS B 1 36 ? 36.188 6.324 29.297 1 24.56 36 LYS B N 1
ATOM 2730 C CA . LYS B 1 36 ? 36.406 7.547 28.531 1 24.56 36 LYS B CA 1
ATOM 2731 C C . LYS B 1 36 ? 35.094 8.117 28.031 1 24.56 36 LYS B C 1
ATOM 2733 O O . LYS B 1 36 ? 34.312 7.402 27.391 1 24.56 36 LYS B O 1
ATOM 2738 N N . ARG B 1 37 ? 34.688 9.188 28.672 1 25.2 37 ARG B N 1
ATOM 2739 C CA . ARG B 1 37 ? 33.719 10.227 28.328 1 25.2 37 ARG B CA 1
ATOM 2740 C C . ARG B 1 37 ? 33.844 10.609 26.844 1 25.2 37 ARG B C 1
ATOM 2742 O O . ARG B 1 37 ? 34.688 11.414 26.469 1 25.2 37 ARG B O 1
ATOM 2749 N N . ALA B 1 38 ? 34.094 9.766 25.922 1 26.52 38 ALA B N 1
ATOM 2750 C CA . ALA B 1 38 ? 34.062 10.352 24.578 1 26.52 38 ALA B CA 1
ATOM 2751 C C . ALA B 1 38 ? 32.844 11.273 24.422 1 26.52 38 ALA B C 1
ATOM 2753 O O . ALA B 1 38 ? 31.719 10.812 24.312 1 26.52 38 ALA B O 1
ATOM 2754 N N . THR B 1 39 ? 32.781 12.414 25.062 1 28.36 39 THR B N 1
ATOM 2755 C CA . THR B 1 39 ? 31.984 13.594 24.797 1 28.36 39 THR B CA 1
ATOM 2756 C C . THR B 1 39 ? 32.031 13.953 23.312 1 28.36 39 THR B C 1
ATOM 2758 O O . THR B 1 39 ? 31.766 15.094 22.922 1 28.36 39 THR B O 1
ATOM 2761 N N . SER B 1 40 ? 32.625 13.18 22.469 1 30.44 40 SER B N 1
ATOM 2762 C CA . SER B 1 40 ? 32.594 13.844 21.172 1 30.44 40 SER B CA 1
ATOM 2763 C C . SER B 1 40 ? 31.219 14.438 20.875 1 30.44 40 SER B C 1
ATOM 2765 O O . SER B 1 40 ? 30.219 13.719 20.859 1 30.44 40 SER B O 1
ATOM 2767 N N . GLU B 1 41 ? 31.031 15.703 21.297 1 29.34 41 GLU B N 1
ATOM 2768 C CA . GLU B 1 41 ? 29.922 16.5 20.812 1 29.34 41 GLU B CA 1
ATOM 2769 C C . GLU B 1 41 ? 29.594 16.172 19.359 1 29.34 41 GLU B C 1
ATOM 2771 O O . GLU B 1 41 ? 30.5 16.109 18.516 1 29.34 41 GLU B O 1
ATOM 2776 N N . PRO B 1 42 ? 28.688 15.328 19.125 1 32.84 42 PRO B N 1
ATOM 2777 C CA . PRO B 1 42 ? 28.453 15.164 17.688 1 32.84 42 PRO B CA 1
ATOM 2778 C C . PRO B 1 42 ? 28.688 16.453 16.906 1 32.84 42 PRO B C 1
ATOM 2780 O O . PRO B 1 42 ? 28.547 17.547 17.453 1 32.84 42 PRO B O 1
ATOM 2783 N N . PRO B 1 43 ? 29.625 16.516 15.969 1 34.94 43 PRO B N 1
ATOM 2784 C CA . PRO B 1 43 ? 29.797 17.781 15.25 1 34.94 43 PRO B CA 1
ATOM 2785 C C . PRO B 1 43 ? 28.516 18.609 15.195 1 34.94 43 PRO B C 1
ATOM 2787 O O . PRO B 1 43 ? 27.406 18.062 15.289 1 34.94 43 PRO B O 1
ATOM 2790 N N . PRO B 1 44 ? 28.609 19.906 15.391 1 31.34 44 PRO B N 1
ATOM 2791 C CA . PRO B 1 44 ? 27.438 20.766 15.281 1 31.34 44 PRO B CA 1
ATOM 2792 C C . PRO B 1 44 ? 26.5 20.359 14.141 1 31.34 44 PRO B C 1
ATOM 2794 O O . PRO B 1 44 ? 26.969 19.797 13.141 1 31.34 44 PRO B O 1
ATOM 2797 N N . ALA B 1 45 ? 25.328 20.016 14.5 1 33.31 45 ALA B N 1
ATOM 2798 C CA . ALA B 1 45 ? 24.297 19.844 13.477 1 33.31 45 ALA B CA 1
ATOM 2799 C C . ALA B 1 45 ? 24.516 20.781 12.305 1 33.31 45 ALA B C 1
ATOM 2801 O O . ALA B 1 45 ? 24.547 22 12.477 1 33.31 45 ALA B O 1
ATOM 2802 N N . ASN B 1 46 ? 25.469 20.578 11.391 1 35.69 46 ASN B N 1
ATOM 2803 C CA . ASN B 1 46 ? 25.547 21.391 10.18 1 35.69 46 ASN B CA 1
ATOM 2804 C C . ASN B 1 46 ? 24.234 22.125 9.914 1 35.69 46 ASN B C 1
ATOM 2806 O O . ASN B 1 46 ? 23.156 21.578 10.148 1 35.69 46 ASN B O 1
ATOM 2810 N N . ALA B 1 47 ? 24.188 23.453 9.836 1 35.62 47 ALA B N 1
ATOM 2811 C CA . ALA B 1 47 ? 23.125 24.422 9.539 1 35.62 47 ALA B CA 1
ATOM 2812 C C . ALA B 1 47 ? 22.141 23.859 8.531 1 35.62 47 ALA B C 1
ATOM 2814 O O . ALA B 1 47 ? 22.5 23.625 7.371 1 35.62 47 ALA B O 1
ATOM 2815 N N . SER B 1 48 ? 21.234 22.938 8.867 1 43.19 48 SER B N 1
ATOM 2816 C CA . SER B 1 48 ? 20.062 22.453 8.133 1 43.19 48 SER B CA 1
ATOM 2817 C C . SER B 1 48 ? 19.578 23.484 7.129 1 43.19 48 SER B C 1
ATOM 2819 O O . SER B 1 48 ? 19.5 24.672 7.449 1 43.19 48 SER B O 1
ATOM 2821 N N . ALA B 1 49 ? 19.859 23.516 5.93 1 47.56 49 ALA B N 1
ATOM 2822 C CA . ALA B 1 49 ? 19.266 24.438 4.961 1 47.56 49 ALA B CA 1
ATOM 2823 C C . ALA B 1 49 ? 17.953 25 5.488 1 47.56 49 ALA B C 1
ATOM 2825 O O . ALA B 1 49 ? 17.172 24.297 6.141 1 47.56 49 ALA B O 1
ATOM 2826 N N . ALA B 1 50 ? 17.922 26.359 5.727 1 51.94 50 ALA B N 1
ATOM 2827 C CA . ALA B 1 50 ? 16.844 27.156 6.273 1 51.94 50 ALA B CA 1
ATOM 2828 C C . ALA B 1 50 ? 15.492 26.688 5.758 1 51.94 50 ALA B C 1
ATOM 2830 O O . ALA B 1 50 ? 15.297 26.531 4.551 1 51.94 50 ALA B O 1
ATOM 2831 N N . ALA B 1 51 ? 14.617 26.016 6.59 1 65.25 51 ALA B N 1
ATOM 2832 C CA . ALA B 1 51 ? 13.234 25.656 6.305 1 65.25 51 ALA B CA 1
ATOM 2833 C C . ALA B 1 51 ? 12.469 26.812 5.688 1 65.25 51 ALA B C 1
ATOM 2835 O O . ALA B 1 51 ? 12.523 27.938 6.191 1 65.25 51 ALA B O 1
ATOM 2836 N N . THR B 1 52 ? 12.227 26.812 4.348 1 79.88 52 THR B N 1
ATOM 2837 C CA . THR B 1 52 ? 11.383 27.797 3.682 1 79.88 52 THR B CA 1
ATOM 2838 C C . THR B 1 52 ? 9.93 27.328 3.65 1 79.88 52 THR B C 1
ATOM 2840 O O . THR B 1 52 ? 9.656 26.125 3.607 1 79.88 52 THR B O 1
ATOM 2843 N N . TYR B 1 53 ? 9.086 28.375 3.965 1 88.19 53 TYR B N 1
ATOM 2844 C CA . TYR B 1 53 ? 7.66 28.094 3.809 1 88.19 53 TYR B CA 1
ATOM 2845 C C . TYR B 1 53 ? 7.285 27.984 2.336 1 88.19 53 TYR B C 1
ATOM 2847 O O . TYR B 1 53 ? 7.676 28.828 1.521 1 88.19 53 TYR B O 1
ATOM 2855 N N . LYS B 1 54 ? 6.559 26.953 1.957 1 91.25 54 LYS B N 1
ATOM 2856 C CA . LYS B 1 54 ? 6.074 26.828 0.586 1 91.25 54 LYS B CA 1
ATOM 2857 C C . LYS B 1 54 ? 4.777 26.016 0.535 1 91.25 54 LYS B C 1
ATOM 2859 O O . LYS B 1 54 ? 4.625 25.031 1.256 1 91.25 54 LYS B O 1
ATOM 2864 N N . ILE B 1 55 ? 3.865 26.531 -0.178 1 92.25 55 ILE B N 1
ATOM 2865 C CA . ILE B 1 55 ? 2.68 25.75 -0.494 1 92.25 55 ILE B CA 1
ATOM 2866 C C . ILE B 1 55 ? 3.045 24.641 -1.477 1 92.25 55 ILE B C 1
ATOM 2868 O O . ILE B 1 55 ? 2.715 23.469 -1.254 1 92.25 55 ILE B O 1
ATOM 2872 N N . GLY B 1 56 ? 3.814 24.906 -2.439 1 91.06 56 GLY B N 1
ATOM 2873 C CA . GLY B 1 56 ? 4.281 23.969 -3.453 1 91.06 56 GLY B CA 1
ATOM 2874 C C . GLY B 1 56 ? 3.455 24.016 -4.727 1 91.06 56 GLY B C 1
ATOM 2875 O O . GLY B 1 56 ? 2.309 24.469 -4.715 1 91.06 56 GLY B O 1
ATOM 2876 N N . LYS B 1 57 ? 4.012 23.578 -5.879 1 92.75 57 LYS B N 1
ATOM 2877 C CA . LYS B 1 57 ? 3.369 23.5 -7.184 1 92.75 57 LYS B CA 1
ATOM 2878 C C . LYS B 1 57 ? 2.646 22.172 -7.367 1 92.75 57 LYS B C 1
ATOM 2880 O O . LYS B 1 57 ? 2.959 21.188 -6.688 1 92.75 57 LYS B O 1
ATOM 2885 N N . PRO B 1 58 ? 1.667 22.234 -8.25 1 93.62 58 PRO B N 1
ATOM 2886 C CA . PRO B 1 58 ? 1.083 20.922 -8.586 1 93.62 58 PRO B CA 1
ATOM 2887 C C . PRO B 1 58 ? 2.121 19.922 -9.086 1 93.62 58 PRO B C 1
ATOM 2889 O O . PRO B 1 58 ? 3.078 20.312 -9.766 1 93.62 58 PRO B O 1
ATOM 2892 N N . TYR B 1 59 ? 1.911 18.688 -8.766 1 88.94 59 TYR B N 1
ATOM 2893 C CA . TYR B 1 59 ? 2.85 17.656 -9.18 1 88.94 59 TYR B CA 1
ATOM 2894 C C . TYR B 1 59 ? 2.127 16.328 -9.43 1 88.94 59 TYR B C 1
ATOM 2896 O O . TYR B 1 59 ? 0.971 16.156 -9.039 1 88.94 59 TYR B O 1
ATOM 2904 N N . GLN B 1 60 ? 2.779 15.438 -10.18 1 84.19 60 GLN B N 1
ATOM 2905 C CA . GLN B 1 60 ? 2.176 14.172 -10.57 1 84.19 60 GLN B CA 1
ATOM 2906 C C . GLN B 1 60 ? 3.029 12.992 -10.117 1 84.19 60 GLN B C 1
ATOM 2908 O O . GLN B 1 60 ? 4.258 13.031 -10.219 1 84.19 60 GLN B O 1
ATOM 2913 N N . ILE B 1 61 ? 2.4 12.055 -9.57 1 77.62 61 ILE B N 1
ATOM 2914 C CA . ILE B 1 61 ? 3.037 10.773 -9.258 1 77.62 61 ILE B CA 1
ATOM 2915 C C . ILE B 1 61 ? 2.24 9.633 -9.883 1 77.62 61 ILE B C 1
ATOM 2917 O O . ILE B 1 61 ? 1.072 9.43 -9.547 1 77.62 61 ILE B O 1
ATOM 2921 N N . LYS B 1 62 ? 2.84 8.891 -10.742 1 75.25 62 LYS B N 1
ATOM 2922 C CA . LYS B 1 62 ? 2.217 7.742 -11.391 1 75.25 62 LYS B CA 1
ATOM 2923 C C . LYS B 1 62 ? 0.854 8.109 -11.969 1 75.25 62 LYS B C 1
ATOM 2925 O O . LYS B 1 62 ? -0.137 7.418 -11.727 1 75.25 62 LYS B O 1
ATOM 2930 N N . GLY B 1 63 ? 0.816 9.203 -12.562 1 75.38 63 GLY B N 1
ATOM 2931 C CA . GLY B 1 63 ? -0.367 9.609 -13.297 1 75.38 63 GLY B CA 1
ATOM 2932 C C . GLY B 1 63 ? -1.398 10.312 -12.438 1 75.38 63 GLY B C 1
ATOM 2933 O O . GLY B 1 63 ? -2.43 10.766 -12.938 1 75.38 63 GLY B O 1
ATOM 2934 N N . VAL B 1 64 ? -1.126 10.391 -11.156 1 80.19 64 VAL B N 1
ATOM 2935 C CA . VAL B 1 64 ? -2.059 11.047 -10.242 1 80.19 64 VAL B CA 1
ATOM 2936 C C . VAL B 1 64 ? -1.555 12.445 -9.914 1 80.19 64 VAL B C 1
ATOM 2938 O O . VAL B 1 64 ? -0.402 12.625 -9.508 1 80.19 64 VAL B O 1
ATOM 2941 N N . TRP B 1 65 ? -2.441 13.406 -10.031 1 86.06 65 TRP B N 1
ATOM 2942 C CA . TRP B 1 65 ? -2.076 14.797 -9.805 1 86.06 65 TRP B CA 1
ATOM 2943 C C . TRP B 1 65 ? -2.42 15.227 -8.375 1 86.06 65 TRP B C 1
ATOM 2945 O O . TRP B 1 65 ? -3.488 14.883 -7.863 1 86.06 65 TRP B O 1
ATOM 2955 N N . TYR B 1 66 ? -1.513 15.898 -7.781 1 90.31 66 TYR B N 1
ATOM 2956 C CA . TYR B 1 66 ? -1.682 16.5 -6.461 1 90.31 66 TYR B CA 1
ATOM 2957 C C . TYR B 1 66 ? -1.584 18.016 -6.535 1 90.31 66 TYR B C 1
ATOM 2959 O O . TYR B 1 66 ? -0.749 18.547 -7.266 1 90.31 66 TYR B O 1
ATOM 2967 N N . TYR B 1 67 ? -2.449 18.703 -5.801 1 94.5 67 TYR B N 1
ATOM 2968 C CA . TYR B 1 67 ? -2.527 20.156 -5.852 1 94.5 67 TYR B CA 1
ATOM 2969 C C . TYR B 1 67 ? -2.354 20.766 -4.461 1 94.5 67 TYR B C 1
ATOM 2971 O O . TYR B 1 67 ? -3.336 21.031 -3.768 1 94.5 67 TYR B O 1
ATOM 2979 N N . PRO B 1 68 ? -1.124 21 -4.074 1 96.12 68 PRO B N 1
ATOM 2980 C CA . PRO B 1 68 ? -0.883 21.641 -2.777 1 96.12 68 PRO B CA 1
ATOM 2981 C C . PRO B 1 68 ? -1.617 22.984 -2.631 1 96.12 68 PRO B C 1
ATOM 2983 O O . PRO B 1 68 ? -1.726 23.734 -3.598 1 96.12 68 PRO B O 1
ATOM 2986 N N . GLN B 1 69 ? -2.129 23.219 -1.449 1 96.44 69 GLN B N 1
ATOM 2987 C CA . GLN B 1 69 ? -2.869 24.453 -1.153 1 96.44 69 GLN B CA 1
ATOM 2988 C C . GLN B 1 69 ? -2.998 24.656 0.352 1 96.44 69 GLN B C 1
ATOM 2990 O O . GLN B 1 69 ? -2.887 23.719 1.131 1 96.44 69 GLN B O 1
ATOM 2995 N N . GLU B 1 70 ? -3.223 25.891 0.665 1 95.38 70 GLU B N 1
ATOM 2996 C CA . GLU B 1 70 ? -3.576 26.172 2.051 1 95.38 70 GLU B CA 1
ATOM 2997 C C . GLU B 1 70 ? -4.977 25.672 2.379 1 95.38 70 GLU B C 1
ATOM 2999 O O . GLU B 1 70 ? -5.918 25.891 1.612 1 95.38 70 GLU B O 1
ATOM 3004 N N . ASP B 1 71 ? -5.094 24.844 3.369 1 95.94 71 ASP B N 1
ATOM 3005 C CA . ASP B 1 71 ? -6.355 24.328 3.891 1 95.94 71 ASP B CA 1
ATOM 3006 C C . ASP B 1 71 ? -6.355 24.312 5.418 1 95.94 71 ASP B C 1
ATOM 3008 O O . ASP B 1 71 ? -6.066 23.281 6.035 1 95.94 71 ASP B O 1
ATOM 3012 N N . PHE B 1 72 ? -6.762 25.406 5.996 1 95.62 72 PHE B N 1
ATOM 3013 C CA . PHE B 1 72 ? -6.676 25.578 7.441 1 95.62 72 PHE B CA 1
ATOM 3014 C C . PHE B 1 72 ? -7.867 24.922 8.133 1 95.62 72 PHE B C 1
ATOM 3016 O O . PHE B 1 72 ? -7.996 25 9.359 1 95.62 72 PHE B O 1
ATOM 3023 N N . ASP B 1 73 ? -8.734 24.25 7.449 1 95.31 73 ASP B N 1
ATOM 3024 C CA . ASP B 1 73 ? -9.844 23.484 8.008 1 95.31 73 ASP B CA 1
ATOM 3025 C C . ASP B 1 73 ? -9.625 21.984 7.809 1 95.31 73 ASP B C 1
ATOM 3027 O O . ASP B 1 73 ? -10.523 21.172 8.078 1 95.31 73 ASP B O 1
ATOM 3031 N N . TYR B 1 74 ? -8.469 21.641 7.375 1 97.31 74 TYR B N 1
ATOM 3032 C CA . TYR B 1 74 ? -8.172 20.25 7.062 1 97.31 74 TYR B CA 1
ATOM 3033 C C . TYR B 1 74 ? -8.445 19.359 8.266 1 97.31 74 TYR B C 1
ATOM 3035 O O . TYR B 1 74 ? -7.938 19.609 9.359 1 97.31 74 TYR B O 1
ATOM 3043 N N . ASP B 1 75 ? -9.219 18.375 8.141 1 97.19 75 ASP B N 1
ATOM 3044 C CA . ASP B 1 75 ? -9.609 17.359 9.109 1 97.19 75 ASP B CA 1
ATOM 3045 C C . ASP B 1 75 ? -9.992 16.062 8.414 1 97.19 75 ASP B C 1
ATOM 3047 O O . ASP B 1 75 ? -11.086 15.945 7.852 1 97.19 75 ASP B O 1
ATOM 3051 N N . GLU B 1 76 ? -9.094 15.086 8.484 1 96.75 76 GLU B N 1
ATOM 3052 C CA . GLU B 1 76 ? -9.32 13.844 7.746 1 96.75 76 GLU B CA 1
ATOM 3053 C C . GLU B 1 76 ? -8.938 12.625 8.578 1 96.75 76 GLU B C 1
ATOM 3055 O O . GLU B 1 76 ? -7.953 12.664 9.32 1 96.75 76 GLU B O 1
ATOM 3060 N N . THR B 1 77 ? -9.758 11.602 8.461 1 97.62 77 THR B N 1
ATOM 3061 C CA . THR B 1 77 ? -9.383 10.305 9.008 1 97.62 77 THR B CA 1
ATOM 3062 C C . THR B 1 77 ? -8.898 9.375 7.906 1 97.62 77 THR B C 1
ATOM 3064 O O . THR B 1 77 ? -9.297 9.508 6.75 1 97.62 77 THR B O 1
ATOM 3067 N N . GLY B 1 78 ? -8.023 8.531 8.195 1 97.62 78 GLY B N 1
ATOM 3068 C CA . GLY B 1 78 ? -7.48 7.566 7.254 1 97.62 78 GLY B CA 1
ATOM 3069 C C . GLY B 1 78 ? -6.395 6.695 7.855 1 97.62 78 GLY B C 1
ATOM 3070 O O . GLY B 1 78 ? -6.422 6.402 9.055 1 97.62 78 GLY B O 1
ATOM 3071 N N . ILE B 1 79 ? -5.523 6.188 6.973 1 96.69 79 ILE B N 1
ATOM 3072 C CA . ILE B 1 79 ? -4.449 5.301 7.402 1 96.69 79 ILE B CA 1
ATOM 3073 C C . ILE B 1 79 ? -3.111 6.035 7.336 1 96.69 79 ILE B C 1
ATOM 3075 O O . ILE B 1 79 ? -2.805 6.684 6.332 1 96.69 79 ILE B O 1
ATOM 3079 N N . ALA B 1 80 ? -2.387 5.973 8.406 1 97.12 80 ALA B N 1
ATOM 3080 C CA . ALA B 1 80 ? -1.03 6.512 8.438 1 97.12 80 ALA B CA 1
ATOM 3081 C C . ALA B 1 80 ? 0.004 5.41 8.227 1 97.12 80 ALA B C 1
ATOM 3083 O O . ALA B 1 80 ? -0.228 4.254 8.594 1 97.12 80 ALA B O 1
ATOM 3084 N N . SER B 1 81 ? 1.062 5.801 7.68 1 94.75 81 SER B N 1
ATOM 3085 C CA . SER B 1 81 ? 2.277 4.996 7.613 1 94.75 81 SER B CA 1
ATOM 3086 C C . SER B 1 81 ? 3.48 5.766 8.141 1 94.75 81 SER B C 1
ATOM 3088 O O . SER B 1 81 ? 3.338 6.883 8.648 1 94.75 81 SER B O 1
ATOM 3090 N N . TRP B 1 82 ? 4.617 5.148 8.172 1 93.5 82 TRP B N 1
ATOM 3091 C CA . TRP B 1 82 ? 5.812 5.871 8.594 1 93.5 82 TRP B CA 1
ATOM 3092 C C . TRP B 1 82 ? 7.023 5.441 7.77 1 93.5 82 TRP B C 1
ATOM 3094 O O . TRP B 1 82 ? 6.996 4.402 7.109 1 93.5 82 TRP B O 1
ATOM 3104 N N . TYR B 1 83 ? 7.988 6.355 7.719 1 87.75 83 TYR B N 1
ATOM 3105 C CA . TYR B 1 83 ? 9.234 6.133 7 1 87.75 83 TYR B CA 1
ATOM 3106 C C . TYR B 1 83 ? 10.43 6.645 7.805 1 87.75 83 TYR B C 1
ATOM 3108 O O . TYR B 1 83 ? 10.273 7.5 8.68 1 87.75 83 TYR B O 1
ATOM 3116 N N . GLY B 1 84 ? 11.781 5.988 7.508 1 87.31 84 GLY B N 1
ATOM 3117 C CA . GLY B 1 84 ? 12.844 6.535 8.336 1 87.31 84 GLY B CA 1
ATOM 3118 C C . GLY B 1 84 ? 14.234 6.164 7.852 1 87.31 84 GLY B C 1
ATOM 3119 O O . GLY B 1 84 ? 14.914 6.969 7.215 1 87.31 84 GLY B O 1
ATOM 3120 N N . PRO B 1 85 ? 14.633 4.906 7.891 1 79.62 85 PRO B N 1
ATOM 3121 C CA . PRO B 1 85 ? 16.062 4.602 7.805 1 79.62 85 PRO B CA 1
ATOM 3122 C C . PRO B 1 85 ? 16.656 4.961 6.445 1 79.62 85 PRO B C 1
ATOM 3124 O O . PRO B 1 85 ? 17.719 5.59 6.379 1 79.62 85 PRO B O 1
ATOM 3127 N N . ASP B 1 86 ? 15.969 4.738 5.367 1 80.38 86 ASP B N 1
ATOM 3128 C CA . ASP B 1 86 ? 16.547 4.934 4.043 1 80.38 86 ASP B CA 1
ATOM 3129 C C . ASP B 1 86 ? 16.406 6.387 3.594 1 80.38 86 ASP B C 1
ATOM 3131 O O . ASP B 1 86 ? 17 6.789 2.588 1 80.38 86 ASP B O 1
ATOM 3135 N N . PHE B 1 87 ? 15.75 7.121 4.383 1 86.5 87 PHE B N 1
ATOM 3136 C CA . PHE B 1 87 ? 15.523 8.516 4.031 1 86.5 87 PHE B CA 1
ATOM 3137 C C . PHE B 1 87 ? 16.281 9.445 4.965 1 86.5 87 PHE B C 1
ATOM 3139 O O . PHE B 1 87 ? 16.422 10.641 4.688 1 86.5 87 PHE B O 1
ATOM 3146 N N . HIS B 1 88 ? 16.781 8.867 6.055 1 88.88 88 HIS B N 1
ATOM 3147 C CA . HIS B 1 88 ? 17.516 9.664 7.027 1 88.88 88 HIS B CA 1
ATOM 3148 C C . HIS B 1 88 ? 18.719 10.352 6.383 1 88.88 88 HIS B C 1
ATOM 3150 O O . HIS B 1 88 ? 19.5 9.711 5.672 1 88.88 88 HIS B O 1
ATOM 3156 N N . GLY B 1 89 ? 18.828 11.695 6.641 1 89.06 89 GLY B N 1
ATOM 3157 C CA . GLY B 1 89 ? 19.969 12.453 6.129 1 89.06 89 GLY B CA 1
ATOM 3158 C C . GLY B 1 89 ? 19.703 13.039 4.754 1 89.06 89 GLY B C 1
ATOM 3159 O O . GLY B 1 89 ? 20.5 13.859 4.27 1 89.06 89 GLY B O 1
ATOM 3160 N N . LYS B 1 90 ? 18.609 12.68 4.148 1 86.44 90 LYS B N 1
ATOM 3161 C CA . LYS B 1 90 ? 18.25 13.203 2.83 1 86.44 90 LYS B CA 1
ATOM 3162 C C . LYS B 1 90 ? 17.391 14.461 2.949 1 86.44 90 LYS B C 1
ATOM 3164 O O . LYS B 1 90 ? 16.859 14.758 4.02 1 86.44 90 LYS B O 1
ATOM 3169 N N . LEU B 1 91 ? 17.312 15.062 1.821 1 87.5 91 LEU B N 1
ATOM 3170 C CA . LEU B 1 91 ? 16.547 16.312 1.833 1 87.5 91 LEU B CA 1
ATOM 3171 C C . LEU B 1 91 ? 15.047 16.031 1.7 1 87.5 91 LEU B C 1
ATOM 3173 O O . LEU B 1 91 ? 14.641 15.172 0.915 1 87.5 91 LEU B O 1
ATOM 3177 N N . THR B 1 92 ? 14.266 16.719 2.461 1 90.69 92 THR B N 1
ATOM 3178 C CA . THR B 1 92 ? 12.812 16.719 2.344 1 90.69 92 THR B CA 1
ATOM 3179 C C . THR B 1 92 ? 12.359 17.641 1.208 1 90.69 92 THR B C 1
ATOM 3181 O O . THR B 1 92 ? 13.164 18.344 0.617 1 90.69 92 THR B O 1
ATOM 3184 N N . ALA B 1 93 ? 11.078 17.547 0.953 1 88.25 93 ALA B N 1
ATOM 3185 C CA . ALA B 1 93 ? 10.516 18.344 -0.131 1 88.25 93 ALA B CA 1
ATOM 3186 C C . ALA B 1 93 ? 10.688 19.844 0.142 1 88.25 93 ALA B C 1
ATOM 3188 O O . ALA B 1 93 ? 10.773 20.641 -0.79 1 88.25 93 ALA B O 1
ATOM 3189 N N . ASN B 1 94 ? 10.727 20.219 1.417 1 89.12 94 ASN B N 1
ATOM 3190 C CA . ASN B 1 94 ? 10.898 21.641 1.723 1 89.12 94 ASN B CA 1
ATOM 3191 C C . ASN B 1 94 ? 12.367 22 1.877 1 89.12 94 ASN B C 1
ATOM 3193 O O . ASN B 1 94 ? 12.703 23.109 2.305 1 89.12 94 ASN B O 1
ATOM 3197 N N . GLY B 1 95 ? 13.273 20.969 1.68 1 88.25 95 GLY B N 1
ATOM 3198 C CA . GLY B 1 95 ? 14.695 21.25 1.629 1 88.25 95 GLY B CA 1
ATOM 3199 C C . GLY B 1 95 ? 15.406 21 2.945 1 88.25 95 GLY B C 1
ATOM 3200 O O . GLY B 1 95 ? 16.609 21.203 3.057 1 88.25 95 GLY B O 1
ATOM 3201 N N . GLU B 1 96 ? 14.688 20.594 3.926 1 89.88 96 GLU B N 1
ATOM 3202 C CA . GLU B 1 96 ? 15.297 20.234 5.203 1 89.88 96 GLU B CA 1
ATOM 3203 C C . GLU B 1 96 ? 15.922 18.844 5.145 1 89.88 96 GLU B C 1
ATOM 3205 O O . GLU B 1 96 ? 15.578 18.031 4.273 1 89.88 96 GLU B O 1
ATOM 3210 N N . VAL B 1 97 ? 16.875 18.594 6.016 1 89.19 97 VAL B N 1
ATOM 3211 C CA . VAL B 1 97 ? 17.406 17.234 6.156 1 89.19 97 VAL B CA 1
ATOM 3212 C C . VAL B 1 97 ? 16.453 16.391 6.98 1 89.19 97 VAL B C 1
ATOM 3214 O O . VAL B 1 97 ? 16.094 16.75 8.109 1 89.19 97 VAL B O 1
ATOM 3217 N N . PHE B 1 98 ? 16.078 15.375 6.422 1 91.31 98 PHE B N 1
ATOM 3218 C CA . PHE B 1 98 ? 15.18 14.477 7.137 1 91.31 98 PHE B CA 1
ATOM 3219 C C . PHE B 1 98 ? 15.906 13.789 8.289 1 91.31 98 PHE B C 1
ATOM 3221 O O . PHE B 1 98 ? 16.969 13.211 8.102 1 91.31 98 PHE B O 1
ATOM 3228 N N . ASP B 1 99 ? 15.266 13.875 9.383 1 92.12 99 ASP B N 1
ATOM 3229 C CA . ASP B 1 99 ? 15.727 13.195 10.586 1 92.12 99 ASP B CA 1
ATOM 3230 C C . ASP B 1 99 ? 14.68 12.219 11.102 1 92.12 99 ASP B C 1
ATOM 3232 O O . ASP B 1 99 ? 13.641 12.633 11.625 1 92.12 99 ASP B O 1
ATOM 3236 N N . GLN B 1 100 ? 14.984 10.906 11.062 1 93.12 100 GLN B N 1
ATOM 3237 C CA . GLN B 1 100 ? 14.031 9.883 11.469 1 93.12 100 GLN B CA 1
ATOM 3238 C C . GLN B 1 100 ? 13.758 9.953 12.969 1 93.12 100 GLN B C 1
ATOM 3240 O O . GLN B 1 100 ? 12.766 9.398 13.453 1 93.12 100 GLN B O 1
ATOM 3245 N N . ASN B 1 101 ? 14.609 10.609 13.688 1 94.25 101 ASN B N 1
ATOM 3246 C CA . ASN B 1 101 ? 14.484 10.688 15.141 1 94.25 101 ASN B CA 1
ATOM 3247 C C . ASN B 1 101 ? 13.789 11.969 15.57 1 94.25 101 ASN B C 1
ATOM 3249 O O . ASN B 1 101 ? 13.578 12.195 16.766 1 94.25 101 ASN B O 1
ATOM 3253 N N . ALA B 1 102 ? 13.453 12.781 14.633 1 93.69 102 ALA B N 1
ATOM 3254 C CA . ALA B 1 102 ? 12.688 13.992 14.906 1 93.69 102 ALA B CA 1
ATOM 3255 C C . ALA B 1 102 ? 11.195 13.758 14.688 1 93.69 102 ALA B C 1
ATOM 3257 O O . ALA B 1 102 ? 10.797 12.844 13.961 1 93.69 102 ALA B O 1
ATOM 3258 N N . VAL B 1 103 ? 10.422 14.594 15.328 1 95.06 103 VAL B N 1
ATOM 3259 C CA . VAL B 1 103 ? 8.969 14.539 15.188 1 95.06 103 VAL B CA 1
ATOM 3260 C C . VAL B 1 103 ? 8.531 15.328 13.961 1 95.06 103 VAL B C 1
ATOM 3262 O O . VAL B 1 103 ? 8.516 16.562 13.977 1 95.06 103 VAL B O 1
ATOM 3265 N N . SER B 1 104 ? 8.195 14.617 12.883 1 96.25 104 SER B N 1
ATOM 3266 C CA . SER B 1 104 ? 7.789 15.219 11.617 1 96.25 104 SER B CA 1
ATOM 3267 C C . SER B 1 104 ? 6.879 14.289 10.828 1 96.25 104 SER B C 1
ATOM 3269 O O . SER B 1 104 ? 6.578 13.18 11.273 1 96.25 104 SER B O 1
ATOM 3271 N N . ALA B 1 105 ? 6.387 14.828 9.711 1 97.69 105 ALA B N 1
ATOM 3272 C CA . ALA B 1 105 ? 5.488 14.047 8.867 1 97.69 105 ALA B CA 1
ATOM 3273 C C . ALA B 1 105 ? 5.504 14.555 7.43 1 97.69 105 ALA B C 1
ATOM 3275 O O . ALA B 1 105 ? 5.953 15.672 7.164 1 97.69 105 ALA B O 1
ATOM 3276 N N . ALA B 1 106 ? 5.078 13.664 6.582 1 96.69 106 ALA B N 1
ATOM 3277 C CA . ALA B 1 106 ? 4.863 14.008 5.176 1 96.69 106 ALA B CA 1
ATOM 3278 C C . ALA B 1 106 ? 3.375 14.023 4.84 1 96.69 106 ALA B C 1
ATOM 3280 O O . ALA B 1 106 ? 2.615 13.18 5.316 1 96.69 106 ALA B O 1
ATOM 3281 N N . HIS B 1 107 ? 2.971 14.977 4.105 1 97.19 107 HIS B N 1
ATOM 3282 C CA . HIS B 1 107 ? 1.601 15.086 3.619 1 97.19 107 HIS B CA 1
ATOM 3283 C C . HIS B 1 107 ? 1.567 15.469 2.143 1 97.19 107 HIS B C 1
ATOM 3285 O O . HIS B 1 107 ? 2.404 16.25 1.681 1 97.19 107 HIS B O 1
ATOM 3291 N N . LYS B 1 108 ? 0.565 15.102 1.546 1 94.25 108 LYS B N 1
ATOM 3292 C CA . LYS B 1 108 ? 0.521 15.203 0.089 1 94.25 108 LYS B CA 1
ATOM 3293 C C . LYS B 1 108 ? 0.307 16.641 -0.358 1 94.25 108 LYS B C 1
ATOM 3295 O O . LYS B 1 108 ? 0.817 17.062 -1.401 1 94.25 108 LYS B O 1
ATOM 3300 N N . THR B 1 109 ? -0.453 17.453 0.431 1 96.62 109 THR B N 1
ATOM 3301 C CA . THR B 1 109 ? -0.888 18.703 -0.188 1 96.62 109 THR B CA 1
ATOM 3302 C C . THR B 1 109 ? -0.771 19.859 0.794 1 96.62 109 THR B C 1
ATOM 3304 O O . THR B 1 109 ? -0.82 21.016 0.396 1 96.62 109 THR B O 1
ATOM 3307 N N . LEU B 1 110 ? -0.649 19.609 2.037 1 97.56 110 LEU B N 1
ATOM 3308 C CA . LEU B 1 110 ? -0.576 20.719 2.994 1 97.56 110 LEU B CA 1
ATOM 3309 C C . LEU B 1 110 ? 0.709 21.516 2.805 1 97.56 110 LEU B C 1
ATOM 3311 O O . LEU B 1 110 ? 1.725 20.969 2.367 1 97.56 110 LEU B O 1
ATOM 3315 N N . PRO B 1 111 ? 0.675 22.766 3.188 1 96.19 111 PRO B N 1
ATOM 3316 C CA . PRO B 1 111 ? 1.892 23.562 3.064 1 96.19 111 PRO B CA 1
ATOM 3317 C C . PRO B 1 111 ? 3.035 23.047 3.932 1 96.19 111 PRO B C 1
ATOM 3319 O O . PRO B 1 111 ? 2.799 22.328 4.902 1 96.19 111 PRO B O 1
ATOM 3322 N N . MET B 1 112 ? 4.184 23.406 3.514 1 95.19 112 MET B N 1
ATOM 3323 C CA . MET B 1 112 ? 5.379 23.031 4.27 1 95.19 112 MET B CA 1
ATOM 3324 C C . MET B 1 112 ? 6.18 24.266 4.664 1 95.19 112 MET B C 1
ATOM 3326 O O . MET B 1 112 ? 6.598 25.047 3.807 1 95.19 112 MET B O 1
ATOM 3330 N N . PRO B 1 113 ? 6.387 24.422 5.844 1 94.44 113 PRO B N 1
ATOM 3331 C CA . PRO B 1 113 ? 5.883 23.578 6.926 1 94.44 113 PRO B CA 1
ATOM 3332 C C . PRO B 1 113 ? 4.469 23.953 7.359 1 94.44 113 PRO B C 1
ATOM 3334 O O . PRO B 1 113 ? 4.023 25.078 7.117 1 94.44 113 PRO B O 1
ATOM 3337 N N . SER B 1 114 ? 3.76 23.094 7.863 1 97 114 SER B N 1
ATOM 3338 C CA . SER B 1 114 ? 2.527 23.281 8.625 1 97 114 SER B CA 1
ATOM 3339 C C . SER B 1 114 ? 2.473 22.359 9.828 1 97 114 SER B C 1
ATOM 3341 O O . SER B 1 114 ? 3.312 21.469 9.977 1 97 114 SER B O 1
ATOM 3343 N N . VAL B 1 115 ? 1.573 22.719 10.75 1 96.88 115 VAL B N 1
ATOM 3344 C CA . VAL B 1 115 ? 1.444 21.953 11.984 1 96.88 115 VAL B CA 1
ATOM 3345 C C . VAL B 1 115 ? 0.108 21.219 12 1 96.88 115 VAL B C 1
ATOM 3347 O O . VAL B 1 115 ? -0.938 21.812 11.727 1 96.88 115 VAL B O 1
ATOM 3350 N N . VAL B 1 116 ? 0.214 19.922 12.289 1 98.31 116 VAL B N 1
ATOM 3351 C CA . VAL B 1 116 ? -1.01 19.141 12.367 1 98.31 116 VAL B CA 1
ATOM 3352 C C . VAL B 1 116 ? -1.028 18.344 13.672 1 98.31 116 VAL B C 1
ATOM 3354 O O . VAL B 1 116 ? 0.026 18.031 14.234 1 98.31 116 VAL B O 1
ATOM 3357 N N . ARG B 1 117 ? -2.209 18.094 14.156 1 98.06 117 ARG B N 1
ATOM 3358 C CA . ARG B 1 117 ? -2.424 17.125 15.219 1 98.06 117 ARG B CA 1
ATOM 3359 C C . ARG B 1 117 ? -2.801 15.758 14.648 1 98.06 117 ARG B C 1
ATOM 3361 O O . ARG B 1 117 ? -3.752 15.648 13.867 1 98.06 117 ARG B O 1
ATOM 3368 N N . VAL B 1 118 ? -2.051 14.758 14.961 1 98.62 118 VAL B N 1
ATOM 3369 C CA . VAL B 1 118 ? -2.32 13.391 14.531 1 98.62 118 VAL B CA 1
ATOM 3370 C C . VAL B 1 118 ? -2.725 12.547 15.734 1 98.62 118 VAL B C 1
ATOM 3372 O O . VAL B 1 118 ? -1.992 12.469 16.719 1 98.62 118 VAL B O 1
ATOM 3375 N N . THR B 1 119 ? -3.863 11.953 15.664 1 98.38 119 THR B N 1
ATOM 3376 C CA . THR B 1 119 ? -4.367 11.109 16.734 1 98.38 119 THR B CA 1
ATOM 3377 C C . THR B 1 119 ? -4.516 9.664 16.266 1 98.38 119 THR B C 1
ATOM 3379 O O . THR B 1 119 ? -5.152 9.406 15.242 1 98.38 119 THR B O 1
ATOM 3382 N N . ASN B 1 120 ? -3.896 8.773 16.906 1 98.31 120 ASN B N 1
ATOM 3383 C CA . ASN B 1 120 ? -4.129 7.352 16.703 1 98.31 120 ASN B CA 1
ATOM 3384 C C . ASN B 1 120 ? -5.477 6.914 17.266 1 98.31 120 ASN B C 1
ATOM 3386 O O . ASN B 1 120 ? -5.656 6.871 18.484 1 98.31 120 ASN B O 1
ATOM 3390 N N . LEU B 1 121 ? -6.316 6.5 16.484 1 97.88 121 LEU B N 1
ATOM 3391 C CA . LEU B 1 121 ? -7.707 6.266 16.859 1 97.88 121 LEU B CA 1
ATOM 3392 C C . LEU B 1 121 ? -7.859 4.906 17.547 1 97.88 121 LEU B C 1
ATOM 3394 O O . LEU B 1 121 ? -8.922 4.594 18.078 1 97.88 121 LEU B O 1
ATOM 3398 N N . GLU B 1 122 ? -6.824 4.121 17.516 1 95.81 122 GLU B N 1
ATOM 3399 C CA . GLU B 1 122 ? -6.875 2.783 18.094 1 95.81 122 GLU B CA 1
ATOM 3400 C C . GLU B 1 122 ? -6.43 2.799 19.547 1 95.81 122 GLU B C 1
ATOM 3402 O O . GLU B 1 122 ? -6.852 1.953 20.344 1 95.81 122 GLU B O 1
ATOM 3407 N N . ASN B 1 123 ? -5.59 3.732 19.953 1 96.12 123 ASN B N 1
ATOM 3408 C CA . ASN B 1 123 ? -5.07 3.719 21.312 1 96.12 123 ASN B CA 1
ATOM 3409 C C . ASN B 1 123 ? -5.23 5.078 21.984 1 96.12 123 ASN B C 1
ATOM 3411 O O . ASN B 1 123 ? -4.922 5.23 23.172 1 96.12 123 ASN B O 1
ATOM 3415 N N . GLY B 1 124 ? -5.578 6.102 21.25 1 97.12 124 GLY B N 1
ATOM 3416 C CA . GLY B 1 124 ? -5.914 7.402 21.812 1 97.12 124 GLY B CA 1
ATOM 3417 C C . GLY B 1 124 ? -4.719 8.336 21.922 1 97.12 124 GLY B C 1
ATOM 3418 O O . GLY B 1 124 ? -4.863 9.492 22.312 1 97.12 124 GLY B O 1
ATOM 3419 N N . ARG B 1 125 ? -3.596 7.887 21.484 1 97.5 125 ARG B N 1
ATOM 3420 C CA . ARG B 1 125 ? -2.42 8.75 21.547 1 97.5 125 ARG B CA 1
ATOM 3421 C C . ARG B 1 125 ? -2.492 9.852 20.5 1 97.5 125 ARG B C 1
ATOM 3423 O O . ARG B 1 125 ? -2.869 9.594 19.344 1 97.5 125 ARG B O 1
ATOM 3430 N N . SER B 1 126 ? -2.15 11.016 20.906 1 97.88 126 SER B N 1
ATOM 3431 C CA . SER B 1 126 ? -2.225 12.195 20.047 1 97.88 126 SER B CA 1
ATOM 3432 C C . SER B 1 126 ? -0.932 13 20.094 1 97.88 126 SER B C 1
ATOM 3434 O O . SER B 1 126 ? -0.34 13.164 21.156 1 97.88 126 SER B O 1
ATOM 3436 N N . LEU B 1 127 ? -0.5 13.438 18.938 1 97.38 127 LEU B N 1
ATOM 3437 C CA . LEU B 1 127 ? 0.787 14.109 18.781 1 97.38 127 LEU B CA 1
ATOM 3438 C C . LEU B 1 127 ? 0.672 15.297 17.844 1 97.38 127 LEU B C 1
ATOM 3440 O O . LEU B 1 127 ? 0.025 15.203 16.797 1 97.38 127 LEU B O 1
ATOM 3444 N N . VAL B 1 128 ? 1.175 16.422 18.25 1 97.25 128 VAL B N 1
ATOM 3445 C CA . VAL B 1 128 ? 1.294 17.562 17.344 1 97.25 128 VAL B CA 1
ATOM 3446 C C . VAL B 1 128 ? 2.615 17.484 16.578 1 97.25 128 VAL B C 1
ATOM 3448 O O . VAL B 1 128 ? 3.682 17.359 17.188 1 97.25 128 VAL B O 1
ATOM 3451 N N . VAL B 1 129 ? 2.482 17.547 15.227 1 97.12 129 VAL B N 1
ATOM 3452 C CA . VAL B 1 129 ? 3.672 17.312 14.422 1 97.12 129 VAL B CA 1
ATOM 3453 C C . VAL B 1 129 ? 3.777 18.375 13.328 1 97.12 129 VAL B C 1
ATOM 3455 O O . VAL B 1 129 ? 2.771 18.953 12.93 1 97.12 129 VAL B O 1
ATOM 3458 N N . ARG B 1 130 ? 5.012 18.562 12.914 1 96.12 130 ARG B N 1
ATOM 3459 C CA . ARG B 1 130 ? 5.285 19.484 11.812 1 96.12 130 ARG B CA 1
ATOM 3460 C C . ARG B 1 130 ? 5.383 18.734 10.484 1 96.12 130 ARG B C 1
ATOM 3462 O O . ARG B 1 130 ? 6.109 17.75 10.375 1 96.12 130 ARG B O 1
ATOM 3469 N N . VAL B 1 131 ? 4.645 19.203 9.477 1 97.44 131 VAL B N 1
ATOM 3470 C CA . VAL B 1 131 ? 4.719 18.656 8.125 1 97.44 131 VAL B CA 1
ATOM 3471 C C . VAL B 1 131 ? 5.84 19.344 7.352 1 97.44 131 VAL B C 1
ATOM 3473 O O . VAL B 1 131 ? 5.836 20.562 7.199 1 97.44 131 VAL B O 1
ATOM 3476 N N . ASN B 1 132 ? 6.82 18.594 6.859 1 95 132 ASN B N 1
ATOM 3477 C CA . ASN B 1 132 ? 7.934 19.203 6.152 1 95 132 ASN B CA 1
ATOM 3478 C C . ASN B 1 132 ? 8.305 18.422 4.895 1 95 132 ASN B C 1
ATOM 3480 O O . ASN B 1 132 ? 9.336 18.688 4.277 1 95 132 ASN B O 1
ATOM 3484 N N . ASP B 1 133 ? 7.461 17.469 4.535 1 94.56 133 ASP B N 1
ATOM 3485 C CA . ASP B 1 133 ? 7.754 16.625 3.379 1 94.56 133 ASP B CA 1
ATOM 3486 C C . ASP B 1 133 ? 6.48 16.312 2.596 1 94.56 133 ASP B C 1
ATOM 3488 O O . ASP B 1 133 ? 5.375 16.625 3.045 1 94.56 133 ASP B O 1
ATOM 3492 N N . ARG B 1 134 ? 6.719 15.781 1.337 1 92.88 134 ARG B N 1
ATOM 3493 C CA . ARG B 1 134 ? 5.605 15.336 0.505 1 92.88 134 ARG B CA 1
ATOM 3494 C C . ARG B 1 134 ? 5.465 13.82 0.542 1 92.88 134 ARG B C 1
ATOM 3496 O O . ARG B 1 134 ? 6.465 13.102 0.553 1 92.88 134 ARG B O 1
ATOM 3503 N N . GLY B 1 135 ? 4.281 13.398 0.476 1 89.81 135 GLY B N 1
ATOM 3504 C CA . GLY B 1 135 ? 3.852 12.016 0.591 1 89.81 135 GLY B CA 1
ATOM 3505 C C . GLY B 1 135 ? 2.662 11.836 1.518 1 89.81 135 GLY B C 1
ATOM 3506 O O . GLY B 1 135 ? 2.039 12.812 1.933 1 89.81 135 GLY B O 1
ATOM 3507 N N . PRO B 1 136 ? 2.373 10.641 1.743 1 88.38 136 PRO B N 1
ATOM 3508 C CA . PRO B 1 136 ? 2.725 9.367 1.102 1 88.38 136 PRO B CA 1
ATOM 3509 C C . PRO B 1 136 ? 2.043 9.188 -0.253 1 88.38 136 PRO B C 1
ATOM 3511 O O . PRO B 1 136 ? 0.981 9.766 -0.498 1 88.38 136 PRO B O 1
ATOM 3514 N N . PHE B 1 137 ? 2.639 8.352 -1.104 1 81.25 137 PHE B N 1
ATOM 3515 C CA . PHE B 1 137 ? 2.016 8.211 -2.414 1 81.25 137 PHE B CA 1
ATOM 3516 C C . PHE B 1 137 ? 1.493 6.789 -2.617 1 81.25 137 PHE B C 1
ATOM 3518 O O . PHE B 1 137 ? 0.937 6.473 -3.67 1 81.25 137 PHE B O 1
ATOM 3525 N N . ALA B 1 138 ? 1.848 5.883 -1.637 1 74.31 138 ALA B N 1
ATOM 3526 C CA . ALA B 1 138 ? 1.123 4.613 -1.625 1 74.31 138 ALA B CA 1
ATOM 3527 C C . ALA B 1 138 ? -0.369 4.836 -1.393 1 74.31 138 ALA B C 1
ATOM 3529 O O . ALA B 1 138 ? -0.757 5.68 -0.58 1 74.31 138 ALA B O 1
ATOM 3530 N N . HIS B 1 139 ? -1.192 4.117 -2.15 1 69.25 139 HIS B N 1
ATOM 3531 C CA . HIS B 1 139 ? -2.621 4.406 -2.188 1 69.25 139 HIS B CA 1
ATOM 3532 C C . HIS B 1 139 ? -3.268 4.168 -0.828 1 69.25 139 HIS B C 1
ATOM 3534 O O . HIS B 1 139 ? -2.832 3.293 -0.074 1 69.25 139 HIS B O 1
ATOM 3540 N N . GLY B 1 140 ? -4.012 5.121 -0.401 1 80.69 140 GLY B N 1
ATOM 3541 C CA . GLY B 1 140 ? -4.934 5.043 0.722 1 80.69 140 GLY B CA 1
ATOM 3542 C C . GLY B 1 140 ? -4.375 5.656 1.993 1 80.69 140 GLY B C 1
ATOM 3543 O O . GLY B 1 140 ? -5.082 5.766 2.996 1 80.69 140 GLY B O 1
ATOM 3544 N N . ARG B 1 141 ? -3.039 6.043 1.896 1 93.19 141 ARG B N 1
ATOM 3545 C CA . ARG B 1 141 ? -2.459 6.637 3.096 1 93.19 141 ARG B CA 1
ATOM 3546 C C . ARG B 1 141 ? -2.703 8.141 3.131 1 93.19 141 ARG B C 1
ATOM 3548 O O . ARG B 1 141 ? -2.625 8.812 2.1 1 93.19 141 ARG B O 1
ATOM 3555 N N . VAL B 1 142 ? -2.961 8.672 4.332 1 96.12 142 VAL B N 1
ATOM 3556 C CA . VAL B 1 142 ? -3.303 10.086 4.43 1 96.12 142 VAL B CA 1
ATOM 3557 C C . VAL B 1 142 ? -2.084 10.883 4.898 1 96.12 142 VAL B C 1
ATOM 3559 O O . VAL B 1 142 ? -1.972 12.078 4.625 1 96.12 142 VAL B O 1
ATOM 3562 N N . ILE B 1 143 ? -1.219 10.219 5.613 1 97.25 143 ILE B N 1
ATOM 3563 C CA . ILE B 1 143 ? -0.053 10.891 6.172 1 97.25 143 ILE B CA 1
ATOM 3564 C C . ILE B 1 143 ? 1.063 9.875 6.41 1 97.25 143 ILE B C 1
ATOM 3566 O O . ILE B 1 143 ? 0.798 8.711 6.723 1 97.25 143 ILE B O 1
ATOM 3570 N N . ASP B 1 144 ? 2.287 10.297 6.258 1 96.5 144 ASP B N 1
ATOM 3571 C CA . ASP B 1 144 ? 3.463 9.492 6.578 1 96.5 144 ASP B CA 1
ATOM 3572 C C . ASP B 1 144 ? 4.254 10.109 7.727 1 96.5 144 ASP B C 1
ATOM 3574 O O . ASP B 1 144 ? 4.785 11.219 7.598 1 96.5 144 ASP B O 1
ATOM 3578 N N . MET B 1 145 ? 4.402 9.32 8.758 1 97 145 MET B N 1
ATOM 3579 C CA . MET B 1 145 ? 5.066 9.82 9.961 1 97 145 MET B CA 1
ATOM 3580 C C . MET B 1 145 ? 6.551 9.484 9.938 1 97 145 MET B C 1
ATOM 3582 O O . MET B 1 145 ? 6.957 8.484 9.344 1 97 145 MET B O 1
ATOM 3586 N N . SER B 1 146 ? 7.371 10.375 10.578 1 95.62 146 SER B N 1
ATOM 3587 C CA . SER B 1 146 ? 8.727 9.922 10.875 1 95.62 146 SER B CA 1
ATOM 3588 C C . SER B 1 146 ? 8.711 8.719 11.812 1 95.62 146 SER B C 1
ATOM 3590 O O . SER B 1 146 ? 7.715 8.469 12.492 1 95.62 146 SER B O 1
ATOM 3592 N N . ARG B 1 147 ? 9.812 8 11.82 1 94.75 147 ARG B N 1
ATOM 3593 C CA . ARG B 1 147 ? 9.914 6.852 12.719 1 94.75 147 ARG B CA 1
ATOM 3594 C C . ARG B 1 147 ? 9.633 7.262 14.156 1 94.75 147 ARG B C 1
ATOM 3596 O O . ARG B 1 147 ? 8.898 6.578 14.875 1 94.75 147 ARG B O 1
ATOM 3603 N N . ARG B 1 148 ? 10.227 8.344 14.609 1 95.69 148 ARG B N 1
ATOM 3604 C CA . ARG B 1 148 ? 10.016 8.82 15.977 1 95.69 148 ARG B CA 1
ATOM 3605 C C . ARG B 1 148 ? 8.547 9.148 16.219 1 95.69 148 ARG B C 1
ATOM 3607 O O . ARG B 1 148 ? 8 8.805 17.266 1 95.69 148 ARG B O 1
ATOM 3614 N N . SER B 1 149 ? 7.91 9.812 15.281 1 97.38 149 SER B N 1
ATOM 3615 C CA . SER B 1 149 ? 6.492 10.133 15.414 1 97.38 149 SER B CA 1
ATOM 3616 C C . SER B 1 149 ? 5.645 8.867 15.531 1 97.38 149 SER B C 1
ATOM 3618 O O . SER B 1 149 ? 4.715 8.812 16.344 1 97.38 149 SER B O 1
ATOM 3620 N N . ALA B 1 150 ? 5.941 7.914 14.719 1 97.12 150 ALA B N 1
ATOM 3621 C CA . ALA B 1 150 ? 5.219 6.648 14.758 1 97.12 150 ALA B CA 1
ATOM 3622 C C . ALA B 1 150 ? 5.418 5.949 16.109 1 97.12 150 ALA B C 1
ATOM 3624 O O . ALA B 1 150 ? 4.488 5.332 16.641 1 97.12 150 ALA B O 1
ATOM 3625 N N . GLN B 1 151 ? 6.641 6.004 16.609 1 96.5 151 GLN B N 1
ATOM 3626 C CA . GLN B 1 151 ? 6.926 5.438 17.922 1 96.5 151 GLN B CA 1
ATOM 3627 C C . GLN B 1 151 ? 6.07 6.094 19 1 96.5 151 GLN B C 1
ATOM 3629 O O . GLN B 1 151 ? 5.461 5.402 19.828 1 96.5 151 GLN B O 1
ATOM 3634 N N . LEU B 1 152 ? 6.039 7.359 18.969 1 96.94 152 LEU B N 1
ATOM 3635 C CA . LEU B 1 152 ? 5.305 8.117 19.969 1 96.94 152 LEU B CA 1
ATOM 3636 C C . LEU B 1 152 ? 3.805 7.867 19.859 1 96.94 152 LEU B C 1
ATOM 3638 O O . LEU B 1 152 ? 3.094 7.836 20.859 1 96.94 152 LEU B O 1
ATOM 3642 N N . LEU B 1 153 ? 3.35 7.637 18.641 1 97.69 153 LEU B N 1
ATOM 3643 C CA . LEU B 1 153 ? 1.932 7.375 18.422 1 97.69 153 LEU B CA 1
ATOM 3644 C C . LEU B 1 153 ? 1.612 5.898 18.625 1 97.69 153 LEU B C 1
ATOM 3646 O O . LEU B 1 153 ? 0.445 5.5 18.609 1 97.69 153 LEU B O 1
ATOM 3650 N N . GLY B 1 154 ? 2.607 5.09 18.734 1 96.19 154 GLY B N 1
ATOM 3651 C CA . GLY B 1 154 ? 2.445 3.713 19.172 1 96.19 154 GLY B CA 1
ATOM 3652 C C . GLY B 1 154 ? 2.164 2.752 18.031 1 96.19 154 GLY B C 1
ATOM 3653 O O . GLY B 1 154 ? 1.425 1.781 18.203 1 96.19 154 GLY B O 1
ATOM 3654 N N . PHE B 1 155 ? 2.717 3.057 16.844 1 94.69 155 PHE B N 1
ATOM 3655 C CA . PHE B 1 155 ? 2.365 2.117 15.781 1 94.69 155 PHE B CA 1
ATOM 3656 C C . PHE B 1 155 ? 3.584 1.776 14.938 1 94.69 155 PHE B C 1
ATOM 3658 O O . PHE B 1 155 ? 3.447 1.325 13.797 1 94.69 155 PHE B O 1
ATOM 3665 N N . GLU B 1 156 ? 4.773 2.045 15.422 1 93.62 156 GLU B N 1
ATOM 3666 C CA . GLU B 1 156 ? 5.984 1.691 14.688 1 93.62 156 GLU B CA 1
ATOM 3667 C C . GLU B 1 156 ? 5.98 0.216 14.297 1 93.62 156 GLU B C 1
ATOM 3669 O O . GLU B 1 156 ? 6.293 -0.131 13.156 1 93.62 156 GLU B O 1
ATOM 3674 N N . GLY B 1 157 ? 5.609 -0.654 15.234 1 87.88 157 GLY B N 1
ATOM 3675 C CA . GLY B 1 157 ? 5.645 -2.09 15.008 1 87.88 157 GLY B CA 1
ATOM 3676 C C . GLY B 1 157 ? 4.629 -2.559 13.984 1 87.88 157 GLY B C 1
ATOM 3677 O O . GLY B 1 157 ? 4.93 -3.424 13.156 1 87.88 157 GLY B O 1
ATOM 3678 N N . GLN B 1 158 ? 3.469 -1.963 13.992 1 86.31 158 GLN B N 1
ATOM 3679 C CA . GLN B 1 158 ? 2.383 -2.352 13.094 1 86.31 158 GLN B CA 1
ATOM 3680 C C . GLN B 1 158 ? 2.637 -1.855 11.68 1 86.31 158 GLN B C 1
ATOM 3682 O O . GLN B 1 158 ? 2.08 -2.396 10.719 1 86.31 158 GLN B O 1
ATOM 3687 N N . GLY B 1 159 ? 3.342 -0.726 11.555 1 88.81 159 GLY B N 1
ATOM 3688 C CA . GLY B 1 159 ? 3.621 -0.144 10.25 1 88.81 159 GLY B CA 1
ATOM 3689 C C . GLY B 1 159 ? 2.6 0.896 9.828 1 88.81 159 GLY B C 1
ATOM 3690 O O . GLY B 1 159 ? 2.949 1.9 9.203 1 88.81 159 GLY B O 1
ATOM 3691 N N . THR B 1 160 ? 1.304 0.604 10.18 1 93.25 160 THR B N 1
ATOM 3692 C CA . THR B 1 160 ? 0.223 1.533 9.867 1 93.25 160 THR B CA 1
ATOM 3693 C C . THR B 1 160 ? -0.681 1.741 11.078 1 93.25 160 THR B C 1
ATOM 3695 O O . THR B 1 160 ? -0.615 0.98 12.047 1 93.25 160 THR B O 1
ATOM 3698 N N . ALA B 1 161 ? -1.466 2.793 11.016 1 95.38 161 ALA B N 1
ATOM 3699 C CA . ALA B 1 161 ? -2.441 3.064 12.07 1 95.38 161 ALA B CA 1
ATOM 3700 C C . ALA B 1 161 ? -3.631 3.85 11.523 1 95.38 161 ALA B C 1
ATOM 3702 O O . ALA B 1 161 ? -3.496 4.605 10.562 1 95.38 161 ALA B O 1
ATOM 3703 N N . ARG B 1 162 ? -4.781 3.574 12.133 1 97.19 162 ARG B N 1
ATOM 3704 C CA . ARG B 1 162 ? -5.938 4.434 11.906 1 97.19 162 ARG B CA 1
ATOM 3705 C C . ARG B 1 162 ? -5.773 5.773 12.617 1 97.19 162 ARG B C 1
ATOM 3707 O O . ARG B 1 162 ? -5.605 5.82 13.836 1 97.19 162 ARG B O 1
ATOM 3714 N N . VAL B 1 163 ? -5.906 6.895 11.812 1 98.5 163 VAL B N 1
ATOM 3715 C CA . VAL B 1 163 ? -5.59 8.172 12.453 1 98.5 163 VAL B CA 1
ATOM 3716 C C . VAL B 1 163 ? -6.613 9.227 12.039 1 98.5 163 VAL B C 1
ATOM 3718 O O . VAL B 1 163 ? -7.324 9.047 11.047 1 98.5 163 VAL B O 1
ATOM 3721 N N . ARG B 1 164 ? -6.672 10.188 12.797 1 98.25 164 ARG B N 1
ATOM 3722 C CA . ARG B 1 164 ? -7.254 11.477 12.438 1 98.25 164 ARG B CA 1
ATOM 3723 C C . ARG B 1 164 ? -6.18 12.555 12.328 1 98.25 164 ARG B C 1
ATOM 3725 O O . ARG B 1 164 ? -5.312 12.664 13.195 1 98.25 164 ARG B O 1
ATOM 3732 N N . VAL B 1 165 ? -6.176 13.289 11.242 1 98.62 165 VAL B N 1
ATOM 3733 C CA . VAL B 1 165 ? -5.227 14.367 11 1 98.62 165 VAL B CA 1
ATOM 3734 C C . VAL B 1 165 ? -5.969 15.703 10.938 1 98.62 165 VAL B C 1
ATOM 3736 O O . VAL B 1 165 ? -6.844 15.898 10.094 1 98.62 165 VAL B O 1
ATOM 3739 N N . GLU B 1 166 ? -5.562 16.578 11.852 1 98.31 166 GLU B N 1
ATOM 3740 C CA . GLU B 1 166 ? -6.195 17.891 11.938 1 98.31 166 GLU B CA 1
ATOM 3741 C C . GLU B 1 166 ? -5.164 19 11.836 1 98.31 166 GLU B C 1
ATOM 3743 O O . GLU B 1 166 ? -4.164 19 12.555 1 98.31 166 GLU B O 1
ATOM 3748 N N . ILE B 1 167 ? -5.496 19.938 10.992 1 98.25 167 ILE B N 1
ATOM 3749 C CA . ILE B 1 167 ? -4.609 21.094 10.891 1 98.25 167 ILE B CA 1
ATOM 3750 C C . ILE B 1 167 ? -4.738 21.953 12.148 1 98.25 167 ILE B C 1
ATOM 3752 O O . ILE B 1 167 ? -5.844 22.172 12.648 1 98.25 167 ILE B O 1
ATOM 3756 N N . MET B 1 168 ? -3.578 22.328 12.703 1 97.25 168 MET B N 1
ATOM 3757 C CA . MET B 1 168 ? -3.539 23.391 13.711 1 97.25 168 MET B CA 1
ATOM 3758 C C . MET B 1 168 ? -3.393 24.75 13.047 1 97.25 168 MET B C 1
ATOM 3760 O O . MET B 1 168 ? -2.275 25.219 12.828 1 97.25 168 MET B O 1
ATOM 3764 N N . ALA B 1 169 ? -4.52 25.344 12.828 1 96.06 169 ALA B N 1
ATOM 3765 C CA . ALA B 1 169 ? -4.594 26.516 11.953 1 96.06 169 ALA B CA 1
ATOM 3766 C C . ALA B 1 169 ? -3.758 27.656 12.492 1 96.06 169 ALA B C 1
ATOM 3768 O O . ALA B 1 169 ? -2.963 28.266 11.766 1 96.06 169 ALA B O 1
ATOM 3769 N N . GLU B 1 170 ? -3.893 28.031 13.719 1 95.25 170 GLU B N 1
ATOM 3770 C CA . GLU B 1 170 ? -3.189 29.172 14.305 1 95.25 170 GLU B CA 1
ATOM 3771 C C . GLU B 1 170 ? -1.682 28.953 14.312 1 95.25 170 GLU B C 1
ATOM 3773 O O . GLU B 1 170 ? -0.917 29.812 13.891 1 95.25 170 GLU B O 1
ATOM 3778 N N . GLU B 1 171 ? -1.383 27.766 14.742 1 93.44 171 GLU B N 1
ATOM 3779 C CA . GLU B 1 171 ? 0.041 27.453 14.789 1 93.44 171 GLU B CA 1
ATOM 3780 C C . GLU B 1 171 ? 0.653 27.469 13.391 1 93.44 171 GLU B C 1
ATOM 3782 O O . GLU B 1 171 ? 1.787 27.922 13.211 1 93.44 171 GLU B O 1
ATOM 3787 N N . SER B 1 172 ? -0.055 26.969 12.469 1 94.75 172 SER B N 1
ATOM 3788 C CA . SER B 1 172 ? 0.43 26.906 11.094 1 94.75 172 SER B CA 1
ATOM 3789 C C . SER B 1 172 ? 0.568 28.312 10.5 1 94.75 172 SER B C 1
ATOM 3791 O O . SER B 1 172 ? 1.533 28.594 9.789 1 94.75 172 SER B O 1
ATOM 3793 N N . ARG B 1 173 ? -0.322 29.188 10.797 1 93 173 ARG B N 1
ATOM 3794 C CA . ARG B 1 173 ? -0.259 30.562 10.312 1 93 173 ARG B CA 1
ATOM 3795 C C . ARG B 1 173 ? 0.941 31.297 10.898 1 93 173 ARG B C 1
ATOM 3797 O O . ARG B 1 173 ? 1.627 32.031 10.195 1 93 173 ARG B O 1
ATOM 3804 N N . VAL B 1 174 ? 1.123 31.125 12.148 1 91.19 174 VAL B N 1
ATOM 3805 C CA . VAL B 1 174 ? 2.254 31.766 12.82 1 91.19 174 VAL B CA 1
ATOM 3806 C C . VAL B 1 174 ? 3.561 31.281 12.188 1 91.19 174 VAL B C 1
ATOM 3808 O O . VAL B 1 174 ? 4.453 32.094 11.914 1 91.19 174 VAL B O 1
ATOM 3811 N N . LEU B 1 175 ? 3.564 30 11.969 1 89.31 175 LEU B N 1
ATOM 3812 C CA . LEU B 1 175 ? 4.758 29.406 11.359 1 89.31 175 LEU B CA 1
ATOM 3813 C C . LEU B 1 175 ? 4.988 29.969 9.961 1 89.31 175 LEU B C 1
ATOM 3815 O O . LEU B 1 175 ? 6.117 30.312 9.602 1 89.31 175 LEU B O 1
ATOM 3819 N N . ALA B 1 176 ? 4.023 30.031 9.18 1 89.44 176 ALA B N 1
ATOM 3820 C CA . ALA B 1 176 ? 4.105 30.578 7.828 1 89.44 176 ALA B CA 1
ATOM 3821 C C . ALA B 1 176 ? 4.59 32.031 7.863 1 89.44 176 ALA B C 1
ATOM 3823 O O . ALA B 1 176 ? 5.41 32.438 7.035 1 89.44 176 ALA B O 1
ATOM 3824 N N . GLY B 1 177 ? 4.109 32.844 8.758 1 86.81 177 GLY B N 1
ATOM 3825 C CA . GLY B 1 177 ? 4.5 34.25 8.883 1 86.81 177 GLY B CA 1
ATOM 3826 C C . GLY B 1 177 ? 5.965 34.406 9.242 1 86.81 177 GLY B C 1
ATOM 3827 O O . GLY B 1 177 ? 6.629 35.312 8.719 1 86.81 177 GLY B O 1
ATOM 3828 N N . LYS B 1 178 ? 6.414 33.562 10.078 1 84.19 178 LYS B N 1
ATOM 3829 C CA . LYS B 1 178 ? 7.797 33.656 10.539 1 84.19 178 LYS B CA 1
ATOM 3830 C C . LYS B 1 178 ? 8.766 33.281 9.422 1 84.19 178 LYS B C 1
ATOM 3832 O O . LYS B 1 178 ? 9.891 33.781 9.375 1 84.19 178 LYS B O 1
ATOM 3837 N N . LEU B 1 179 ? 8.328 32.406 8.617 1 82.75 179 LEU B N 1
ATOM 3838 C CA . LEU B 1 179 ? 9.227 31.875 7.605 1 82.75 179 LEU B CA 1
ATOM 3839 C C . LEU B 1 179 ? 9.008 32.562 6.262 1 82.75 179 LEU B C 1
ATOM 3841 O O . LEU B 1 179 ? 9.797 32.375 5.332 1 82.75 179 LEU B O 1
ATOM 3845 N N . ALA B 1 180 ? 7.941 33.281 6.191 1 68.62 180 ALA B N 1
ATOM 3846 C CA . ALA B 1 180 ? 7.719 34.031 4.945 1 68.62 180 ALA B CA 1
ATOM 3847 C C . ALA B 1 180 ? 8.797 35.062 4.723 1 68.62 180 ALA B C 1
ATOM 3849 O O . ALA B 1 180 ? 9.266 35.719 5.676 1 68.62 180 ALA B O 1
ATOM 3850 N N . PRO B 1 181 ? 9.523 34.969 3.631 1 58.88 181 PRO B N 1
ATOM 3851 C CA . PRO B 1 181 ? 10.547 36 3.441 1 58.88 181 PRO B CA 1
ATOM 3852 C C . PRO B 1 181 ? 10.055 37.406 3.805 1 58.88 181 PRO B C 1
ATOM 3854 O O . PRO B 1 181 ? 8.867 37.688 3.652 1 58.88 181 PRO B O 1
ATOM 3857 N N . SER B 1 182 ? 10.609 38 4.852 1 49.22 182 SER B N 1
ATOM 3858 C CA . SER B 1 182 ? 10.227 39.375 5.16 1 49.22 182 SER B CA 1
ATOM 3859 C C . SER B 1 182 ? 9.875 40.156 3.893 1 49.22 182 SER B C 1
ATOM 3861 O O . SER B 1 182 ? 9.383 41.281 3.963 1 49.22 182 SER B O 1
ATOM 3863 N N . GLY B 1 183 ? 10.828 40.281 2.932 1 41.59 183 GLY B N 1
ATOM 3864 C CA . GLY B 1 183 ? 10.672 41.156 1.782 1 41.59 183 GLY B CA 1
ATOM 3865 C C . GLY B 1 183 ? 9.477 40.812 0.92 1 41.59 183 GLY B C 1
ATOM 3866 O O . GLY B 1 183 ? 9.219 39.656 0.641 1 41.59 183 GLY B O 1
ATOM 3867 N N . GLY B 1 184 ? 8.336 41.531 1.171 1 37 184 GLY B N 1
ATOM 3868 C CA . GLY B 1 184 ? 7.27 41.438 0.185 1 37 184 GLY B CA 1
ATOM 3869 C C . GLY B 1 184 ? 7.773 41.125 -1.212 1 37 184 GLY B C 1
ATOM 3870 O O . GLY B 1 184 ? 8.891 41.5 -1.572 1 37 184 GLY B O 1
ATOM 3871 N N . PRO B 1 185 ? 7.777 40.031 -1.677 1 35.31 185 PRO B N 1
ATOM 3872 C CA . PRO B 1 185 ? 8.18 40.094 -3.082 1 35.31 185 PRO B CA 1
ATOM 3873 C C . PRO B 1 185 ? 7.844 41.438 -3.719 1 35.31 185 PRO B C 1
ATOM 3875 O O . PRO B 1 185 ? 6.668 41.812 -3.795 1 35.31 185 PRO B O 1
ATOM 3878 N N . GLN B 1 186 ? 8.5 42.594 -3.252 1 31.41 186 GLN B N 1
ATOM 3879 C CA . GLN B 1 186 ? 8.398 43.625 -4.281 1 31.41 186 GLN B CA 1
ATOM 3880 C C . GLN B 1 186 ? 8.641 43.031 -5.668 1 31.41 186 GLN B C 1
ATOM 3882 O O . GLN B 1 186 ? 9.781 42.688 -6.016 1 31.41 186 GLN B O 1
ATOM 3887 N N . GLU B 1 187 ? 7.793 42.188 -6.043 1 32.59 187 GLU B N 1
ATOM 3888 C CA . GLU B 1 187 ? 7.867 41.875 -7.469 1 32.59 187 GLU B CA 1
ATOM 3889 C C . GLU B 1 187 ? 8.227 43.125 -8.281 1 32.59 187 GLU B C 1
ATOM 3891 O O . GLU B 1 187 ? 7.543 44.156 -8.203 1 32.59 187 GLU B O 1
ATOM 3896 N N . PRO B 1 188 ? 9.477 43.469 -8.375 1 31.55 188 PRO B N 1
ATOM 3897 C CA . PRO B 1 188 ? 9.656 44.594 -9.289 1 31.55 188 PRO B CA 1
ATOM 3898 C C . PRO B 1 188 ? 8.617 44.625 -10.406 1 31.55 188 PRO B C 1
ATOM 3900 O O . PRO B 1 188 ? 8.258 43.562 -10.945 1 31.55 188 PRO B O 1
ATOM 3903 N N . ALA B 1 189 ? 7.68 45.562 -10.211 1 30.05 189 ALA B N 1
ATOM 3904 C CA . ALA B 1 189 ? 6.773 45.781 -11.336 1 30.05 189 ALA B CA 1
ATOM 3905 C C . ALA B 1 189 ? 7.512 45.688 -12.664 1 30.05 189 ALA B C 1
ATOM 3907 O O . ALA B 1 189 ? 8.344 46.531 -12.992 1 30.05 189 ALA B O 1
ATOM 3908 N N . ILE B 1 190 ? 7.949 44.438 -13.047 1 29.23 190 ILE B N 1
ATOM 3909 C CA . ILE B 1 190 ? 8.453 44.344 -14.414 1 29.23 190 ILE B CA 1
ATOM 3910 C C . ILE B 1 190 ? 7.574 45.156 -15.352 1 29.23 190 ILE B C 1
ATOM 3912 O O . ILE B 1 190 ? 6.402 44.844 -15.555 1 29.23 190 ILE B O 1
ATOM 3916 N N . VAL B 1 191 ? 7.586 46.562 -15.141 1 28.88 191 VAL B N 1
ATOM 3917 C CA . VAL B 1 191 ? 7.047 47.344 -16.234 1 28.88 191 VAL B CA 1
ATOM 3918 C C . VAL B 1 191 ? 7.434 46.719 -17.578 1 28.88 191 VAL B C 1
ATOM 3920 O O . VAL B 1 191 ? 8.602 46.406 -17.797 1 28.88 191 VAL B O 1
ATOM 3923 N N . ALA B 1 192 ? 6.422 46 -18.062 1 26.75 192 ALA B N 1
ATOM 3924 C CA . ALA B 1 192 ? 6.535 45.438 -19.406 1 26.75 192 ALA B CA 1
ATOM 3925 C C . ALA B 1 192 ? 7.324 46.375 -20.328 1 26.75 192 ALA B C 1
ATOM 3927 O O . ALA B 1 192 ? 6.922 47.531 -20.562 1 26.75 192 ALA B O 1
ATOM 3928 N N . ALA B 1 193 ? 8.656 46.406 -20.062 1 28.11 193 ALA B N 1
ATOM 3929 C CA . ALA B 1 193 ? 9.391 47.25 -20.984 1 28.11 193 ALA B CA 1
ATOM 3930 C C . ALA B 1 193 ? 8.883 47.094 -22.422 1 28.11 193 ALA B C 1
ATOM 3932 O O . ALA B 1 193 ? 8.523 46 -22.828 1 28.11 193 ALA B O 1
ATOM 3933 N N . PRO B 1 194 ? 8.359 48.156 -22.922 1 25.05 194 PRO B N 1
ATOM 3934 C CA . PRO B 1 194 ? 7.852 48.094 -24.297 1 25.05 194 PRO B CA 1
ATOM 3935 C C . PRO B 1 194 ? 8.766 47.312 -25.234 1 25.05 194 PRO B C 1
ATOM 3937 O O . PRO B 1 194 ? 9.977 47.25 -25 1 25.05 194 PRO B O 1
ATOM 3940 N N . ARG B 1 195 ? 8.203 46.188 -25.719 1 26.88 195 ARG B N 1
ATOM 3941 C CA . ARG B 1 195 ? 8.836 45.312 -26.719 1 26.88 195 ARG B CA 1
ATOM 3942 C C . ARG B 1 195 ? 9.648 46.125 -27.703 1 26.88 195 ARG B C 1
ATOM 3944 O O . ARG B 1 195 ? 9.094 46.781 -28.594 1 26.88 195 ARG B O 1
ATOM 3951 N N . GLY B 1 196 ? 10.539 47.062 -27.078 1 24.56 196 GLY B N 1
ATOM 3952 C CA . GLY B 1 196 ? 11.234 47.812 -28.109 1 24.56 196 GLY B CA 1
ATOM 3953 C C . GLY B 1 196 ? 11.805 46.906 -29.203 1 24.56 196 GLY B C 1
ATOM 3954 O O . GLY B 1 196 ? 12.055 45.719 -28.969 1 24.56 196 GLY B O 1
ATOM 3955 N N . SER B 1 197 ? 11.5 47.281 -30.391 1 25.31 197 SER B N 1
ATOM 3956 C CA . SER B 1 197 ? 11.875 46.688 -31.672 1 25.31 197 SER B CA 1
ATOM 3957 C C . SER B 1 197 ? 13.367 46.375 -31.734 1 25.31 197 SER B C 1
ATOM 3959 O O . SER B 1 197 ? 14.195 47.281 -31.703 1 25.31 197 SER B O 1
ATOM 3961 N N . VAL B 1 198 ? 13.742 45.375 -30.844 1 28.61 198 VAL B N 1
ATOM 3962 C CA . VAL B 1 198 ? 15.164 45.062 -30.797 1 28.61 198 VAL B CA 1
ATOM 3963 C C . VAL B 1 198 ? 15.711 44.906 -32.219 1 28.61 198 VAL B C 1
ATOM 3965 O O . VAL B 1 198 ? 15.242 44.094 -33 1 28.61 198 VAL B O 1
ATOM 3968 N N . THR B 1 199 ? 15.922 46.094 -32.75 1 26.02 199 THR B N 1
ATOM 3969 C CA . THR B 1 199 ? 16.641 46.125 -34.031 1 26.02 199 THR B CA 1
ATOM 3970 C C . THR B 1 199 ? 17.938 45.312 -33.906 1 26.02 199 THR B C 1
ATOM 3972 O O . THR B 1 199 ? 18.688 45.469 -32.938 1 26.02 199 THR B O 1
ATOM 3975 N N . ALA B 1 200 ? 17.953 44.25 -34.688 1 26.34 200 ALA B N 1
ATOM 3976 C CA . ALA B 1 200 ? 18.938 43.156 -34.875 1 26.34 200 ALA B CA 1
ATOM 3977 C C . ALA B 1 200 ? 20.328 43.75 -35.062 1 26.34 200 ALA B C 1
ATOM 3979 O O . ALA B 1 200 ? 20.641 44.281 -36.125 1 26.34 200 ALA B O 1
ATOM 3980 N N . GLU B 1 201 ? 20.719 44.781 -34.125 1 26.75 201 GLU B N 1
ATOM 3981 C CA . GLU B 1 201 ? 21.984 45.312 -34.562 1 26.75 201 GLU B CA 1
ATOM 3982 C C . GLU B 1 201 ? 23.078 44.25 -34.562 1 26.75 201 GLU B C 1
ATOM 3984 O O . GLU B 1 201 ? 23.156 43.438 -33.625 1 26.75 201 GLU B O 1
ATOM 3989 N N . SER B 1 202 ? 23.609 44.031 -35.688 1 26.47 202 SER B N 1
ATOM 3990 C CA . SER B 1 202 ? 24.641 43.125 -36.188 1 26.47 202 SER B CA 1
ATOM 3991 C C . SER B 1 202 ? 25.922 43.25 -35.375 1 26.47 202 SER B C 1
ATOM 3993 O O . SER B 1 202 ? 26.531 44.312 -35.281 1 26.47 202 SER B O 1
ATOM 3995 N N . LEU B 1 203 ? 25.828 42.469 -34.125 1 29.28 203 LEU B N 1
ATOM 3996 C CA . LEU B 1 203 ? 26.906 42.594 -33.156 1 29.28 203 LEU B CA 1
ATOM 3997 C C . LEU B 1 203 ? 28.266 42.406 -33.844 1 29.28 203 LEU B C 1
ATOM 3999 O O . LEU B 1 203 ? 28.438 41.531 -34.688 1 29.28 203 LEU B O 1
ATOM 4003 N N . PRO B 1 204 ? 28.922 43.531 -33.875 1 31.38 204 PRO B N 1
ATOM 4004 C CA . PRO B 1 204 ? 30.219 43.531 -34.562 1 31.38 204 PRO B CA 1
ATOM 4005 C C . PRO B 1 204 ? 31.156 42.438 -34.062 1 31.38 204 PRO B C 1
ATOM 4007 O O . PRO B 1 204 ? 30.969 41.906 -32.969 1 31.38 204 PRO B O 1
ATOM 4010 N N . PRO B 1 205 ? 32.031 42.094 -34.875 1 29.16 205 PRO B N 1
ATOM 4011 C CA . PRO B 1 205 ? 32.938 40.938 -34.844 1 29.16 205 PRO B CA 1
ATOM 4012 C C . PRO B 1 205 ? 33.812 40.906 -33.562 1 29.16 205 PRO B C 1
ATOM 4014 O O . PRO B 1 205 ? 34.094 41.938 -33 1 29.16 205 PRO B O 1
ATOM 4017 N N . PRO B 1 206 ? 33.844 39.812 -32.781 1 28.84 206 PRO B N 1
ATOM 4018 C CA . PRO B 1 206 ? 34.344 39.469 -31.453 1 28.84 206 PRO B CA 1
ATOM 4019 C C . PRO B 1 206 ? 35.812 39.875 -31.25 1 28.84 206 PRO B C 1
ATOM 4021 O O . PRO B 1 206 ? 36.688 39.344 -31.906 1 28.84 206 PRO B O 1
ATOM 4024 N N . GLY B 1 207 ? 35.969 41.25 -31.266 1 24.48 207 GLY B N 1
ATOM 4025 C CA . GLY B 1 207 ? 37.406 41.594 -31.188 1 24.48 207 GLY B CA 1
ATOM 4026 C C . GLY B 1 207 ? 38.125 40.906 -30.047 1 24.48 207 GLY B C 1
ATOM 4027 O O . GLY B 1 207 ? 37.5 40.156 -29.281 1 24.48 207 GLY B O 1
ATOM 4028 N N . SER B 1 208 ? 39.156 41.688 -29.469 1 25.53 208 SER B N 1
ATOM 4029 C CA . SER B 1 208 ? 40.5 41.406 -28.938 1 25.53 208 SER B CA 1
ATOM 4030 C C . SER B 1 208 ? 40.438 40.906 -27.5 1 25.53 208 SER B C 1
ATOM 4032 O O . SER B 1 208 ? 39.531 41.281 -26.75 1 25.53 208 SER B O 1
ATOM 4034 N N . SER B 1 209 ? 41.125 39.844 -27.203 1 26.56 209 SER B N 1
ATOM 4035 C CA . SER B 1 209 ? 41.375 38.906 -26.125 1 26.56 209 SER B CA 1
ATOM 4036 C C . SER B 1 209 ? 41.844 39.625 -24.859 1 26.56 209 SER B C 1
ATOM 4038 O O . SER B 1 209 ? 43.031 39.938 -24.734 1 26.56 209 SER B O 1
ATOM 4040 N N . GLU B 1 210 ? 41.094 40.719 -24.391 1 27.88 210 GLU B N 1
ATOM 4041 C CA . GLU B 1 210 ? 41.844 41.344 -23.328 1 27.88 210 GLU B CA 1
ATOM 4042 C C . GLU B 1 210 ? 42 40.406 -22.125 1 27.88 210 GLU B C 1
ATOM 4044 O O . GLU B 1 210 ? 41.156 39.562 -21.875 1 27.88 210 GLU B O 1
ATOM 4049 N N . PRO B 1 211 ? 43.219 40.469 -21.453 1 29.59 211 PRO B N 1
ATOM 4050 C CA . PRO B 1 211 ? 43.719 39.562 -20.406 1 29.59 211 PRO B CA 1
ATOM 4051 C C . PRO B 1 211 ? 42.906 39.656 -19.109 1 29.59 211 PRO B C 1
ATOM 4053 O O . PRO B 1 211 ? 42.531 40.75 -18.688 1 29.59 211 PRO B O 1
ATOM 4056 N N . SER B 1 212 ? 42 38.688 -18.859 1 28.02 212 SER B N 1
ATOM 4057 C CA . SER B 1 212 ? 41.031 38.562 -17.781 1 28.02 212 SER B CA 1
ATOM 4058 C C . SER B 1 212 ? 41.656 38.781 -16.422 1 28.02 212 SER B C 1
ATOM 4060 O O . SER B 1 212 ? 42.656 38.125 -16.094 1 28.02 212 SER B O 1
ATOM 4062 N N . ARG B 1 213 ? 41.531 40.031 -15.875 1 30.97 213 ARG B N 1
ATOM 4063 C CA . ARG B 1 213 ? 42.031 40.375 -14.539 1 30.97 213 ARG B CA 1
ATOM 4064 C C . ARG B 1 213 ? 41.5 39.406 -13.5 1 30.97 213 ARG B C 1
ATOM 4066 O O . ARG B 1 213 ? 40.375 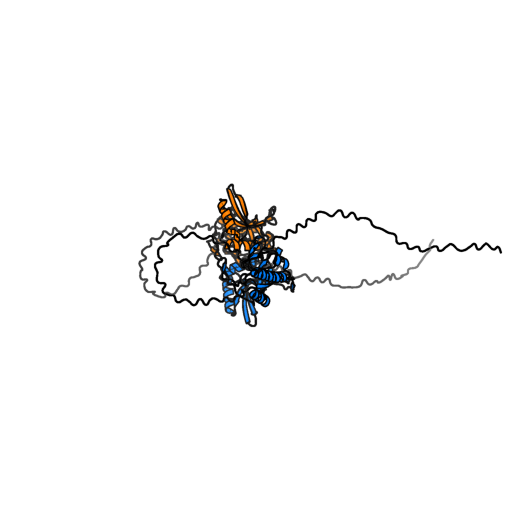38.875 -13.633 1 30.97 213 ARG B O 1
ATOM 4073 N N . PRO B 1 214 ? 42.281 38.906 -12.547 1 28.28 214 PRO B N 1
ATOM 4074 C CA . PRO B 1 214 ? 42 37.906 -11.531 1 28.28 214 PRO B CA 1
ATOM 4075 C C . PRO B 1 214 ? 40.938 38.344 -10.539 1 28.28 214 PRO B C 1
ATOM 4077 O O . PRO B 1 214 ? 40.969 39.469 -10.039 1 28.28 214 PRO B O 1
ATOM 4080 N N . ILE B 1 215 ? 39.625 37.969 -10.781 1 29.64 215 ILE B N 1
ATOM 4081 C CA . ILE B 1 215 ? 38.5 38.344 -9.914 1 29.64 215 ILE B CA 1
ATOM 4082 C C . ILE B 1 215 ? 38.812 37.938 -8.477 1 29.64 215 ILE B C 1
ATOM 4084 O O . ILE B 1 215 ? 39.094 36.75 -8.211 1 29.64 215 ILE B O 1
ATOM 4088 N N . VAL B 1 216 ? 39.312 38.812 -7.664 1 27.64 216 VAL B N 1
ATOM 4089 C CA . VAL B 1 216 ? 39.5 38.656 -6.227 1 27.64 216 VAL B CA 1
ATOM 4090 C C . VAL B 1 216 ? 38.188 38.281 -5.555 1 27.64 216 VAL B C 1
ATOM 4092 O O . VAL B 1 216 ? 37.156 38.969 -5.793 1 27.64 216 VAL B O 1
ATOM 4095 N N . ALA B 1 217 ? 37.938 37.031 -5.129 1 27.8 217 ALA B N 1
ATOM 4096 C CA . ALA B 1 217 ? 36.812 36.406 -4.418 1 27.8 217 ALA B CA 1
ATOM 4097 C C . ALA B 1 217 ? 36.469 37.188 -3.158 1 27.8 217 ALA B C 1
ATOM 4099 O O . ALA B 1 217 ? 37.312 37.344 -2.264 1 27.8 217 ALA B O 1
ATOM 4100 N N . SER B 1 218 ? 35.656 38.25 -3.322 1 30.03 218 SER B N 1
ATOM 4101 C CA . SER B 1 218 ? 35.188 38.875 -2.105 1 30.03 218 SER B CA 1
ATOM 4102 C C . SER B 1 218 ? 34.531 37.875 -1.161 1 30.03 218 SER B C 1
ATOM 4104 O O . SER B 1 218 ? 33.812 36.969 -1.604 1 30.03 218 SER B O 1
ATOM 4106 N N . ALA B 1 219 ? 34.938 37.75 0.079 1 31.34 219 ALA B N 1
ATOM 4107 C CA . ALA B 1 219 ? 34.469 36.938 1.222 1 31.34 219 ALA B CA 1
ATOM 4108 C C . ALA B 1 219 ? 33 37.188 1.516 1 31.34 219 ALA B C 1
ATOM 4110 O O . ALA B 1 219 ? 32.594 38.344 1.77 1 31.34 219 ALA B O 1
ATOM 4111 N N . ALA B 1 220 ? 32.125 36.438 0.895 1 32.38 220 ALA B N 1
ATOM 4112 C CA . ALA B 1 220 ? 30.703 36.5 1.137 1 32.38 220 ALA B CA 1
ATOM 4113 C C . ALA B 1 220 ? 30.391 36.531 2.631 1 32.38 220 ALA B C 1
ATOM 4115 O O . ALA B 1 220 ? 30.891 35.688 3.393 1 32.38 220 ALA B O 1
ATOM 4116 N N . LYS B 1 221 ? 30.016 37.656 3.119 1 34.72 221 LYS B N 1
ATOM 4117 C CA . LYS B 1 221 ? 29.469 37.844 4.461 1 34.72 221 LYS B CA 1
ATOM 4118 C C . LYS B 1 221 ? 28.328 36.906 4.746 1 34.72 221 LYS B C 1
ATOM 4120 O O . LYS B 1 221 ? 27.359 36.812 3.975 1 34.72 221 LYS B O 1
ATOM 4125 N N . VAL B 1 222 ? 28.578 35.781 5.371 1 37 222 VAL B N 1
ATOM 4126 C CA . VAL B 1 222 ? 27.625 34.844 5.934 1 37 222 VAL B CA 1
ATOM 4127 C C . VAL B 1 222 ? 26.516 35.594 6.664 1 37 222 VAL B C 1
ATOM 4129 O O . VAL B 1 222 ? 26.781 36.312 7.633 1 37 222 VAL B O 1
ATOM 4132 N N . ASP B 1 223 ? 25.438 36 5.957 1 34.25 223 ASP B N 1
ATOM 4133 C CA . ASP B 1 223 ? 24.297 36.688 6.531 1 34.25 223 ASP B CA 1
ATOM 4134 C C . ASP B 1 223 ? 23.781 36 7.773 1 34.25 223 ASP B C 1
ATOM 4136 O O . ASP B 1 223 ? 23.438 34.812 7.719 1 34.25 223 ASP B O 1
ATOM 4140 N N . THR B 1 224 ? 24.031 36.344 8.977 1 43 224 THR B N 1
ATOM 4141 C CA . THR B 1 224 ? 23.594 36 10.336 1 43 224 THR B CA 1
ATOM 4142 C C . THR B 1 224 ? 22.078 35.812 10.383 1 43 224 THR B C 1
ATOM 4144 O O . THR B 1 224 ? 21.547 35.281 11.352 1 43 224 THR B O 1
ATOM 4147 N N . SER B 1 225 ? 21.328 36.312 9.344 1 42.25 225 SER B N 1
ATOM 4148 C CA . SER B 1 225 ? 19.859 36.188 9.352 1 42.25 225 SER B CA 1
ATOM 4149 C C . SER B 1 225 ? 19.422 34.75 9.141 1 42.25 225 SER B C 1
ATOM 4151 O O . SER B 1 225 ? 18.406 34.312 9.688 1 42.25 225 SER B O 1
ATOM 4153 N N . ALA B 1 226 ? 20.188 34.094 8.359 1 49.97 226 ALA B N 1
ATOM 4154 C CA . ALA B 1 226 ? 19.859 32.688 8.133 1 49.97 226 ALA B CA 1
ATOM 4155 C C . ALA B 1 226 ? 20.016 31.859 9.406 1 49.97 226 ALA B C 1
ATOM 4157 O O . ALA B 1 226 ? 19.234 30.938 9.664 1 49.97 226 ALA B O 1
ATOM 4158 N N . GLN B 1 227 ? 20.953 32.219 10.25 1 47.72 227 GLN B N 1
ATOM 4159 C CA . GLN B 1 227 ? 21.156 31.516 11.516 1 47.72 227 GLN B CA 1
ATOM 4160 C C . GLN B 1 227 ? 20 31.781 12.484 1 47.72 227 GLN B C 1
ATOM 4162 O O . GLN B 1 227 ? 19.625 30.922 13.273 1 47.72 227 GLN B O 1
ATOM 4167 N N . ARG B 1 228 ? 19.484 33 12.422 1 48.81 228 ARG B N 1
ATOM 4168 C CA . ARG B 1 228 ? 18.375 33.312 13.32 1 48.81 228 ARG B CA 1
ATOM 4169 C C . ARG B 1 228 ? 17.109 32.562 12.93 1 48.81 228 ARG B C 1
ATOM 4171 O O . ARG B 1 228 ? 16.359 32.125 13.789 1 48.81 228 ARG B O 1
ATOM 4178 N N . SER B 1 229 ? 16.828 32.5 11.57 1 51.25 229 SER B N 1
ATOM 4179 C CA . SER B 1 229 ? 15.656 31.766 11.109 1 51.25 229 SER B CA 1
ATOM 4180 C C . SER B 1 229 ? 15.75 30.281 11.453 1 51.25 229 SER B C 1
ATOM 4182 O O . SER B 1 229 ? 14.766 29.656 11.867 1 51.25 229 SER B O 1
ATOM 4184 N N . ALA B 1 230 ? 16.953 29.828 11.344 1 52.78 230 ALA B N 1
ATOM 4185 C CA . ALA B 1 230 ? 17.172 28.438 11.711 1 52.78 230 ALA B CA 1
ATOM 4186 C C . ALA B 1 230 ? 16.953 28.219 13.203 1 52.78 230 ALA B C 1
ATOM 4188 O O . ALA B 1 230 ? 16.359 27.234 13.617 1 52.78 230 ALA B O 1
ATOM 4189 N N . ALA B 1 231 ? 17.406 29.156 13.984 1 52.19 231 ALA B N 1
ATOM 4190 C CA . ALA B 1 231 ? 17.266 29.078 15.438 1 52.19 231 ALA B CA 1
ATOM 4191 C C . ALA B 1 231 ? 15.789 29.156 15.852 1 52.19 231 ALA B C 1
ATOM 4193 O O . ALA B 1 231 ? 15.367 28.469 16.781 1 52.19 231 ALA B O 1
ATOM 4194 N N . ALA B 1 232 ? 15.016 29.953 15.156 1 51.84 232 ALA B N 1
ATOM 4195 C CA . ALA B 1 232 ? 13.594 30.078 15.477 1 51.84 232 ALA B CA 1
ATOM 4196 C C . ALA B 1 232 ? 12.844 28.797 15.102 1 51.84 232 ALA B C 1
ATOM 4198 O O . ALA B 1 232 ? 11.969 28.344 15.844 1 51.84 232 ALA B O 1
ATOM 4199 N N . VAL B 1 233 ? 13.195 28.281 13.992 1 55.72 233 VAL B N 1
ATOM 4200 C CA . VAL B 1 233 ? 12.602 27.016 13.586 1 55.72 233 VAL B CA 1
ATOM 4201 C C . VAL B 1 233 ? 12.977 25.922 14.586 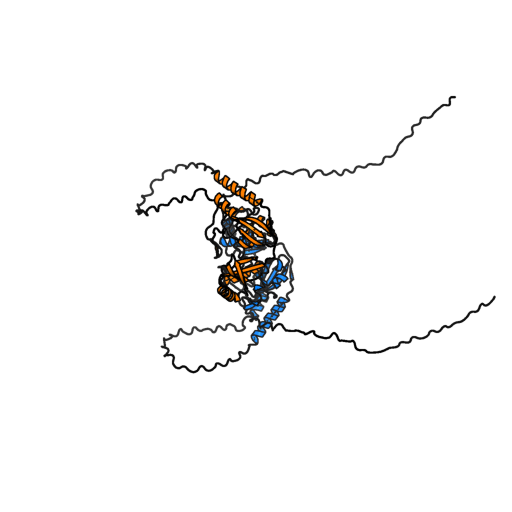1 55.72 233 VAL B C 1
ATOM 4203 O O . VAL B 1 233 ? 12.133 25.109 14.984 1 55.72 233 VAL B O 1
ATOM 4206 N N . GLU B 1 234 ? 14.188 25.969 14.945 1 54.09 234 GLU B N 1
ATOM 4207 C CA . GLU B 1 234 ? 14.656 24.984 15.922 1 54.09 234 GLU B CA 1
ATOM 4208 C C . GLU B 1 234 ? 13.93 25.141 17.25 1 54.09 234 GLU B C 1
ATOM 4210 O O . GLU B 1 234 ? 13.586 24.141 17.906 1 54.09 234 GLU B O 1
ATOM 4215 N N . ALA B 1 235 ? 13.773 26.344 17.672 1 53.72 235 ALA B N 1
ATOM 4216 C CA . ALA B 1 235 ? 13.078 26.594 18.922 1 53.72 235 ALA B CA 1
ATOM 4217 C C . ALA B 1 235 ? 11.641 26.109 18.859 1 53.72 235 ALA B C 1
ATOM 4219 O O . ALA B 1 235 ? 11.133 25.5 19.812 1 53.72 235 ALA B O 1
ATOM 4220 N N . THR B 1 236 ? 10.945 26.375 17.797 1 52.59 236 THR B N 1
ATOM 4221 C CA . THR B 1 236 ? 9.586 25.875 17.609 1 52.59 236 THR B CA 1
ATOM 4222 C C . THR B 1 236 ? 9.562 24.359 17.562 1 52.59 236 THR B C 1
ATOM 4224 O O . THR B 1 236 ? 8.688 23.719 18.141 1 52.59 236 THR B O 1
ATOM 4227 N N . GLU B 1 237 ? 10.578 23.891 16.891 1 53 237 GLU B N 1
ATOM 4228 C CA . GLU B 1 237 ? 10.695 22.438 16.781 1 53 237 GLU B CA 1
ATOM 4229 C C . GLU B 1 237 ? 10.914 21.797 18.156 1 53 237 GLU B C 1
ATOM 4231 O O . GLU B 1 237 ? 10.344 20.75 18.469 1 53 237 GLU B O 1
ATOM 4236 N N . ARG B 1 238 ? 11.891 22.375 18.844 1 52.94 238 ARG B N 1
ATOM 4237 C CA . ARG B 1 238 ? 12.133 21.875 20.203 1 52.94 238 ARG B CA 1
ATOM 4238 C C . ARG B 1 238 ? 10.867 21.938 21.047 1 52.94 238 ARG B C 1
ATOM 4240 O O . ARG B 1 238 ? 10.594 21.031 21.844 1 52.94 238 ARG B O 1
ATOM 4247 N N . LYS B 1 239 ? 10.211 23 20.891 1 53.84 239 LYS B N 1
ATOM 4248 C CA . LYS B 1 239 ? 8.938 23.078 21.609 1 53.84 239 LYS B CA 1
ATOM 4249 C C . LYS B 1 239 ? 7.969 22 21.141 1 53.84 239 LYS B C 1
ATOM 4251 O O . LYS B 1 239 ? 7.223 21.438 21.938 1 53.84 239 LYS B O 1
ATOM 4256 N N . LEU B 1 240 ? 7.973 21.797 19.828 1 52.78 240 LEU B N 1
ATOM 4257 C CA . LEU B 1 240 ? 7.129 20.75 19.281 1 52.78 240 LEU B CA 1
ATOM 4258 C C . LEU B 1 240 ? 7.66 19.375 19.672 1 52.78 240 LEU B C 1
ATOM 4260 O O . LEU B 1 240 ? 6.879 18.453 19.938 1 52.78 240 LEU B O 1
ATOM 4264 N N . ALA B 1 241 ? 8.969 19.219 19.531 1 51.28 241 ALA B N 1
ATOM 4265 C CA . ALA B 1 241 ? 9.609 17.953 19.859 1 51.28 241 ALA B CA 1
ATOM 4266 C C . ALA B 1 241 ? 9.375 17.578 21.312 1 51.28 241 ALA B C 1
ATOM 4268 O O . ALA B 1 241 ? 9.344 16.391 21.656 1 51.28 241 ALA B O 1
ATOM 4269 N N . SER B 1 242 ? 9.438 18.594 22.172 1 51.69 242 SER B N 1
ATOM 4270 C CA . SER B 1 242 ? 9.133 18.266 23.562 1 51.69 242 SER B CA 1
ATOM 4271 C C . SER B 1 242 ? 7.668 17.906 23.734 1 51.69 242 SER B C 1
ATOM 4273 O O . SER B 1 242 ? 7.16 17.875 24.859 1 51.69 242 SER B O 1
ATOM 4275 N N . GLN B 1 243 ? 7.035 17.844 22.609 1 58.06 243 GLN B N 1
ATOM 4276 C CA . GLN B 1 243 ? 5.586 17.719 22.703 1 58.06 243 GLN B CA 1
ATOM 4277 C C . GLN B 1 243 ? 5.176 16.375 23.281 1 58.06 243 GLN B C 1
ATOM 4279 O O . GLN B 1 243 ? 5.645 15.328 22.812 1 58.06 243 GLN B O 1
ATOM 4284 N N . GLU B 1 244 ? 4.648 16.438 24.406 1 73.94 244 GLU B N 1
ATOM 4285 C CA . GLU B 1 244 ? 3.988 15.422 25.234 1 73.94 244 GLU B CA 1
ATOM 4286 C C . GLU B 1 244 ? 2.871 14.734 24.453 1 73.94 244 GLU B C 1
ATOM 4288 O O . GLU B 1 244 ? 2.098 15.391 23.75 1 73.94 244 GLU B O 1
ATOM 4293 N N . VAL B 1 245 ? 3.072 13.469 24.203 1 86.69 245 VAL B N 1
ATOM 4294 C CA . VAL B 1 245 ? 1.974 12.641 23.719 1 86.69 245 VAL B CA 1
ATOM 4295 C C . VAL B 1 245 ? 0.765 12.789 24.641 1 86.69 245 VAL B C 1
ATOM 4297 O O . VAL B 1 245 ? 0.883 12.641 25.859 1 86.69 245 VAL B O 1
ATOM 4300 N N . SER B 1 246 ? -0.285 13.312 24.062 1 90.62 246 SER B N 1
ATOM 4301 C CA . SER B 1 246 ? -1.519 13.359 24.844 1 90.62 246 SER B CA 1
ATOM 4302 C C . SER B 1 246 ? -2.393 12.141 24.562 1 90.62 246 SER B C 1
ATOM 4304 O O . SER B 1 246 ? -2.164 11.422 23.594 1 90.62 246 SER B O 1
ATOM 4306 N N . SER B 1 247 ? -3.289 11.805 25.516 1 90.25 247 SER B N 1
ATOM 4307 C CA . SER B 1 247 ? -4.207 10.688 25.344 1 90.25 247 SER B CA 1
ATOM 4308 C C . SER B 1 247 ? -5.652 11.164 25.25 1 90.25 247 SER B C 1
ATOM 4310 O O . SER B 1 247 ? -6.078 12.031 26.016 1 90.25 247 SER B O 1
ATOM 4312 N N . VAL B 1 248 ? -6.293 10.719 24.234 1 91.5 248 VAL B N 1
ATOM 4313 C CA . VAL B 1 248 ? -7.711 11.008 24.062 1 91.5 248 VAL B CA 1
ATOM 4314 C C . VAL B 1 248 ? -8.523 9.719 24.156 1 91.5 248 VAL B C 1
ATOM 4316 O O . VAL B 1 248 ? -7.992 8.633 23.906 1 91.5 248 VAL B O 1
ATOM 4319 N N . PRO B 1 249 ? -9.773 9.836 24.641 1 91.56 249 PRO B N 1
ATOM 4320 C CA . PRO B 1 249 ? -10.594 8.617 24.688 1 91.56 249 PRO B CA 1
ATOM 4321 C C . PRO B 1 249 ? -10.703 7.934 23.328 1 91.56 249 PRO B C 1
ATOM 4323 O O . PRO B 1 249 ? -10.75 8.602 22.297 1 91.56 249 PRO B O 1
ATOM 4326 N N . VAL B 1 250 ? -10.789 6.59 23.469 1 93.12 250 VAL B N 1
ATOM 4327 C CA . VAL B 1 250 ? -10.828 5.809 22.234 1 93.12 250 VAL B CA 1
ATOM 4328 C C . VAL B 1 250 ? -12.234 5.242 22.031 1 93.12 250 VAL B C 1
ATOM 4330 O O . VAL B 1 250 ? -12.883 4.82 22.984 1 93.12 250 VAL B O 1
ATOM 4333 N N . HIS B 1 251 ? -12.703 5.355 20.797 1 92.62 251 HIS B N 1
ATOM 4334 C CA . HIS B 1 251 ? -13.922 4.668 20.375 1 92.62 251 HIS B CA 1
ATOM 4335 C C . HIS B 1 251 ? -13.633 3.658 19.266 1 92.62 251 HIS B C 1
ATOM 4337 O O . HIS B 1 251 ? -12.602 3.75 18.594 1 92.62 251 HIS B O 1
ATOM 4343 N N . SER B 1 252 ? -14.469 2.672 19.125 1 93.06 252 SER B N 1
ATOM 4344 C CA . SER B 1 252 ? -14.289 1.683 18.078 1 93.06 252 SER B CA 1
ATOM 4345 C C . SER B 1 252 ? -14.453 2.312 16.688 1 93.06 252 SER B C 1
ATOM 4347 O O . SER B 1 252 ? -15.375 3.109 16.469 1 93.06 252 SER B O 1
ATOM 4349 N N . THR B 1 253 ? -13.492 2.037 15.859 1 95.25 253 THR B N 1
ATOM 4350 C CA . THR B 1 253 ? -13.539 2.566 14.5 1 95.25 253 THR B CA 1
ATOM 4351 C C . THR B 1 253 ? -13.383 1.446 13.477 1 95.25 253 THR B C 1
ATOM 4353 O O . THR B 1 253 ? -12.938 0.347 13.812 1 95.25 253 THR B O 1
ATOM 4356 N N . GLY B 1 254 ? -13.891 1.729 12.266 1 95.25 254 GLY B N 1
ATOM 4357 C CA . GLY B 1 254 ? -13.719 0.838 11.125 1 95.25 254 GLY B CA 1
ATOM 4358 C C . GLY B 1 254 ? -13.07 1.511 9.938 1 95.25 254 GLY B C 1
ATOM 4359 O O . GLY B 1 254 ? -13.008 2.74 9.867 1 95.25 254 GLY B O 1
ATOM 4360 N N . ILE B 1 255 ? -12.453 0.673 9.086 1 96 255 ILE B N 1
ATOM 4361 C CA . ILE B 1 255 ? -11.852 1.136 7.84 1 96 255 ILE B CA 1
ATOM 4362 C C . ILE B 1 255 ? -12.867 1.027 6.707 1 96 255 ILE B C 1
ATOM 4364 O O . ILE B 1 255 ? -13.492 -0.02 6.523 1 96 255 ILE B O 1
ATOM 4368 N N . TYR B 1 256 ? -13.039 2.105 5.953 1 96.88 256 TYR B N 1
ATOM 4369 C CA . TYR B 1 256 ? -13.977 2.139 4.832 1 96.88 256 TYR B CA 1
ATOM 4370 C C . TYR B 1 256 ? -13.312 2.699 3.582 1 96.88 256 TYR B C 1
ATOM 4372 O O . TYR B 1 256 ? -12.336 3.445 3.672 1 96.88 256 TYR B O 1
ATOM 4380 N N . VAL B 1 257 ? -13.773 2.264 2.486 1 96.56 257 VAL B N 1
ATOM 4381 C CA . VAL B 1 257 ? -13.445 2.92 1.226 1 96.56 257 VAL B CA 1
ATOM 4382 C C . VAL B 1 257 ? -14.633 3.75 0.749 1 96.56 257 VAL B C 1
ATOM 4384 O O . VAL B 1 257 ? -15.695 3.203 0.434 1 96.56 257 VAL B O 1
ATOM 4387 N N . GLN B 1 258 ? -14.477 5.004 0.78 1 97.06 258 GLN B N 1
ATOM 4388 C CA . GLN B 1 258 ? -15.531 5.902 0.315 1 97.06 258 GLN B CA 1
ATOM 4389 C C . GLN B 1 258 ? -15.336 6.254 -1.158 1 97.06 258 GLN B C 1
ATOM 4391 O O . GLN B 1 258 ? -14.359 6.906 -1.525 1 97.06 258 GLN B O 1
ATOM 4396 N N . ALA B 1 259 ? -16.312 5.906 -1.913 1 97.38 259 ALA B N 1
ATOM 4397 C CA . ALA B 1 259 ? -16.234 6.078 -3.361 1 97.38 259 ALA B CA 1
ATOM 4398 C C . ALA B 1 259 ? -16.703 7.469 -3.775 1 97.38 259 ALA B C 1
ATOM 4400 O O . ALA B 1 259 ? -16.297 7.98 -4.82 1 97.38 259 ALA B O 1
ATOM 4401 N N . GLY B 1 260 ? -17.594 8.016 -2.979 1 97.31 260 GLY B N 1
ATOM 4402 C CA . GLY B 1 260 ? -18.125 9.336 -3.277 1 97.31 260 GLY B CA 1
ATOM 4403 C C . GLY B 1 260 ? -19.031 9.875 -2.184 1 97.31 260 GLY B C 1
ATOM 4404 O O . GLY B 1 260 ? -19.438 9.141 -1.283 1 97.31 260 GLY B O 1
ATOM 4405 N N . SER B 1 261 ? -19.203 11.148 -2.26 1 97.06 261 SER B N 1
ATOM 4406 C CA . SER B 1 261 ? -20.109 11.891 -1.398 1 97.06 261 SER B CA 1
ATOM 4407 C C . SER B 1 261 ? -20.938 12.898 -2.199 1 97.06 261 SER B C 1
ATOM 4409 O O . SER B 1 261 ? -20.375 13.703 -2.947 1 97.06 261 SER B O 1
ATOM 4411 N N . PHE B 1 262 ? -22.25 12.828 -2.02 1 97.69 262 PHE B N 1
ATOM 4412 C CA . PHE B 1 262 ? -23.125 13.594 -2.9 1 97.69 262 PHE B CA 1
ATOM 4413 C C . PHE B 1 262 ? -24.188 14.344 -2.096 1 97.69 262 PHE B C 1
ATOM 4415 O O . PHE B 1 262 ? -24.641 13.859 -1.059 1 97.69 262 PHE B O 1
ATOM 4422 N N . SER B 1 263 ? -24.547 15.508 -2.627 1 97.31 263 SER B N 1
ATOM 4423 C CA . SER B 1 263 ? -25.656 16.25 -2.023 1 97.31 263 SER B CA 1
ATOM 4424 C C . SER B 1 263 ? -27 15.688 -2.441 1 97.31 263 SER B C 1
ATOM 4426 O O . SER B 1 263 ? -28 15.859 -1.736 1 97.31 263 SER B O 1
ATOM 4428 N N . ARG B 1 264 ? -27.094 15.023 -3.555 1 97.5 264 ARG B N 1
ATOM 4429 C CA . ARG B 1 264 ? -28.312 14.43 -4.074 1 97.5 264 ARG B CA 1
ATOM 4430 C C . ARG B 1 264 ? -28.312 12.914 -3.906 1 97.5 264 ARG B C 1
ATOM 4432 O O . ARG B 1 264 ? -27.375 12.242 -4.34 1 97.5 264 ARG B O 1
ATOM 4439 N N . HIS B 1 265 ? -29.359 12.414 -3.404 1 97.56 265 HIS B N 1
ATOM 4440 C CA . HIS B 1 265 ? -29.5 10.984 -3.139 1 97.56 265 HIS B CA 1
ATOM 4441 C C . HIS B 1 265 ? -29.406 10.172 -4.426 1 97.56 265 HIS B C 1
ATOM 4443 O O . HIS B 1 265 ? -28.75 9.125 -4.457 1 97.56 265 HIS B O 1
ATOM 4449 N N . ASP B 1 266 ? -30 10.672 -5.492 1 97.94 266 ASP B N 1
ATOM 4450 C CA . ASP B 1 266 ? -30.047 9.945 -6.758 1 97.94 266 ASP B CA 1
ATOM 4451 C C . ASP B 1 266 ? -28.641 9.734 -7.316 1 97.94 266 ASP B C 1
ATOM 4453 O O . ASP B 1 266 ? -28.359 8.695 -7.922 1 97.94 266 ASP B O 1
ATOM 4457 N N . ASN B 1 267 ? -27.812 10.734 -7.191 1 98.19 267 ASN B N 1
ATOM 4458 C CA . ASN B 1 267 ? -26.438 10.602 -7.652 1 98.19 267 ASN B CA 1
ATOM 4459 C C . ASN B 1 267 ? -25.703 9.492 -6.902 1 98.19 267 ASN B C 1
ATOM 4461 O O . ASN B 1 267 ? -24.922 8.742 -7.5 1 98.19 267 ASN B O 1
ATOM 4465 N N . ALA B 1 268 ? -25.953 9.359 -5.656 1 98.56 268 ALA B N 1
ATOM 4466 C CA . ALA B 1 268 ? -25.328 8.32 -4.84 1 98.56 268 ALA B CA 1
ATOM 4467 C C . ALA B 1 268 ? -25.812 6.934 -5.266 1 98.56 268 ALA B C 1
ATOM 4469 O O . ALA B 1 268 ? -25.016 6 -5.367 1 98.56 268 ALA B O 1
ATOM 4470 N N . LEU B 1 269 ? -27.078 6.863 -5.559 1 98 269 LEU B N 1
ATOM 4471 C CA . LEU B 1 269 ? -27.625 5.582 -5.98 1 98 269 LEU B CA 1
ATOM 4472 C C . LEU B 1 269 ? -27.062 5.164 -7.332 1 98 269 LEU B C 1
ATOM 4474 O O . LEU B 1 269 ? -26.797 3.98 -7.559 1 98 269 LEU B O 1
ATOM 4478 N N . ARG B 1 270 ? -26.938 6.148 -8.18 1 97.75 270 ARG B N 1
ATOM 4479 C CA . ARG B 1 270 ? -26.375 5.863 -9.5 1 97.75 270 ARG B CA 1
ATOM 4480 C C . ARG B 1 270 ? -24.953 5.332 -9.383 1 97.75 270 ARG B C 1
ATOM 4482 O O . ARG B 1 270 ? -24.578 4.375 -10.062 1 97.75 270 ARG B O 1
ATOM 4489 N N . LEU B 1 271 ? -24.156 6.008 -8.508 1 97.62 271 LEU B N 1
ATOM 4490 C CA . LEU B 1 271 ? -22.781 5.523 -8.312 1 97.62 271 LEU B CA 1
ATOM 4491 C C . LEU B 1 271 ? -22.781 4.121 -7.715 1 97.62 271 LEU B C 1
ATOM 4493 O O . LEU B 1 271 ? -22 3.266 -8.125 1 97.62 271 LEU B O 1
ATOM 4497 N N . SER B 1 272 ? -23.609 3.904 -6.781 1 97.12 272 SER B N 1
ATOM 4498 C CA . SER B 1 272 ? -23.719 2.58 -6.172 1 97.12 272 SER B CA 1
ATOM 4499 C C . SER B 1 272 ? -24 1.512 -7.223 1 97.12 272 SER B C 1
ATOM 4501 O O . SER B 1 272 ? -23.391 0.441 -7.207 1 97.12 272 SER B O 1
ATOM 4503 N N . ALA B 1 273 ? -24.844 1.815 -8.141 1 96.06 273 ALA B N 1
ATOM 4504 C CA . ALA B 1 273 ? -25.203 0.882 -9.211 1 96.06 273 ALA B CA 1
ATOM 4505 C C . ALA B 1 273 ? -24.016 0.647 -10.148 1 96.06 273 ALA B C 1
ATOM 4507 O O . ALA B 1 273 ? -23.766 -0.487 -10.555 1 96.06 273 ALA B O 1
ATOM 4508 N N . ARG B 1 274 ? -23.375 1.708 -10.398 1 95.56 274 ARG B N 1
ATOM 4509 C CA . ARG B 1 274 ? -22.219 1.613 -11.305 1 95.56 274 ARG B CA 1
ATOM 4510 C C . ARG B 1 274 ? -21.125 0.742 -10.703 1 95.56 274 ARG B C 1
ATOM 4512 O O . ARG B 1 274 ? -20.391 0.067 -11.43 1 95.56 274 ARG B O 1
ATOM 4519 N N . LEU B 1 275 ? -21.062 0.697 -9.367 1 95.06 275 LEU B N 1
ATOM 4520 C CA . LEU B 1 275 ? -19.984 -0.009 -8.688 1 95.06 275 LEU B CA 1
ATOM 4521 C C . LEU B 1 275 ? -20.406 -1.418 -8.297 1 95.06 275 LEU B C 1
ATOM 4523 O O . LEU B 1 275 ? -19.719 -2.092 -7.527 1 95.06 275 LEU B O 1
ATOM 4527 N N . SER B 1 276 ? -21.469 -1.919 -8.906 1 89.69 276 SER B N 1
ATOM 4528 C CA . SER B 1 276 ? -22.031 -3.217 -8.547 1 89.69 276 SER B CA 1
ATOM 4529 C C . SER B 1 276 ? -21.078 -4.352 -8.922 1 89.69 276 SER B C 1
ATOM 4531 O O . SER B 1 276 ? -21.094 -5.41 -8.297 1 89.69 276 SER B O 1
ATOM 4533 N N . ALA B 1 277 ? -20.297 -4.043 -9.938 1 84.12 277 ALA B N 1
ATOM 4534 C CA . ALA B 1 277 ? -19.359 -5.074 -10.391 1 84.12 277 ALA B CA 1
ATOM 4535 C C . ALA B 1 277 ? -18.172 -5.195 -9.438 1 84.12 277 ALA B C 1
ATOM 4537 O O . ALA B 1 277 ? -17.5 -6.23 -9.406 1 84.12 277 ALA B O 1
ATOM 4538 N N . VAL B 1 278 ? -17.938 -4.117 -8.766 1 87 278 VAL B N 1
ATOM 4539 C CA . VAL B 1 278 ? -16.812 -4.098 -7.84 1 87 278 VAL B CA 1
ATOM 4540 C C . VAL B 1 278 ? -17.219 -4.715 -6.504 1 87 278 VAL B C 1
ATOM 4542 O O . VAL B 1 278 ? -16.453 -5.473 -5.902 1 87 278 VAL B O 1
ATOM 4545 N N . GLY B 1 279 ? -18.391 -4.328 -6.07 1 86.31 279 GLY B N 1
ATOM 4546 C CA . GLY B 1 279 ? -18.953 -4.777 -4.809 1 86.31 279 GLY B CA 1
ATOM 4547 C C . GLY B 1 279 ? -20.312 -4.18 -4.52 1 86.31 279 GLY B C 1
ATOM 4548 O O . GLY B 1 279 ? -21.031 -3.777 -5.438 1 86.31 279 GLY B O 1
ATOM 4549 N N . ARG B 1 280 ? -20.641 -4.352 -3.191 1 87.06 280 ARG B N 1
ATOM 4550 C CA . ARG B 1 280 ? -21.938 -3.822 -2.773 1 87.06 280 ARG B CA 1
ATOM 4551 C C . ARG B 1 280 ? -21.766 -2.662 -1.798 1 87.06 280 ARG B C 1
ATOM 4553 O O . ARG B 1 280 ? -21.859 -2.848 -0.583 1 87.06 280 ARG B O 1
ATOM 4560 N N . PRO B 1 281 ? -21.547 -1.454 -2.379 1 95.31 281 PRO B N 1
ATOM 4561 C CA . PRO B 1 281 ? -21.422 -0.314 -1.469 1 95.31 281 PRO B CA 1
ATOM 4562 C C . PRO B 1 281 ? -22.734 0.052 -0.788 1 95.31 281 PRO B C 1
ATOM 4564 O O . PRO B 1 281 ? -23.812 -0.26 -1.306 1 95.31 281 PRO B O 1
ATOM 4567 N N . ASN B 1 282 ? -22.594 0.692 0.366 1 95.69 282 ASN B N 1
ATOM 4568 C CA . ASN B 1 282 ? -23.734 1.262 1.08 1 95.69 282 ASN B CA 1
ATOM 4569 C C . ASN B 1 282 ? -23.859 2.764 0.839 1 95.69 282 ASN B C 1
ATOM 4571 O O . ASN B 1 282 ? -22.844 3.463 0.747 1 95.69 282 ASN B O 1
ATOM 4575 N N . VAL B 1 283 ? -25.125 3.199 0.765 1 97.75 283 VAL B N 1
ATOM 4576 C CA . VAL B 1 283 ? -25.375 4.633 0.728 1 97.75 283 VAL B CA 1
ATOM 4577 C C . VAL B 1 283 ? -25.812 5.117 2.109 1 97.75 283 VAL B C 1
ATOM 4579 O O . VAL B 1 283 ? -26.875 4.727 2.605 1 97.75 283 VAL B O 1
ATOM 4582 N N . GLU B 1 284 ? -25.031 5.914 2.686 1 97.19 284 GLU B N 1
ATOM 4583 C CA . GLU B 1 284 ? -25.297 6.391 4.039 1 97.19 284 GLU B CA 1
ATOM 4584 C C . GLU B 1 284 ? -25.578 7.891 4.055 1 97.19 284 GLU B C 1
ATOM 4586 O O . GLU B 1 284 ? -24.859 8.664 3.42 1 97.19 284 GLU B O 1
ATOM 4591 N N . GLN B 1 285 ? -26.594 8.266 4.801 1 96.88 285 GLN B N 1
ATOM 4592 C CA . GLN B 1 285 ? -26.906 9.68 4.969 1 96.88 285 GLN B CA 1
ATOM 4593 C C . GLN B 1 285 ? -26.172 10.258 6.176 1 96.88 285 GLN B C 1
ATOM 4595 O O . GLN B 1 285 ? -26.141 9.648 7.246 1 96.88 285 GLN B O 1
ATOM 4600 N N . VAL B 1 286 ? -25.547 11.406 5.926 1 95.5 286 VAL B N 1
ATOM 4601 C CA . VAL B 1 286 ? -24.844 12.062 7.023 1 95.5 286 VAL B CA 1
ATOM 4602 C C . VAL B 1 286 ? -25.125 13.57 6.973 1 95.5 286 VAL B C 1
ATOM 4604 O O . VAL B 1 286 ? -25.375 14.125 5.906 1 95.5 286 VAL B O 1
ATOM 4607 N N . SER B 1 287 ? -25.156 14.102 8.141 1 94.56 287 SER B N 1
ATOM 4608 C CA . SER B 1 287 ? -25.281 15.555 8.227 1 94.56 287 SER B CA 1
ATOM 4609 C C . SER B 1 287 ? -23.953 16.203 8.578 1 94.56 287 SER B C 1
ATOM 4611 O O . SER B 1 287 ? -23.375 15.914 9.617 1 94.56 287 SER B O 1
ATOM 4613 N N . VAL B 1 288 ? -23.484 17.062 7.727 1 90.62 288 VAL B N 1
ATOM 4614 C CA . VAL B 1 288 ? -22.25 17.812 7.945 1 90.62 288 VAL B CA 1
ATOM 4615 C C . VAL B 1 288 ? -22.531 19.312 7.902 1 90.62 288 VAL B C 1
ATOM 4617 O O . VAL B 1 288 ? -22.922 19.844 6.863 1 90.62 288 VAL B O 1
ATOM 4620 N N . LYS B 1 289 ? -22.234 19.906 9.109 1 91.31 289 LYS B N 1
ATOM 4621 C CA . LYS B 1 289 ? -22.453 21.344 9.211 1 91.31 289 LYS B CA 1
ATOM 4622 C C . LYS B 1 289 ? -23.859 21.734 8.734 1 91.31 289 LYS B C 1
ATOM 4624 O O . LYS B 1 289 ? -24.016 22.656 7.934 1 91.31 289 LYS B O 1
ATOM 4629 N N . GLY B 1 290 ? -24.797 20.984 8.992 1 92.75 290 GLY B N 1
ATOM 4630 C CA . GLY B 1 290 ? -26.203 21.297 8.734 1 92.75 290 GLY B CA 1
ATOM 4631 C C . GLY B 1 290 ? -26.672 20.859 7.359 1 92.75 290 GLY B C 1
ATOM 4632 O O . GLY B 1 290 ? -27.844 21.016 7.016 1 92.75 290 GLY B O 1
ATOM 4633 N N . LYS B 1 291 ? -25.766 20.406 6.625 1 95.56 291 LYS B N 1
ATOM 4634 C CA . LYS B 1 291 ? -26.125 19.953 5.285 1 95.56 291 LYS B CA 1
ATOM 4635 C C . LYS B 1 291 ? -26.125 18.422 5.203 1 95.56 291 LYS B C 1
ATOM 4637 O O . LYS B 1 291 ? -25.266 17.766 5.809 1 95.56 291 LYS B O 1
ATOM 4642 N N . THR B 1 292 ? -27.078 17.969 4.445 1 96.94 292 THR B N 1
ATOM 4643 C CA . THR B 1 292 ? -27.188 16.531 4.293 1 96.94 292 THR B CA 1
ATOM 4644 C C . THR B 1 292 ? -26.344 16.047 3.115 1 96.94 292 THR B C 1
ATOM 4646 O O . THR B 1 292 ? -26.375 16.641 2.035 1 96.94 292 THR B O 1
ATOM 4649 N N . TRP B 1 293 ? -25.609 15.023 3.365 1 97.62 293 TRP B N 1
ATOM 4650 C CA . TRP B 1 293 ? -24.812 14.375 2.336 1 97.62 293 TRP B CA 1
ATOM 4651 C C . TRP B 1 293 ? -25.094 12.883 2.275 1 97.62 293 TRP B C 1
ATOM 4653 O O . TRP B 1 293 ? -25.547 12.289 3.262 1 97.62 293 TRP B O 1
ATOM 4663 N N . TYR B 1 294 ? -24.922 12.328 1.048 1 98.25 294 TYR B N 1
ATOM 4664 C CA . TYR B 1 294 ? -25.062 10.891 0.822 1 98.25 294 TYR B CA 1
ATOM 4665 C C . TYR B 1 294 ? -23.734 10.281 0.406 1 98.25 294 TYR B C 1
ATOM 4667 O O . TYR B 1 294 ? -23.219 10.562 -0.679 1 98.25 294 TYR B O 1
ATOM 4675 N N . ARG B 1 295 ? -23.219 9.398 1.267 1 98.19 295 ARG B N 1
ATOM 4676 C CA . ARG B 1 295 ? -21.906 8.797 1.042 1 98.19 295 ARG B CA 1
ATOM 4677 C C . ARG B 1 295 ? -22.047 7.375 0.508 1 98.19 295 ARG B C 1
ATOM 4679 O O . ARG B 1 295 ? -22.844 6.59 1.015 1 98.19 295 ARG B O 1
ATOM 4686 N N . VAL B 1 296 ? -21.328 7.113 -0.542 1 98.44 296 VAL B N 1
ATOM 4687 C CA . VAL B 1 296 ? -21.234 5.762 -1.084 1 98.44 296 VAL B CA 1
ATOM 4688 C C . VAL B 1 296 ? -19.969 5.086 -0.575 1 98.44 296 VAL B C 1
ATOM 4690 O O . VAL B 1 296 ? -18.859 5.441 -0.982 1 98.44 296 VAL B O 1
ATOM 4693 N N . ARG B 1 297 ? -20.219 4.035 0.277 1 97.38 297 ARG B N 1
ATOM 4694 C CA . ARG B 1 297 ? -19.062 3.473 0.973 1 97.38 297 ARG B CA 1
ATOM 4695 C C . ARG B 1 297 ? -19.109 1.948 0.969 1 97.38 297 ARG B C 1
ATOM 4697 O O . ARG B 1 297 ? -20.203 1.357 0.996 1 97.38 297 ARG B O 1
ATOM 4704 N N . PHE B 1 298 ? -17.844 1.387 0.865 1 95.94 298 PHE B N 1
ATOM 4705 C CA . PHE B 1 298 ? -17.641 -0.03 1.145 1 95.94 298 PHE B CA 1
ATOM 4706 C C . PHE B 1 298 ? -17.078 -0.231 2.551 1 95.94 298 PHE B C 1
ATOM 4708 O O . PHE B 1 298 ? -16.344 0.615 3.061 1 95.94 298 PHE B O 1
ATOM 4715 N N . GLY B 1 299 ? -17.391 -1.529 3.123 1 93.06 299 GLY B N 1
ATOM 4716 C CA . GLY B 1 299 ? -16.781 -1.876 4.398 1 93.06 299 GLY B CA 1
ATOM 4717 C C . GLY B 1 299 ? -17.797 -2.133 5.492 1 93.06 299 GLY B C 1
ATOM 4718 O O . GLY B 1 299 ? -19 -2.186 5.223 1 93.06 299 GLY B O 1
ATOM 4719 N N . PRO B 1 300 ? -17.359 -2.232 6.734 1 94.19 300 PRO B N 1
ATOM 4720 C CA . PRO B 1 300 ? -15.961 -2.057 7.133 1 94.19 300 PRO B CA 1
ATOM 4721 C C . PRO B 1 300 ? -15.047 -3.15 6.582 1 94.19 300 PRO B C 1
ATOM 4723 O O . PRO B 1 300 ? -15.477 -4.297 6.426 1 94.19 300 PRO B O 1
ATOM 4726 N N . MET B 1 301 ? -13.734 -2.723 6.316 1 91.88 301 MET B N 1
ATOM 4727 C CA . MET B 1 301 ? -12.703 -3.641 5.836 1 91.88 301 MET B CA 1
ATOM 4728 C C . MET B 1 301 ? -12.055 -4.387 7 1 91.88 301 MET B C 1
ATOM 4730 O O . MET B 1 301 ? -11.992 -3.869 8.117 1 91.88 301 MET B O 1
ATOM 4734 N N . THR B 1 302 ? -11.484 -5.496 6.734 1 86.75 302 THR B N 1
ATOM 4735 C CA . THR B 1 302 ? -10.891 -6.332 7.77 1 86.75 302 THR B CA 1
ATOM 4736 C C . THR B 1 302 ? -9.469 -5.859 8.086 1 86.75 302 THR B C 1
ATOM 4738 O O . THR B 1 302 ? -9 -6.023 9.219 1 86.75 302 THR B O 1
ATOM 4741 N N . ASN B 1 303 ? -8.812 -5.328 7.102 1 86.44 303 ASN B N 1
ATOM 4742 C CA . ASN B 1 303 ? -7.449 -4.844 7.262 1 86.44 303 ASN B CA 1
ATOM 4743 C C . ASN B 1 303 ? -7.102 -3.787 6.215 1 86.44 303 ASN B C 1
ATOM 4745 O O . ASN B 1 303 ? -7.883 -3.537 5.297 1 86.44 303 ASN B O 1
ATOM 4749 N N . VAL B 1 304 ? -5.961 -3.205 6.395 1 90.12 304 VAL B N 1
ATOM 4750 C CA . VAL B 1 304 ? -5.52 -2.102 5.547 1 90.12 304 VAL B CA 1
ATOM 4751 C C . VAL B 1 304 ? -5.289 -2.602 4.125 1 90.12 304 VAL B C 1
ATOM 4753 O O . VAL B 1 304 ? -5.637 -1.922 3.156 1 90.12 304 VAL B O 1
ATOM 4756 N N . ASP B 1 305 ? -4.758 -3.736 3.881 1 87.31 305 ASP B N 1
ATOM 4757 C CA . ASP B 1 305 ? -4.434 -4.246 2.551 1 87.31 305 ASP B CA 1
ATOM 4758 C C . ASP B 1 305 ? -5.699 -4.531 1.75 1 87.31 305 ASP B C 1
ATOM 4760 O O . ASP B 1 305 ? -5.738 -4.312 0.538 1 87.31 305 ASP B O 1
ATOM 4764 N N . GLU B 1 306 ? -6.691 -5.074 2.438 1 88.25 306 GLU B N 1
ATOM 4765 C CA . GLU B 1 306 ? -7.977 -5.254 1.774 1 88.25 306 GLU B CA 1
ATOM 4766 C C . GLU B 1 306 ? -8.547 -3.916 1.311 1 88.25 306 GLU B C 1
ATOM 4768 O O . GLU B 1 306 ? -9.109 -3.82 0.216 1 88.25 306 GLU B O 1
ATOM 4773 N N . ALA B 1 307 ? -8.422 -2.959 2.146 1 92.38 307 ALA B N 1
ATOM 4774 C CA . ALA B 1 307 ? -8.883 -1.62 1.788 1 92.38 307 ALA B CA 1
ATOM 4775 C C . ALA B 1 307 ? -8.141 -1.089 0.569 1 92.38 307 ALA B C 1
ATOM 4777 O O . ALA B 1 307 ? -8.742 -0.505 -0.333 1 92.38 307 ALA B O 1
ATOM 4778 N N . ASP B 1 308 ? -6.863 -1.309 0.56 1 89.38 308 ASP B N 1
ATOM 4779 C CA . ASP B 1 308 ? -6.047 -0.854 -0.562 1 89.38 308 ASP B CA 1
ATOM 4780 C C . ASP B 1 308 ? -6.469 -1.536 -1.86 1 89.38 308 ASP B C 1
ATOM 4782 O O . ASP B 1 308 ? -6.59 -0.883 -2.9 1 89.38 308 ASP B O 1
ATOM 4786 N N . ARG B 1 309 ? -6.711 -2.805 -1.805 1 87.88 309 ARG B N 1
ATOM 4787 C CA . ARG B 1 309 ? -7.129 -3.543 -2.992 1 87.88 309 ARG B CA 1
ATOM 4788 C C . ARG B 1 309 ? -8.477 -3.035 -3.504 1 87.88 309 ARG B C 1
ATOM 4790 O O . ARG B 1 309 ? -8.656 -2.863 -4.711 1 87.88 309 ARG B O 1
ATOM 4797 N N . LEU B 1 310 ? -9.367 -2.869 -2.547 1 90.94 310 LEU B N 1
ATOM 4798 C CA . LEU B 1 310 ? -10.688 -2.387 -2.949 1 90.94 310 LEU B CA 1
ATOM 4799 C C . LEU B 1 310 ? -10.594 -0.981 -3.533 1 90.94 310 LEU B C 1
ATOM 4801 O O . LEU B 1 310 ? -11.266 -0.67 -4.52 1 90.94 310 LEU B O 1
ATOM 4805 N N . LEU B 1 311 ? -9.812 -0.151 -2.914 1 91.62 311 LEU B N 1
ATOM 4806 C CA . LEU B 1 311 ? -9.625 1.201 -3.43 1 91.62 311 LEU B CA 1
ATOM 4807 C C . LEU B 1 311 ? -9.133 1.168 -4.871 1 91.62 311 LEU B C 1
ATOM 4809 O O . LEU B 1 311 ? -9.633 1.909 -5.723 1 91.62 311 LEU B O 1
ATOM 4813 N N . GLU B 1 312 ? -8.234 0.36 -5.125 1 86.5 312 GLU B N 1
ATOM 4814 C CA . GLU B 1 312 ? -7.703 0.23 -6.48 1 86.5 312 GLU B CA 1
ATOM 4815 C C . GLU B 1 312 ? -8.797 -0.193 -7.461 1 86.5 312 GLU B C 1
ATOM 4817 O O . GLU B 1 312 ? -8.844 0.298 -8.594 1 86.5 312 GLU B O 1
ATOM 4822 N N . SER B 1 313 ? -9.633 -1.101 -7.059 1 87.69 313 SER B N 1
ATOM 4823 C CA . SER B 1 313 ? -10.727 -1.557 -7.91 1 87.69 313 SER B CA 1
ATOM 4824 C C . SER B 1 313 ? -11.727 -0.434 -8.18 1 87.69 313 SER B C 1
ATOM 4826 O O . SER B 1 313 ? -12.219 -0.294 -9.297 1 87.69 313 SER B O 1
ATOM 4828 N N . VAL B 1 314 ? -11.961 0.319 -7.137 1 91.94 314 VAL B N 1
ATOM 4829 C CA . VAL B 1 314 ? -12.898 1.428 -7.258 1 91.94 314 VAL B CA 1
ATOM 4830 C C . VAL B 1 314 ? -12.328 2.494 -8.188 1 91.94 314 VAL B C 1
ATOM 4832 O O . VAL B 1 314 ? -13.039 3.045 -9.023 1 91.94 314 VAL B O 1
ATOM 4835 N N . ILE B 1 315 ? -11.102 2.746 -8.086 1 87.81 315 ILE B N 1
ATOM 4836 C CA . ILE B 1 315 ? -10.438 3.721 -8.945 1 87.81 315 ILE B CA 1
ATOM 4837 C C . ILE B 1 315 ? -10.414 3.215 -10.383 1 87.81 315 ILE B C 1
ATOM 4839 O O . ILE B 1 315 ? -10.68 3.977 -11.32 1 87.81 315 ILE B O 1
ATOM 4843 N N . ALA B 1 316 ? -10.117 1.999 -10.547 1 83.69 316 ALA B N 1
ATOM 4844 C CA . ALA B 1 316 ? -10.094 1.395 -11.875 1 83.69 316 ALA B CA 1
ATOM 4845 C C . ALA B 1 316 ? -11.469 1.457 -12.531 1 83.69 316 ALA B C 1
ATOM 4847 O O . ALA B 1 316 ? -11.586 1.487 -13.758 1 83.69 316 ALA B O 1
ATOM 4848 N N . ALA B 1 317 ? -12.453 1.491 -11.695 1 89.06 317 ALA B N 1
ATOM 4849 C CA . ALA B 1 317 ? -13.828 1.577 -12.188 1 89.06 317 ALA B CA 1
ATOM 4850 C C . ALA B 1 317 ? -14.203 3.021 -12.508 1 89.06 317 ALA B C 1
ATOM 4852 O O . ALA B 1 317 ? -15.336 3.299 -12.898 1 89.06 317 ALA B O 1
ATOM 4853 N N . GLY B 1 318 ? -13.297 3.9 -12.242 1 87.25 318 GLY B N 1
ATOM 4854 C CA . GLY B 1 318 ? -13.508 5.254 -12.734 1 87.25 318 GLY B CA 1
ATOM 4855 C C . GLY B 1 318 ? -13.641 6.277 -11.617 1 87.25 318 GLY B C 1
ATOM 4856 O O . GLY B 1 318 ? -13.789 7.473 -11.883 1 87.25 318 GLY B O 1
ATOM 4857 N N . GLN B 1 319 ? -13.578 5.824 -10.352 1 91.38 319 GLN B N 1
ATOM 4858 C CA . GLN B 1 319 ? -13.727 6.762 -9.242 1 91.38 319 GLN B CA 1
ATOM 4859 C C . GLN B 1 319 ? -12.359 7.219 -8.734 1 91.38 319 GLN B C 1
ATOM 4861 O O . GLN B 1 319 ? -11.891 6.734 -7.699 1 91.38 319 GLN B O 1
ATOM 4866 N N . GLN B 1 320 ? -11.883 8.234 -9.312 1 85.5 320 GLN B N 1
ATOM 4867 C CA . GLN B 1 320 ? -10.516 8.672 -9.07 1 85.5 320 GLN B CA 1
ATOM 4868 C C . GLN B 1 320 ? -10.398 9.375 -7.715 1 85.5 320 GLN B C 1
ATOM 4870 O O . GLN B 1 320 ? -9.305 9.461 -7.148 1 85.5 320 GLN B O 1
ATOM 4875 N N . ASP B 1 321 ? -11.562 9.781 -7.164 1 87.94 321 ASP B N 1
ATOM 4876 C CA . ASP B 1 321 ? -11.523 10.547 -5.918 1 87.94 321 ASP B CA 1
ATOM 4877 C C . ASP B 1 321 ? -11.82 9.656 -4.719 1 87.94 321 ASP B C 1
ATOM 4879 O O . ASP B 1 321 ? -11.984 10.141 -3.598 1 87.94 321 ASP B O 1
ATOM 4883 N N . ALA B 1 322 ? -11.898 8.367 -4.984 1 93.44 322 ALA B N 1
ATOM 4884 C CA . ALA B 1 322 ? -12.156 7.434 -3.887 1 93.44 322 ALA B CA 1
ATOM 4885 C C . ALA B 1 322 ? -11.023 7.461 -2.867 1 93.44 322 ALA B C 1
ATOM 4887 O O . ALA B 1 322 ? -9.875 7.75 -3.213 1 93.44 322 ALA B O 1
ATOM 4888 N N . ARG B 1 323 ? -11.383 7.184 -1.61 1 93.75 323 ARG B N 1
ATOM 4889 C CA . ARG B 1 323 ? -10.359 7.234 -0.567 1 93.75 323 ARG B CA 1
ATOM 4890 C C . ARG B 1 323 ? -10.688 6.27 0.565 1 93.75 323 ARG B C 1
ATOM 4892 O O . ARG B 1 323 ? -11.836 5.859 0.727 1 93.75 323 ARG B O 1
ATOM 4899 N N . VAL B 1 324 ? -9.625 5.922 1.301 1 95.5 324 VAL B N 1
ATOM 4900 C CA . VAL B 1 324 ? -9.812 5.156 2.531 1 95.5 324 VAL B CA 1
ATOM 4901 C C . VAL B 1 324 ? -10.133 6.105 3.684 1 95.5 324 VAL B C 1
ATOM 4903 O O . VAL B 1 324 ? -9.453 7.113 3.881 1 95.5 324 VAL B O 1
ATOM 4906 N N . ILE B 1 325 ? -11.172 5.824 4.406 1 96.44 325 ILE B N 1
ATOM 4907 C CA . ILE B 1 325 ? -11.586 6.621 5.555 1 96.44 325 ILE B CA 1
ATOM 4908 C C . ILE B 1 325 ? -11.734 5.723 6.781 1 96.44 325 ILE B C 1
ATOM 4910 O O . ILE B 1 325 ? -11.93 4.512 6.652 1 96.44 325 ILE B O 1
ATOM 4914 N N . VAL B 1 326 ? -11.562 6.348 7.91 1 96.75 326 VAL B N 1
ATOM 4915 C CA . VAL B 1 326 ? -11.789 5.664 9.18 1 96.75 326 VAL B CA 1
ATOM 4916 C C . VAL B 1 326 ? -12.961 6.309 9.914 1 96.75 326 VAL B C 1
ATOM 4918 O O . VAL B 1 326 ? -13.031 7.535 10.031 1 96.75 326 VAL B O 1
ATOM 4921 N N . ASP B 1 327 ? -13.891 5.52 10.32 1 93.5 327 ASP B N 1
ATOM 4922 C CA . ASP B 1 327 ? -15.086 6.023 10.992 1 93.5 327 ASP B CA 1
ATOM 4923 C C . ASP B 1 327 ? -15.555 5.059 12.078 1 93.5 327 ASP B C 1
ATOM 4925 O O . ASP B 1 327 ? -15.422 3.842 11.93 1 93.5 327 ASP B O 1
#

Nearest PDB structures (foldseek):
  4avr-assembly1_B  TM=9.785E-01  e=1.908E-11  Pseudomonas aeruginosa PAO1
  6i05-assembly1_A  TM=8.803E-01  e=7.844E-05  Pseudomonas aeruginosa
  4l48-assembly2_C  TM=7.222E-01  e=8.798E-04  Clavibacter michiganensis subsp. michiganensis NCPPB 382
  4jjo-assembly1_A  TM=7.342E-01  e=1.710E-03  Clavibacter michiganensis
  7r2z-assembly1_C  TM=4.285E-01  e=3.305E-02  Synechocystis sp. PCC 6803